Protein AF-0000000076528630 (afdb_homodimer)

Structure (mmCIF, N/CA/C/O backbone):
data_AF-0000000076528630-model_v1
#
loop_
_entity.id
_entity.type
_entity.pdbx_description
1 polymer 'Uncharacterized protein'
#
loop_
_atom_site.group_PDB
_atom_site.id
_atom_site.type_symbol
_atom_site.label_atom_id
_atom_site.label_alt_id
_atom_site.label_comp_id
_atom_site.label_asym_id
_atom_site.label_entity_id
_atom_site.label_seq_id
_atom_site.pdbx_PDB_ins_code
_atom_site.Cartn_x
_atom_site.Cartn_y
_atom_site.Cartn_z
_atom_site.occupancy
_atom_site.B_iso_or_equiv
_atom_site.auth_seq_id
_atom_site.auth_comp_id
_atom_site.auth_asym_id
_atom_site.auth_atom_id
_atom_site.pdbx_PDB_model_num
ATOM 1 N N . MET A 1 1 ? -52.281 37.344 40.344 1 35.22 1 MET A N 1
ATOM 2 C CA . MET A 1 1 ? -50.844 37.406 40.281 1 35.22 1 MET A CA 1
ATOM 3 C C . MET A 1 1 ? -50.312 36.625 39.062 1 35.22 1 MET A C 1
ATOM 5 O O . MET A 1 1 ? -50.25 35.406 39.094 1 35.22 1 MET A O 1
ATOM 9 N N . THR A 1 2 ? -50.625 37.031 37.781 1 44.06 2 THR A N 1
ATOM 10 C CA . THR A 1 2 ? -50.375 36.562 36.438 1 44.06 2 THR A CA 1
ATOM 11 C C . THR A 1 2 ? -48.875 36.562 36.125 1 44.06 2 THR A C 1
ATOM 13 O O . THR A 1 2 ? -48.219 37.562 36.375 1 44.06 2 THR A O 1
ATOM 16 N N . ALA A 1 3 ? -48.281 35.375 36.281 1 57.06 3 ALA A N 1
ATOM 17 C CA . ALA A 1 3 ? -46.906 35.188 35.875 1 57.06 3 ALA A CA 1
ATOM 18 C C . ALA A 1 3 ? -46.625 35.906 34.531 1 57.06 3 ALA A C 1
ATOM 20 O O . ALA A 1 3 ? -47.344 35.719 33.562 1 57.06 3 ALA A O 1
ATOM 21 N N . SER A 1 4 ? -45.906 37.062 34.562 1 56.44 4 SER A N 1
ATOM 22 C CA . SER A 1 4 ? -45.625 37.906 33.406 1 56.44 4 SER A CA 1
ATOM 23 C C . SER A 1 4 ? -44.906 37.125 32.312 1 56.44 4 SER A C 1
ATOM 25 O O . SER A 1 4 ? -44.062 36.25 32.594 1 56.44 4 SER A O 1
ATOM 27 N N . PRO A 1 5 ? -45.375 37.188 31.016 1 59.66 5 PRO A N 1
ATOM 28 C CA . PRO A 1 5 ? -44.875 36.531 29.797 1 59.66 5 PRO A CA 1
ATOM 29 C C . PRO A 1 5 ? -43.344 36.719 29.609 1 59.66 5 PRO A C 1
ATOM 31 O O . PRO A 1 5 ? -42.75 36.031 28.797 1 59.66 5 PRO A O 1
ATOM 34 N N . ARG A 1 6 ? -42.719 37.594 30.469 1 63.94 6 ARG A N 1
ATOM 35 C CA . ARG A 1 6 ? -41.281 37.812 30.297 1 63.94 6 ARG A CA 1
ATOM 36 C C . ARG A 1 6 ? -40.5 36.594 30.781 1 63.94 6 ARG A C 1
ATOM 38 O O . ARG A 1 6 ? -39.469 36.25 30.203 1 63.94 6 ARG A O 1
ATOM 45 N N . SER A 1 7 ? -41.094 35.875 31.797 1 62.69 7 SER A N 1
ATOM 46 C CA . SER A 1 7 ? -40.344 34.781 32.375 1 62.69 7 SER A CA 1
ATOM 47 C C . SER A 1 7 ? -40.312 33.594 31.453 1 62.69 7 SER A C 1
ATOM 49 O O . SER A 1 7 ? -39.312 32.844 31.391 1 62.69 7 SER A O 1
ATOM 51 N N . ALA A 1 8 ? -41.375 33.531 30.578 1 66.25 8 ALA A N 1
ATOM 52 C CA . ALA A 1 8 ? -41.438 32.375 29.688 1 66.25 8 ALA A CA 1
ATOM 53 C C . ALA A 1 8 ? -40.469 32.562 28.5 1 66.25 8 ALA A C 1
ATOM 55 O O . ALA A 1 8 ? -39.781 31.609 28.109 1 66.25 8 ALA A O 1
ATOM 56 N N . ASP A 1 9 ? -40.375 33.812 28.109 1 62.03 9 ASP A N 1
ATOM 57 C CA . ASP A 1 9 ? -39.531 34.062 26.969 1 62.03 9 ASP A CA 1
ATOM 58 C C . ASP A 1 9 ? -38.062 33.875 27.344 1 62.03 9 ASP A C 1
ATOM 60 O O . ASP A 1 9 ? -37.281 33.344 26.547 1 62.03 9 ASP A O 1
ATOM 64 N N . GLU A 1 10 ? -37.719 34.219 28.672 1 64.56 10 GLU A N 1
ATOM 65 C CA . GLU A 1 10 ? -36.344 34.062 29.109 1 64.56 10 GLU A CA 1
ATOM 66 C C . GLU A 1 10 ? -36 32.562 29.266 1 64.56 10 GLU A C 1
ATOM 68 O O . GLU A 1 10 ? -34.875 32.156 28.938 1 64.56 10 GLU A O 1
ATOM 73 N N . ARG A 1 11 ? -37.031 31.781 29.703 1 68.06 11 ARG A N 1
ATOM 74 C CA . ARG A 1 11 ? -36.812 30.344 29.797 1 68.06 11 ARG A CA 1
ATOM 75 C C . ARG A 1 11 ? -36.688 29.719 28.406 1 68.06 11 ARG A C 1
ATOM 77 O O . ARG A 1 11 ? -35.844 28.828 28.203 1 68.06 11 ARG A O 1
ATOM 84 N N . ASP A 1 12 ? -37.469 30.25 27.562 1 63.59 12 ASP A N 1
ATOM 85 C CA . ASP A 1 12 ? -37.406 29.703 26.219 1 63.59 12 ASP A CA 1
ATOM 86 C C . ASP A 1 12 ? -36.094 30.062 25.547 1 63.59 12 ASP A C 1
ATOM 88 O O . ASP A 1 12 ? -35.5 29.234 24.844 1 63.59 12 ASP A O 1
ATOM 92 N N . ILE A 1 13 ? -35.531 31.328 25.812 1 60.5 13 ILE A N 1
ATOM 93 C CA . ILE A 1 13 ? -34.219 31.719 25.234 1 60.5 13 ILE A CA 1
ATOM 94 C C . ILE A 1 13 ? -33.125 30.922 25.906 1 60.5 13 ILE A C 1
ATOM 96 O O . ILE A 1 13 ? -32.188 30.469 25.25 1 60.5 13 ILE A O 1
ATOM 100 N N . LEU A 1 14 ? -33.188 30.641 27.25 1 61.09 14 LEU A N 1
ATOM 101 C CA . LEU A 1 14 ? -32.188 29.828 27.938 1 61.09 14 LEU A CA 1
ATOM 102 C C . LEU A 1 14 ? -32.281 28.375 27.5 1 61.09 14 LEU A C 1
ATOM 104 O O . LEU A 1 14 ? -31.266 27.703 27.328 1 61.09 14 LEU A O 1
ATOM 108 N N . LEU A 1 15 ? -33.531 27.875 27.312 1 60.66 15 LEU A N 1
ATOM 109 C CA . LEU A 1 15 ? -33.719 26.516 26.828 1 60.66 15 LEU A CA 1
ATOM 110 C C . LEU A 1 15 ? -33.25 26.375 25.391 1 60.66 15 LEU A C 1
ATOM 112 O O . LEU A 1 15 ? -32.656 25.375 25 1 60.66 15 LEU A O 1
ATOM 116 N N . GLU A 1 16 ? -33.562 27.422 24.594 1 58.16 16 GLU A N 1
ATOM 117 C CA . GLU A 1 16 ? -33.062 27.375 23.219 1 58.16 16 GLU A CA 1
ATOM 118 C C . GLU A 1 16 ? -31.531 27.516 23.188 1 58.16 16 GLU A C 1
ATOM 120 O O . GLU A 1 16 ? -30.859 26.844 22.406 1 58.16 16 GLU A O 1
ATOM 125 N N . GLY A 1 17 ? -30.891 28.359 24.031 1 54.59 17 GLY A N 1
ATOM 126 C CA . GLY A 1 17 ? -29.438 28.438 24.156 1 54.59 17 GLY A CA 1
ATOM 127 C C . GLY A 1 17 ? -28.812 27.156 24.672 1 54.59 17 GLY A C 1
ATOM 128 O O . GLY A 1 17 ? -27.719 26.766 24.25 1 54.59 17 GLY A O 1
ATOM 129 N N . ALA A 1 18 ? -29.469 26.438 25.656 1 55.47 18 ALA A N 1
ATOM 130 C CA . ALA A 1 18 ? -29.016 25.141 26.156 1 55.47 18 ALA A CA 1
ATOM 131 C C . ALA A 1 18 ? -29.203 24.062 25.094 1 55.47 18 ALA A C 1
ATOM 133 O O . ALA A 1 18 ? -28.344 23.172 24.953 1 55.47 18 ALA A O 1
ATOM 134 N N . THR A 1 19 ? -30.281 24.016 24.422 1 53.56 19 THR A N 1
ATOM 135 C CA . THR A 1 19 ? -30.5 23.016 23.391 1 53.56 19 THR A CA 1
ATOM 136 C C . THR A 1 19 ? -29.594 23.266 22.188 1 53.56 19 THR A C 1
ATOM 138 O O . THR A 1 19 ? -29.172 22.328 21.516 1 53.56 19 THR A O 1
ATOM 141 N N . SER A 1 20 ? -29.312 24.516 21.797 1 49.5 20 SER A N 1
ATOM 142 C CA . SER A 1 20 ? -28.391 24.766 20.703 1 49.5 20 SER A CA 1
ATOM 143 C C . SER A 1 20 ? -26.969 24.391 21.094 1 49.5 20 SER A C 1
ATOM 145 O O . SER A 1 20 ? -26.172 23.969 20.234 1 49.5 20 SER A O 1
ATOM 147 N N . SER A 1 21 ? -26.516 24.5 22.359 1 45.5 21 SER A N 1
ATOM 148 C CA . SER A 1 21 ? -25.188 24.047 22.781 1 45.5 21 SER A CA 1
ATOM 149 C C . SER A 1 21 ? -25.125 22.516 22.812 1 45.5 21 SER A C 1
ATOM 151 O O . SER A 1 21 ? -24.047 21.938 22.656 1 45.5 21 SER A O 1
ATOM 153 N N . LEU A 1 22 ? -26.188 21.828 23.219 1 45.91 22 LEU A N 1
ATOM 154 C CA . LEU A 1 22 ? -26.172 20.375 23.266 1 45.91 22 LEU A CA 1
ATOM 155 C C . LEU A 1 22 ? -26.25 19.781 21.859 1 45.91 22 LEU A C 1
ATOM 157 O O . LEU A 1 22 ? -25.875 18.625 21.641 1 45.91 22 LEU A O 1
ATOM 161 N N . SER A 1 23 ? -26.859 20.328 20.953 1 44.91 23 SER A N 1
ATOM 162 C CA . SER A 1 23 ? -27.031 19.703 19.641 1 44.91 23 SER A CA 1
ATOM 163 C C . SER A 1 23 ? -25.75 19.766 18.812 1 44.91 23 SER A C 1
ATOM 165 O O . SER A 1 23 ? -25.688 19.188 17.734 1 44.91 23 SER A O 1
ATOM 167 N N . ARG A 1 24 ? -24.828 20.562 19.047 1 44 24 ARG A N 1
ATOM 168 C CA . ARG A 1 24 ? -23.672 20.672 18.156 1 44 24 ARG A CA 1
ATOM 169 C C . ARG A 1 24 ? -22.703 19.516 18.375 1 44 24 ARG A C 1
ATOM 171 O O . ARG A 1 24 ? -21.938 19.172 17.469 1 44 24 ARG A O 1
ATOM 178 N N . PRO A 1 25 ? -22.469 19.094 19.531 1 46.84 25 PRO A N 1
ATOM 179 C CA . PRO A 1 25 ? -21.391 18.125 19.688 1 46.84 25 PRO A CA 1
ATOM 180 C C . PRO A 1 25 ? -21.719 16.781 19.062 1 46.84 25 PRO A C 1
ATOM 182 O O . PRO A 1 25 ? -20.812 16 18.75 1 46.84 25 PRO A O 1
ATOM 185 N N . GLN A 1 26 ? -22.906 16.25 19.109 1 47.41 26 GLN A N 1
ATOM 186 C CA . GLN A 1 26 ? -23.297 14.922 18.672 1 47.41 26 GLN A CA 1
ATOM 187 C C . GLN A 1 26 ? -23.047 14.734 17.172 1 47.41 26 GLN A C 1
ATOM 189 O O . GLN A 1 26 ? -22.719 13.633 16.719 1 47.41 26 GLN A O 1
ATOM 194 N N . ARG A 1 27 ? -23.25 15.727 16.375 1 47.38 27 ARG A N 1
ATOM 195 C CA . ARG A 1 27 ? -23.109 15.633 14.93 1 47.38 27 ARG A CA 1
ATOM 196 C C . ARG A 1 27 ? -21.656 15.359 14.539 1 47.38 27 ARG A C 1
ATOM 198 O O . ARG A 1 27 ? -21.406 14.633 13.57 1 47.38 27 ARG A O 1
ATOM 205 N N . ARG A 1 28 ? -20.812 15.922 15.359 1 49 28 ARG A N 1
ATOM 206 C CA . ARG A 1 28 ? -19.406 15.695 15.016 1 49 28 ARG A CA 1
ATOM 207 C C . ARG A 1 28 ? -19.016 14.242 15.242 1 49 28 ARG A C 1
ATOM 209 O O . ARG A 1 28 ? -18.312 13.648 14.422 1 49 28 ARG A O 1
ATOM 216 N N . THR A 1 29 ? -19.531 13.727 16.375 1 49.22 29 THR A N 1
ATOM 217 C CA . THR A 1 29 ? -19.219 12.336 16.688 1 49.22 29 THR A CA 1
ATOM 218 C C . THR A 1 29 ? -19.891 11.391 15.688 1 49.22 29 THR A C 1
ATOM 220 O O . THR A 1 29 ? -19.297 10.414 15.242 1 49.22 29 THR A O 1
ATOM 223 N N . ALA A 1 30 ? -21.203 11.633 15.383 1 52.16 30 ALA A N 1
ATOM 224 C CA . ALA A 1 30 ? -21.938 10.789 14.445 1 52.16 30 ALA A CA 1
ATOM 225 C C . ALA A 1 30 ? -21.297 10.82 13.062 1 52.16 30 ALA A C 1
ATOM 227 O O . ALA A 1 30 ? -21.234 9.797 12.375 1 52.16 30 ALA A O 1
ATOM 228 N N . SER A 1 31 ? -20.953 12.016 12.688 1 54.25 31 SER A N 1
ATOM 229 C CA . SER A 1 31 ? -20.297 12.156 11.391 1 54.25 31 SER A CA 1
ATOM 230 C C . SER A 1 31 ? -18.953 11.445 11.359 1 54.25 31 SER A C 1
ATOM 232 O O . SER A 1 31 ? -18.578 10.836 10.352 1 54.25 31 SER A O 1
ATOM 234 N N . HIS A 1 32 ? -18.375 11.367 12.516 1 61.41 32 HIS A N 1
ATOM 235 C CA . HIS A 1 32 ? -17.094 10.68 12.602 1 61.41 32 HIS A CA 1
ATOM 236 C C . HIS A 1 32 ? -17.25 9.18 12.414 1 61.41 32 HIS A C 1
ATOM 238 O O . HIS A 1 32 ? -16.469 8.547 11.703 1 61.41 32 HIS A O 1
ATOM 244 N N . TRP A 1 33 ? -18.453 8.625 12.875 1 67.81 33 TRP A N 1
ATOM 245 C CA . TRP A 1 33 ? -18.656 7.184 12.797 1 67.81 33 TRP A CA 1
ATOM 246 C C . TRP A 1 33 ? -19.078 6.766 11.398 1 67.81 33 TRP A C 1
ATOM 248 O O . TRP A 1 33 ? -18.719 5.68 10.93 1 67.81 33 TRP A O 1
ATOM 258 N N . ALA A 1 34 ? -19.75 7.684 10.789 1 73.19 34 ALA A N 1
ATOM 259 C CA . ALA A 1 34 ? -20.188 7.359 9.43 1 73.19 34 ALA A CA 1
ATOM 260 C C . ALA A 1 34 ? -19 7.164 8.5 1 73.19 34 ALA A C 1
ATOM 262 O O . ALA A 1 34 ? -19 6.266 7.656 1 73.19 34 ALA A O 1
ATOM 263 N N . GLY A 1 35 ? -17.953 7.93 8.766 1 73.62 35 GLY A N 1
ATOM 264 C CA . GLY A 1 35 ? -16.75 7.777 7.961 1 73.62 35 GLY A CA 1
ATOM 265 C C . GLY A 1 35 ? -16.031 6.473 8.219 1 73.62 35 GLY A C 1
ATOM 266 O O . GLY A 1 35 ? -15.578 5.812 7.277 1 73.62 35 GLY A O 1
ATOM 267 N N . VAL A 1 36 ? -16.109 6.027 9.422 1 76.5 36 VAL A N 1
ATOM 268 C CA . VAL A 1 36 ? -15.438 4.785 9.797 1 76.5 36 VAL A CA 1
ATOM 269 C C . VAL A 1 36 ? -16.219 3.592 9.242 1 76.5 36 VAL A C 1
ATOM 271 O O . VAL A 1 36 ? -15.617 2.656 8.695 1 76.5 36 VAL A O 1
ATOM 274 N N . LEU A 1 37 ? -17.531 3.689 9.328 1 79.25 37 LEU A N 1
ATOM 275 C CA . LEU A 1 37 ? -18.359 2.592 8.859 1 79.25 37 LEU A CA 1
ATOM 276 C C . LEU A 1 37 ? -18.266 2.455 7.34 1 79.25 37 LEU A C 1
ATOM 278 O O . LEU A 1 37 ? -18.219 1.339 6.816 1 79.25 37 LEU A O 1
ATOM 282 N N . LEU A 1 38 ? -18.234 3.588 6.762 1 83.12 38 LEU A N 1
ATOM 283 C CA . LEU A 1 38 ? -18.109 3.555 5.309 1 83.12 38 LEU A CA 1
ATOM 284 C C . LEU A 1 38 ? -16.766 2.979 4.898 1 83.12 38 LEU A C 1
ATOM 286 O O . LEU A 1 38 ? -16.688 2.186 3.957 1 83.12 38 LEU A O 1
ATOM 290 N N . ALA A 1 39 ? -15.75 3.307 5.598 1 84.06 39 ALA A N 1
ATOM 291 C CA . ALA A 1 39 ? -14.422 2.777 5.289 1 84.06 39 ALA A CA 1
ATOM 292 C C . ALA A 1 39 ? -14.359 1.273 5.547 1 84.06 39 ALA A C 1
ATOM 294 O O . ALA A 1 39 ? -13.695 0.539 4.816 1 84.06 39 ALA A O 1
ATOM 295 N N . LEU A 1 40 ? -15.102 0.838 6.523 1 83.56 40 LEU A N 1
ATOM 296 C CA . LEU A 1 40 ? -15.133 -0.577 6.875 1 83.56 40 LEU A CA 1
ATOM 297 C C . LEU A 1 40 ? -15.758 -1.401 5.758 1 83.56 40 LEU A C 1
ATOM 299 O O . LEU A 1 40 ? -15.383 -2.557 5.547 1 83.56 40 LEU A O 1
ATOM 303 N N . VAL A 1 41 ? -16.609 -0.799 5.047 1 87.44 41 VAL A N 1
ATOM 304 C CA . VAL A 1 41 ? -17.281 -1.494 3.947 1 87.44 41 VAL A CA 1
ATOM 305 C C . VAL A 1 41 ? -16.469 -1.323 2.664 1 87.44 41 VAL A C 1
ATOM 307 O O . VAL A 1 41 ? -16.297 -2.273 1.895 1 87.44 41 VAL A O 1
ATOM 310 N N . LEU A 1 42 ? -15.883 -0.196 2.469 1 91.62 42 LEU A N 1
ATOM 311 C CA . LEU A 1 42 ? -15.203 0.13 1.221 1 91.62 42 LEU A CA 1
ATOM 312 C C . LEU A 1 42 ? -13.875 -0.617 1.112 1 91.62 42 LEU A C 1
ATOM 314 O O . LEU A 1 42 ? -13.469 -1.013 0.017 1 91.62 42 LEU A O 1
ATOM 318 N N . LEU A 1 43 ? -13.258 -0.886 2.188 1 92.38 43 LEU A N 1
ATOM 319 C CA . LEU A 1 43 ? -11.922 -1.474 2.156 1 92.38 43 LEU A CA 1
ATOM 320 C C . LEU A 1 43 ? -11.969 -2.918 1.669 1 92.38 43 LEU A C 1
ATOM 322 O O . LEU A 1 43 ? -11.227 -3.301 0.768 1 92.38 43 LEU A O 1
ATOM 326 N N . PRO A 1 44 ? -12.914 -3.762 2.191 1 92.12 44 PRO A N 1
ATOM 327 C CA . PRO A 1 44 ? -12.992 -5.129 1.666 1 92.12 44 PRO A CA 1
ATOM 328 C C . PRO A 1 44 ? -13.406 -5.172 0.197 1 92.12 44 PRO A C 1
ATOM 330 O O . PRO A 1 44 ? -12.945 -6.035 -0.552 1 92.12 44 PRO A O 1
ATOM 333 N N . VAL A 1 45 ? -14.234 -4.273 -0.174 1 95.44 45 VAL A N 1
ATOM 334 C CA . VAL A 1 45 ? -14.648 -4.223 -1.57 1 95.44 45 VAL A CA 1
ATOM 335 C C . VAL A 1 45 ? -13.477 -3.803 -2.449 1 95.44 45 VAL A C 1
ATOM 337 O O . VAL A 1 45 ? -13.234 -4.402 -3.5 1 95.44 45 VAL A O 1
ATOM 340 N N . ALA A 1 46 ? -12.781 -2.779 -2.041 1 96.81 46 ALA A N 1
ATOM 341 C CA . ALA A 1 46 ? -11.594 -2.334 -2.768 1 96.81 46 ALA A CA 1
ATOM 342 C C . ALA A 1 46 ? -10.562 -3.453 -2.869 1 96.81 46 ALA A C 1
ATOM 344 O O . ALA A 1 46 ? -10 -3.688 -3.939 1 96.81 46 ALA A O 1
ATOM 345 N N . TRP A 1 47 ? -10.336 -4.102 -1.723 1 96.56 47 TRP A N 1
ATOM 346 C CA . TRP A 1 47 ? -9.398 -5.219 -1.671 1 96.56 47 TRP A CA 1
ATOM 347 C C . TRP A 1 47 ? -9.773 -6.293 -2.684 1 96.56 47 TRP A C 1
ATOM 349 O O . TRP A 1 47 ? -8.922 -6.766 -3.441 1 96.56 47 TRP A O 1
ATOM 359 N N . PHE A 1 48 ? -11.055 -6.688 -2.678 1 97.25 48 PHE A N 1
ATOM 360 C CA . PHE A 1 48 ? -11.523 -7.734 -3.578 1 97.25 48 PHE A CA 1
ATOM 361 C C . PHE A 1 48 ? -11.344 -7.316 -5.031 1 97.25 48 PHE A C 1
ATOM 363 O O . PHE A 1 48 ? -10.836 -8.094 -5.848 1 97.25 48 PHE A O 1
ATOM 370 N N . LEU A 1 49 ? -11.727 -6.102 -5.371 1 97.81 49 LEU A N 1
ATOM 371 C CA . LEU A 1 49 ? -11.648 -5.629 -6.75 1 97.81 49 LEU A CA 1
ATOM 372 C C . LEU A 1 49 ? -10.195 -5.543 -7.215 1 97.81 49 LEU A C 1
ATOM 374 O O . LEU A 1 49 ? -9.891 -5.855 -8.367 1 97.81 49 LEU A O 1
ATOM 378 N N . VAL A 1 50 ? -9.312 -5.113 -6.344 1 97.75 50 VAL A N 1
ATOM 379 C CA . VAL A 1 50 ? -7.902 -5.008 -6.691 1 97.75 50 VAL A CA 1
ATOM 380 C C . VAL A 1 50 ? -7.336 -6.398 -6.98 1 97.75 50 VAL A C 1
ATOM 382 O O . VAL A 1 50 ? -6.656 -6.602 -7.988 1 97.75 50 VAL A O 1
ATOM 385 N N . ASN A 1 51 ? -7.645 -7.375 -6.121 1 97.81 51 ASN A N 1
ATOM 386 C CA . ASN A 1 51 ? -7.141 -8.734 -6.32 1 97.81 51 ASN A CA 1
ATOM 387 C C . ASN A 1 51 ? -7.777 -9.391 -7.543 1 97.81 51 ASN A C 1
ATOM 389 O O . ASN A 1 51 ? -7.094 -10.055 -8.32 1 97.81 51 ASN A O 1
ATOM 393 N N . ASP A 1 52 ? -9.055 -9.219 -7.688 1 97.56 52 ASP A N 1
ATOM 394 C CA . ASP A 1 52 ? -9.75 -9.797 -8.836 1 97.56 52 ASP A CA 1
ATOM 395 C C . ASP A 1 52 ? -9.281 -9.148 -10.141 1 97.56 52 ASP A C 1
ATOM 397 O O . ASP A 1 52 ? -9.141 -9.828 -11.156 1 97.56 52 ASP A O 1
ATOM 401 N N . GLY A 1 53 ? -9.125 -7.902 -10.117 1 98.12 53 GLY A N 1
ATOM 402 C CA . GLY A 1 53 ? -8.555 -7.215 -11.266 1 98.12 53 GLY A CA 1
ATOM 403 C C . GLY A 1 53 ? -7.172 -7.715 -11.633 1 98.12 53 GLY A C 1
ATOM 404 O O . GLY A 1 53 ? -6.875 -7.91 -12.812 1 98.12 53 GLY A O 1
ATOM 405 N N . ALA A 1 54 ? -6.348 -7.902 -10.609 1 97.62 54 ALA A N 1
ATOM 406 C CA . ALA A 1 54 ? -5.008 -8.438 -10.844 1 97.62 54 ALA A CA 1
ATOM 407 C C . ALA A 1 54 ? -5.074 -9.828 -11.469 1 97.62 54 ALA A C 1
ATOM 409 O O . ALA A 1 54 ? -4.309 -10.141 -12.383 1 97.62 54 ALA A O 1
ATOM 410 N N . ALA A 1 55 ? -5.961 -10.641 -10.969 1 96.38 55 ALA A N 1
ATOM 411 C CA . ALA A 1 55 ? -6.141 -11.984 -11.516 1 96.38 55 ALA A CA 1
ATOM 412 C C . ALA A 1 55 ? -6.605 -11.922 -12.969 1 96.38 55 ALA A C 1
ATOM 414 O O . ALA A 1 55 ? -6.137 -12.688 -13.812 1 96.38 55 ALA A O 1
ATOM 415 N N . ALA A 1 56 ? -7.488 -11.016 -13.195 1 96.81 56 ALA A N 1
ATOM 416 C CA . ALA A 1 56 ? -7.992 -10.859 -14.562 1 96.81 56 ALA A CA 1
ATOM 417 C C . ALA A 1 56 ? -6.898 -10.344 -15.492 1 96.81 56 ALA A C 1
ATOM 419 O O . ALA A 1 56 ? -6.805 -10.773 -16.641 1 96.81 56 ALA A O 1
ATOM 420 N N . LEU A 1 57 ? -6.098 -9.469 -15.039 1 96.94 57 LEU A N 1
ATOM 421 C CA . LEU A 1 57 ? -5.016 -8.898 -15.828 1 96.94 57 LEU A CA 1
ATOM 422 C C . LEU A 1 57 ? -4.004 -9.961 -16.234 1 96.94 57 LEU A C 1
ATOM 424 O O . LEU A 1 57 ? -3.469 -9.938 -17.344 1 96.94 57 LEU A O 1
ATOM 428 N N . THR A 1 58 ? -3.801 -10.945 -15.367 1 96.12 58 THR A N 1
ATOM 429 C CA . THR A 1 58 ? -2.709 -11.891 -15.555 1 96.12 58 THR A CA 1
ATOM 430 C C . THR A 1 58 ? -3.246 -13.258 -15.969 1 96.12 58 THR A C 1
ATOM 432 O O . THR A 1 58 ? -2.473 -14.172 -16.266 1 96.12 58 THR A O 1
ATOM 435 N N . GLY A 1 59 ? -4.523 -13.422 -15.961 1 92.94 59 GLY A N 1
ATOM 436 C CA . GLY A 1 59 ? -5.09 -14.75 -16.141 1 92.94 59 GLY A CA 1
ATOM 437 C C . GLY A 1 59 ? -4.812 -15.688 -14.984 1 92.94 59 GLY A C 1
ATOM 438 O O . GLY A 1 59 ? -4.762 -16.906 -15.164 1 92.94 59 GLY A O 1
ATOM 439 N N . GLY A 1 60 ? -4.473 -15.102 -13.891 1 89.94 60 GLY A N 1
ATOM 440 C CA . GLY A 1 60 ? -4.234 -15.891 -12.688 1 89.94 60 GLY A CA 1
ATOM 441 C C . GLY A 1 60 ? -2.781 -16.297 -12.523 1 89.94 60 GLY A C 1
ATOM 442 O O . GLY A 1 60 ? -2.414 -16.906 -11.516 1 89.94 60 GLY A O 1
ATOM 443 N N . ASP A 1 61 ? -1.979 -15.875 -13.469 1 91.38 61 ASP A N 1
ATOM 444 C CA . ASP A 1 61 ? -0.557 -16.203 -13.422 1 91.38 61 ASP A CA 1
ATOM 445 C C . ASP A 1 61 ? 0.296 -14.969 -13.727 1 91.38 61 ASP A C 1
ATOM 447 O O . ASP A 1 61 ? 0.454 -14.594 -14.891 1 91.38 61 ASP A O 1
ATOM 451 N N . ALA A 1 62 ? 0.932 -14.469 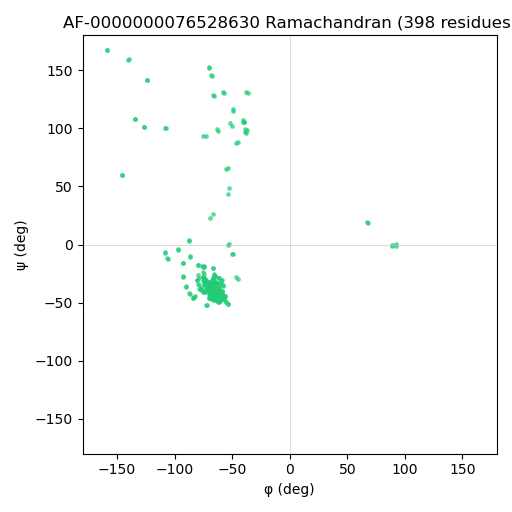-12.656 1 90.56 62 ALA A N 1
ATOM 452 C CA . ALA A 1 62 ? 1.691 -13.234 -12.797 1 90.56 62 ALA A CA 1
ATOM 453 C C . ALA A 1 62 ? 3.123 -13.508 -13.242 1 90.56 62 ALA A C 1
ATOM 455 O O . ALA A 1 62 ? 3.928 -12.586 -13.383 1 90.56 62 ALA A O 1
ATOM 456 N N . THR A 1 63 ? 3.447 -14.781 -13.508 1 87.88 63 THR A N 1
ATOM 457 C CA . THR A 1 63 ? 4.797 -15.125 -13.938 1 87.88 63 THR A CA 1
ATOM 458 C C . THR A 1 63 ? 4.879 -15.234 -15.453 1 87.88 63 THR A C 1
ATOM 460 O O . THR A 1 63 ? 5.961 -15.414 -16.016 1 87.88 63 THR A O 1
ATOM 463 N N . ALA A 1 64 ? 3.756 -15.094 -16.125 1 91 64 ALA A N 1
ATOM 464 C CA . ALA A 1 64 ? 3.703 -15.188 -17.578 1 91 64 ALA A CA 1
ATOM 465 C C . ALA A 1 64 ? 3.088 -13.93 -18.188 1 91 64 ALA A C 1
ATOM 467 O O . ALA A 1 64 ? 2.139 -13.367 -17.641 1 91 64 ALA A O 1
ATOM 468 N N . TRP A 1 65 ? 3.662 -13.547 -19.312 1 91.56 65 TRP A N 1
ATOM 469 C CA . TRP A 1 65 ? 3.082 -12.422 -20.047 1 91.56 65 TRP A CA 1
ATOM 470 C C . TRP A 1 65 ? 1.707 -12.781 -20.594 1 91.56 65 TRP A C 1
ATOM 472 O O . TRP A 1 65 ? 1.538 -13.836 -21.234 1 91.56 65 TRP A O 1
ATOM 482 N N . PRO A 1 66 ? 0.752 -11.945 -20.328 1 91.12 66 PRO A N 1
ATOM 483 C CA . PRO A 1 66 ? -0.558 -12.234 -20.922 1 91.12 66 PRO A CA 1
ATOM 484 C C . PRO A 1 66 ? -0.585 -12.023 -22.438 1 91.12 66 PRO A C 1
ATOM 486 O O . PRO A 1 66 ? 0.161 -11.188 -22.953 1 91.12 66 PRO A O 1
ATOM 489 N N . ALA A 1 67 ? -1.421 -12.719 -23.125 1 84.94 67 ALA A N 1
ATOM 490 C CA . ALA A 1 67 ? -1.538 -12.641 -24.578 1 84.94 67 ALA A CA 1
ATOM 491 C C . ALA A 1 67 ? -2.191 -11.328 -25 1 84.94 67 ALA A C 1
ATOM 493 O O . ALA A 1 67 ? -1.855 -10.766 -26.047 1 84.94 67 ALA A O 1
ATOM 494 N N . THR A 1 68 ? -3.178 -10.914 -24.172 1 89.12 68 THR A N 1
ATOM 495 C CA . THR A 1 68 ? -3.914 -9.695 -24.484 1 89.12 68 THR A CA 1
ATOM 496 C C . THR A 1 68 ? -4.184 -8.891 -23.219 1 89.12 68 THR A C 1
ATOM 498 O O . THR A 1 68 ? -4.102 -9.422 -22.109 1 89.12 68 THR A O 1
ATOM 501 N N . ALA A 1 69 ? -4.445 -7.582 -23.484 1 92.94 69 ALA A N 1
ATOM 502 C CA . ALA A 1 69 ? -4.891 -6.738 -22.391 1 92.94 69 ALA A CA 1
ATOM 503 C C . ALA A 1 69 ? -6.285 -7.145 -21.906 1 92.94 69 ALA A C 1
ATOM 505 O O . ALA A 1 69 ? -7.105 -7.605 -22.703 1 92.94 69 ALA A O 1
ATOM 506 N N . SER A 1 70 ? -6.559 -7.039 -20.625 1 96.81 70 SER A N 1
ATOM 507 C CA . SER A 1 70 ? -7.859 -7.355 -20.047 1 96.81 70 SER A CA 1
ATOM 508 C C . SER A 1 70 ? -8.602 -6.09 -19.625 1 96.81 70 SER A C 1
ATOM 510 O O . SER A 1 70 ? -8.344 -5.547 -18.547 1 96.81 70 SER A O 1
ATOM 512 N N . PRO A 1 71 ? -9.555 -5.629 -20.453 1 96.75 71 PRO A N 1
ATOM 513 C CA . PRO A 1 71 ? -10.336 -4.449 -20.062 1 96.75 71 PRO A CA 1
ATOM 514 C C . PRO A 1 71 ? -11.07 -4.637 -18.734 1 96.75 71 PRO A C 1
ATOM 516 O O . PRO A 1 71 ? -11.172 -3.695 -17.938 1 96.75 71 PRO A O 1
ATOM 519 N N . ARG A 1 72 ? -11.516 -5.863 -18.531 1 96.75 72 ARG A N 1
ATOM 520 C CA . ARG A 1 72 ? -12.18 -6.145 -17.266 1 96.75 72 ARG A CA 1
ATOM 521 C C . ARG A 1 72 ? -11.219 -5.973 -16.094 1 96.75 72 ARG A C 1
ATOM 523 O O . ARG A 1 72 ? -11.57 -5.375 -15.07 1 96.75 72 ARG A O 1
ATOM 530 N N . GLY A 1 73 ? -10.031 -6.52 -16.25 1 97.88 73 GLY A N 1
ATOM 531 C CA . GLY A 1 73 ? -9.023 -6.383 -15.211 1 97.88 73 GLY A CA 1
ATOM 532 C C . GLY A 1 73 ? -8.656 -4.938 -14.93 1 97.88 73 GLY A C 1
ATOM 533 O O . GLY A 1 73 ? -8.539 -4.539 -13.766 1 97.88 73 GLY A O 1
ATOM 534 N N . ALA A 1 74 ? -8.516 -4.172 -15.984 1 97.31 74 ALA A N 1
ATOM 535 C CA . ALA A 1 74 ? -8.164 -2.762 -15.836 1 97.31 74 ALA A CA 1
ATOM 536 C C . ALA A 1 74 ? -9.273 -1.993 -15.125 1 97.31 74 ALA A C 1
ATOM 538 O O . ALA A 1 74 ? -9 -1.169 -14.25 1 97.31 74 ALA A O 1
ATOM 539 N N . LEU A 1 75 ? -10.484 -2.279 -15.469 1 97.75 75 LEU A N 1
ATOM 540 C CA . LEU A 1 75 ? -11.625 -1.601 -14.867 1 97.75 75 LEU A CA 1
ATOM 541 C C . LEU A 1 75 ? -11.766 -1.968 -13.398 1 97.75 75 LEU A C 1
ATOM 543 O O . LEU A 1 75 ? -11.992 -1.098 -12.555 1 97.75 75 LEU A O 1
ATOM 547 N N . GLU A 1 76 ? -11.633 -3.203 -13.141 1 98.38 76 GLU A N 1
ATOM 548 C CA . GLU A 1 76 ? -11.734 -3.65 -11.758 1 98.38 76 GLU A CA 1
ATOM 549 C C . GLU A 1 76 ? -10.602 -3.084 -10.906 1 98.38 76 GLU A C 1
ATOM 551 O O . GLU A 1 76 ? -10.828 -2.631 -9.781 1 98.38 76 GLU A O 1
ATOM 556 N N . LEU A 1 77 ? -9.438 -3.109 -11.445 1 97.81 77 LEU A N 1
ATOM 557 C CA . LEU A 1 77 ? -8.305 -2.531 -10.734 1 97.81 77 LEU A CA 1
ATOM 558 C C . LEU A 1 77 ? -8.508 -1.036 -10.508 1 97.81 77 LEU A C 1
ATOM 560 O O . LEU A 1 77 ? -8.25 -0.528 -9.414 1 97.81 77 LEU A O 1
ATOM 564 N N . GLY A 1 78 ? -8.938 -0.328 -11.586 1 97.19 78 GLY A N 1
ATOM 565 C CA . GLY A 1 78 ? -9.227 1.093 -11.461 1 97.19 78 GLY A CA 1
ATOM 566 C C . GLY A 1 78 ? -10.289 1.397 -10.414 1 97.19 78 GLY A C 1
ATOM 567 O O . GLY A 1 78 ? -10.109 2.297 -9.594 1 97.19 78 GLY A O 1
ATOM 568 N N . ALA A 1 79 ? -11.367 0.649 -10.469 1 97.75 79 ALA A N 1
ATOM 569 C CA . ALA A 1 79 ? -12.445 0.825 -9.5 1 97.75 79 ALA A CA 1
ATOM 570 C C . ALA A 1 79 ? -11.961 0.524 -8.086 1 97.75 79 ALA A C 1
ATOM 572 O O . ALA A 1 79 ? -12.281 1.257 -7.145 1 97.75 79 ALA A O 1
ATOM 573 N N . GLY A 1 80 ? -11.211 -0.531 -7.926 1 97.69 80 GLY A N 1
ATOM 574 C CA . GLY A 1 80 ? -10.648 -0.86 -6.625 1 97.69 80 GLY A CA 1
ATOM 575 C C . GLY A 1 80 ? -9.719 0.209 -6.09 1 97.69 80 GLY A C 1
ATOM 576 O O . GLY A 1 80 ? -9.773 0.557 -4.906 1 97.69 80 GLY A O 1
ATOM 577 N N . ALA A 1 81 ? -8.883 0.729 -6.938 1 96.25 81 ALA A N 1
ATOM 578 C CA . ALA A 1 81 ? -7.965 1.797 -6.555 1 96.25 81 ALA A CA 1
ATOM 579 C C . ALA A 1 81 ? -8.727 3.043 -6.109 1 96.25 81 ALA A C 1
ATOM 581 O O . ALA A 1 81 ? -8.367 3.672 -5.113 1 96.25 81 ALA A O 1
ATOM 582 N N . LEU A 1 82 ? -9.742 3.381 -6.852 1 94.81 82 LEU A N 1
ATOM 583 C CA . LEU A 1 82 ? -10.562 4.539 -6.512 1 94.81 82 LEU A CA 1
ATOM 584 C C . LEU A 1 82 ? -11.227 4.355 -5.152 1 94.81 82 LEU A C 1
ATOM 586 O O . LEU A 1 82 ? -11.203 5.262 -4.316 1 94.81 82 LEU A O 1
ATOM 590 N N . LEU A 1 83 ? -11.781 3.219 -4.941 1 95.19 83 LEU A N 1
ATOM 591 C CA . LEU A 1 83 ? -12.438 2.932 -3.672 1 95.19 83 LEU A CA 1
ATOM 592 C C . LEU A 1 83 ? -11.438 2.959 -2.525 1 95.19 83 LEU A C 1
ATOM 594 O O . LEU A 1 83 ? -11.75 3.424 -1.428 1 95.19 83 LEU A O 1
ATOM 598 N N . LEU A 1 84 ? -10.273 2.436 -2.793 1 92.69 84 LEU A N 1
ATOM 599 C CA . LEU A 1 84 ? -9.219 2.459 -1.784 1 92.69 84 LEU A CA 1
ATOM 600 C C . LEU A 1 84 ? -8.859 3.893 -1.412 1 92.69 84 LEU A C 1
ATOM 602 O O . LEU A 1 84 ? -8.742 4.223 -0.229 1 92.69 84 LEU A O 1
ATOM 606 N N . CYS A 1 85 ? -8.711 4.762 -2.393 1 89.88 85 CYS A N 1
ATOM 607 C CA . CYS A 1 85 ? -8.398 6.168 -2.152 1 89.88 85 CYS A CA 1
ATOM 608 C C . CYS A 1 85 ? -9.508 6.84 -1.351 1 89.88 85 CYS A C 1
ATOM 610 O O . CYS A 1 85 ? -9.234 7.566 -0.393 1 89.88 85 CYS A O 1
ATOM 612 N N . LEU A 1 86 ? -10.719 6.527 -1.752 1 89.69 86 LEU A N 1
ATOM 613 C CA . LEU A 1 86 ? -11.859 7.102 -1.052 1 89.69 86 LEU A CA 1
ATOM 614 C C . LEU A 1 86 ? -11.898 6.637 0.401 1 89.69 86 LEU A C 1
ATOM 616 O O . LEU A 1 86 ? -12.133 7.438 1.308 1 89.69 86 LEU A O 1
ATOM 620 N N . ALA A 1 87 ? -11.633 5.379 0.559 1 87.44 87 ALA A N 1
ATOM 621 C CA . ALA A 1 87 ? -11.625 4.82 1.909 1 87.44 87 ALA A CA 1
ATOM 622 C C . ALA A 1 87 ? -10.539 5.465 2.764 1 87.44 87 ALA A C 1
ATOM 624 O O . ALA A 1 87 ? -10.773 5.789 3.93 1 87.44 87 ALA A O 1
ATOM 625 N N . LEU A 1 88 ? -9.414 5.699 2.209 1 83.44 88 LEU A N 1
ATOM 626 C CA . LEU A 1 88 ? -8.297 6.293 2.939 1 83.44 88 LEU A CA 1
ATOM 627 C C . LEU A 1 88 ? -8.594 7.754 3.273 1 83.44 88 LEU A C 1
ATOM 629 O O . LEU A 1 88 ? -8.266 8.219 4.371 1 83.44 88 LEU A O 1
ATOM 633 N N . LEU A 1 89 ? -9.227 8.469 2.406 1 82.81 89 LEU A N 1
ATOM 634 C CA . LEU A 1 89 ? -9.602 9.859 2.645 1 82.81 89 LEU A CA 1
ATOM 635 C C . LEU A 1 89 ? -10.641 9.961 3.748 1 82.81 89 LEU A C 1
ATOM 637 O O . LEU A 1 89 ? -10.609 10.891 4.555 1 82.81 89 LEU A O 1
ATOM 641 N N . MET A 1 90 ? -11.477 8.945 3.727 1 79.44 90 MET A N 1
ATOM 642 C CA . MET A 1 90 ? -12.5 8.938 4.766 1 79.44 90 MET A CA 1
ATOM 643 C C . MET A 1 90 ? -11.898 8.562 6.117 1 79.44 90 MET A C 1
ATOM 645 O O . MET A 1 90 ? -12.289 9.117 7.148 1 79.44 90 MET A O 1
ATOM 649 N N . ALA A 1 91 ? -11.055 7.637 6.098 1 72.81 91 ALA A N 1
ATOM 650 C CA . ALA A 1 91 ? -10.445 7.125 7.32 1 72.81 91 ALA A CA 1
ATOM 651 C C . ALA A 1 91 ? -9.555 8.18 7.973 1 72.81 91 ALA A C 1
ATOM 653 O O . ALA A 1 91 ? -9.414 8.211 9.195 1 72.81 91 ALA A O 1
ATOM 654 N N . ARG A 1 92 ? -8.969 9.055 7.176 1 71.81 92 ARG A N 1
ATOM 655 C CA . ARG A 1 92 ? -8.031 10.039 7.711 1 71.81 92 ARG A CA 1
ATOM 656 C C . ARG A 1 92 ? -8.75 11.031 8.617 1 71.81 92 ARG A C 1
ATOM 658 O O . ARG A 1 92 ? -8.117 11.711 9.43 1 71.81 92 ARG A O 1
ATOM 665 N N . ARG A 1 93 ? -10.016 11.062 8.391 1 71.81 93 ARG A N 1
ATOM 666 C CA . ARG A 1 93 ? -10.773 12.023 9.188 1 71.81 93 ARG A CA 1
ATOM 667 C C . ARG A 1 93 ? -10.922 11.539 10.625 1 71.81 93 ARG A C 1
ATOM 669 O O . ARG A 1 93 ? -11.203 12.336 11.523 1 71.81 93 ARG A O 1
ATOM 676 N N . SER A 1 94 ? -10.703 10.219 10.758 1 68.81 94 SER A N 1
ATOM 677 C CA . SER A 1 94 ? -10.852 9.625 12.078 1 68.81 94 SER A CA 1
ATOM 678 C C . SER A 1 94 ? -9.609 8.836 12.477 1 68.81 94 SER A C 1
ATOM 680 O O . SER A 1 94 ? -9.234 7.879 11.789 1 68.81 94 SER A O 1
ATOM 682 N N . SER A 1 95 ? -8.781 9.344 13.273 1 71.19 95 SER A N 1
ATOM 683 C CA . SER A 1 95 ? -7.641 8.578 13.766 1 71.19 95 SER A CA 1
ATOM 684 C C . SER A 1 95 ? -8.07 7.188 14.234 1 71.19 95 SER A C 1
ATOM 686 O O . SER A 1 95 ? -7.34 6.211 14.055 1 71.19 95 SER A O 1
ATOM 688 N N . LEU A 1 96 ? -9.297 7.043 14.68 1 74.19 96 LEU A N 1
ATOM 689 C CA . LEU A 1 96 ? -9.812 5.777 15.188 1 74.19 96 LEU A CA 1
ATOM 690 C C . LEU A 1 96 ? -10.039 4.785 14.047 1 74.19 96 LEU A C 1
ATOM 692 O O . LEU A 1 96 ? -9.75 3.596 14.188 1 74.19 96 LEU A O 1
ATOM 696 N N . GLY A 1 97 ? -10.438 5.332 12.992 1 76.75 97 GLY A N 1
ATOM 697 C CA . GLY A 1 97 ? -10.695 4.457 11.867 1 76.75 97 GLY A CA 1
ATOM 698 C C . GLY A 1 97 ? -9.445 3.791 11.32 1 76.75 97 GLY A C 1
ATOM 699 O O . GLY A 1 97 ? -9.43 2.582 11.086 1 76.75 97 GLY A O 1
ATOM 700 N N . THR A 1 98 ? -8.367 4.473 11.195 1 82.06 98 THR A N 1
ATOM 701 C CA . THR A 1 98 ? -7.141 3.904 10.648 1 82.06 98 THR A CA 1
ATOM 702 C C . THR A 1 98 ? -6.508 2.93 11.641 1 82.06 98 THR A C 1
ATOM 704 O O . THR A 1 98 ? -5.961 1.9 11.242 1 82.06 98 THR A O 1
ATOM 707 N N . LEU A 1 99 ? -6.68 3.209 12.891 1 84.56 99 LEU A N 1
ATOM 708 C CA . LEU A 1 99 ? -6.113 2.328 13.906 1 84.56 99 LEU A CA 1
ATOM 709 C C . LEU A 1 99 ? -6.895 1.019 13.984 1 84.56 99 LEU A C 1
ATOM 711 O O . LEU A 1 99 ? -6.301 -0.056 14.102 1 84.56 99 LEU A O 1
ATOM 715 N N . VAL A 1 100 ? -8.156 1.13 13.867 1 83.75 100 VAL A N 1
ATOM 716 C CA . VAL A 1 100 ? -9.008 -0.053 13.992 1 83.75 100 VAL A CA 1
ATOM 717 C C . VAL A 1 100 ? -8.852 -0.929 12.75 1 83.75 100 VAL A C 1
ATOM 719 O O . VAL A 1 100 ? -8.539 -2.117 12.859 1 83.75 100 VAL A O 1
ATOM 722 N N . LEU A 1 101 ? -9.023 -0.311 11.641 1 86.62 101 LEU A N 1
ATOM 723 C CA . LEU A 1 101 ? -8.969 -1.08 10.398 1 86.62 101 LEU A CA 1
ATOM 724 C C . LEU A 1 101 ? -7.562 -1.628 10.164 1 86.62 101 LEU A C 1
ATOM 726 O O . LEU A 1 101 ? -7.398 -2.799 9.812 1 86.62 101 LEU A O 1
ATOM 730 N N . GLY A 1 102 ? -6.574 -0.77 10.336 1 91.56 102 GLY A N 1
ATOM 731 C CA . GLY A 1 102 ? -5.203 -1.228 10.188 1 91.56 102 GLY A CA 1
ATOM 732 C C . GLY A 1 102 ? -4.801 -2.246 11.242 1 91.56 102 GLY A C 1
ATOM 733 O O . GLY A 1 102 ? -4.109 -3.221 10.938 1 91.56 102 GLY A O 1
ATOM 734 N N . GLY A 1 103 ? -5.273 -2.045 12.477 1 92.81 103 GLY A N 1
ATOM 735 C CA . GLY A 1 103 ? -4.98 -2.977 13.555 1 92.81 103 GLY A CA 1
ATOM 736 C C . GLY A 1 103 ? -5.574 -4.355 13.328 1 92.81 103 GLY A C 1
ATOM 737 O O . GLY A 1 103 ? -4.906 -5.367 13.555 1 92.81 103 GLY A O 1
ATOM 738 N N . ILE A 1 104 ? -6.773 -4.383 12.891 1 91.5 104 ILE A N 1
ATOM 739 C CA . ILE A 1 104 ? -7.438 -5.648 12.602 1 91.5 104 ILE A CA 1
ATOM 740 C C . ILE A 1 104 ? -6.68 -6.391 11.5 1 91.5 104 ILE A C 1
ATOM 742 O O . ILE A 1 104 ? -6.395 -7.586 11.633 1 91.5 104 ILE A O 1
ATOM 746 N N . SER A 1 105 ? -6.379 -5.703 10.414 1 93.94 105 SER A N 1
ATOM 747 C CA . SER A 1 105 ? -5.645 -6.316 9.312 1 93.94 105 SER A CA 1
ATOM 748 C C . SER A 1 105 ? -4.289 -6.84 9.773 1 93.94 105 SER A C 1
ATOM 750 O O . SER A 1 105 ? -3.879 -7.934 9.383 1 93.94 105 SER A O 1
ATOM 752 N N . LEU A 1 106 ? -3.641 -6.086 10.586 1 95.44 106 LEU A N 1
ATOM 753 C CA . LEU A 1 106 ? -2.34 -6.488 11.117 1 95.44 106 LEU A CA 1
ATOM 754 C C . LEU A 1 106 ? -2.477 -7.711 12.016 1 95.44 106 LEU A C 1
ATOM 756 O O . LEU A 1 106 ? -1.708 -8.664 11.898 1 95.44 106 LEU A O 1
ATOM 760 N N . LEU A 1 107 ? -3.441 -7.746 12.859 1 95.06 107 LEU A N 1
ATOM 761 C CA . LEU A 1 107 ? -3.66 -8.828 13.812 1 95.06 107 LEU A CA 1
ATOM 762 C C . LEU A 1 107 ? -4.031 -10.125 13.094 1 95.06 107 LEU A C 1
ATOM 764 O O . LEU A 1 107 ? -3.598 -11.203 13.492 1 95.06 107 LEU A O 1
ATOM 768 N N . ILE A 1 108 ? -4.777 -9.984 12.055 1 94.12 108 ILE A N 1
ATOM 769 C CA . ILE A 1 108 ? -5.195 -11.156 11.289 1 94.12 108 ILE A CA 1
ATOM 770 C C . ILE A 1 108 ? -4.039 -11.641 10.414 1 94.12 108 ILE A C 1
ATOM 772 O O . ILE A 1 108 ? -3.863 -12.844 10.227 1 94.12 108 ILE A O 1
ATOM 776 N N . GLY A 1 109 ? -3.287 -10.711 9.867 1 97.19 109 GLY A N 1
ATOM 777 C CA . GLY A 1 109 ? -2.215 -11.039 8.945 1 97.19 109 GLY A CA 1
ATOM 778 C C . GLY A 1 109 ? -1.002 -11.641 9.625 1 97.19 109 GLY A C 1
ATOM 779 O O . GLY A 1 109 ? -0.307 -12.477 9.047 1 97.19 109 GLY A O 1
ATOM 780 N N . LEU A 1 110 ? -0.687 -11.352 10.805 1 96.94 110 LEU A N 1
ATOM 781 C CA . LEU A 1 110 ? 0.542 -11.727 11.5 1 96.94 110 LEU A CA 1
ATOM 782 C C . LEU A 1 110 ? 0.609 -13.227 11.719 1 96.94 110 LEU A C 1
ATOM 784 O O . LEU A 1 110 ? 1.654 -13.852 11.5 1 96.94 110 LEU A O 1
ATOM 788 N N . PRO A 1 111 ? -0.45 -13.914 12.117 1 96.06 111 PRO A N 1
ATOM 789 C CA . PRO A 1 111 ? -0.376 -15.367 12.312 1 96.06 111 PRO A CA 1
ATOM 790 C C . PRO A 1 111 ? 0.003 -16.109 11.031 1 96.06 111 PRO A C 1
ATOM 792 O O . PRO A 1 111 ? 0.676 -17.141 11.094 1 96.06 111 PRO A O 1
ATOM 795 N N . PHE A 1 112 ? -0.406 -15.617 9.859 1 96.25 112 PHE A N 1
ATOM 796 C CA . PHE A 1 112 ? -0.048 -16.25 8.594 1 96.25 112 PHE A CA 1
ATOM 797 C C . PHE A 1 112 ? 1.463 -16.25 8.398 1 96.25 112 PHE A C 1
ATOM 799 O O . PHE A 1 112 ? 2.006 -17.125 7.719 1 96.25 112 PHE A O 1
ATOM 806 N N . ILE A 1 113 ? 2.127 -15.266 8.977 1 95.69 113 ILE A N 1
ATOM 807 C CA . ILE A 1 113 ? 3.566 -15.086 8.812 1 95.69 113 ILE A CA 1
ATOM 808 C C . ILE A 1 113 ? 4.312 -15.914 9.852 1 95.69 113 ILE A C 1
ATOM 810 O O . ILE A 1 113 ? 5.262 -16.625 9.531 1 95.69 113 ILE A O 1
ATOM 814 N N . VAL A 1 114 ? 3.852 -15.914 11.07 1 95 114 VAL A N 1
ATOM 815 C CA . VAL A 1 114 ? 4.621 -16.453 12.188 1 95 114 VAL A CA 1
ATOM 816 C C . VAL A 1 114 ? 4.262 -17.922 12.398 1 95 114 VAL A C 1
ATOM 818 O O . VAL A 1 114 ? 5.066 -18.703 12.922 1 95 114 VAL A O 1
ATOM 821 N N . ALA A 1 115 ? 3.07 -18.328 12.039 1 95.06 115 ALA A N 1
ATOM 822 C CA . ALA A 1 115 ? 2.615 -19.703 12.289 1 95.06 115 ALA A CA 1
ATOM 823 C C . ALA A 1 115 ? 1.7 -20.188 11.172 1 95.06 115 ALA A C 1
ATOM 825 O O . ALA A 1 115 ? 0.554 -20.562 11.422 1 95.06 115 ALA A O 1
ATOM 826 N N . PRO A 1 116 ? 2.211 -20.219 9.977 1 93.38 116 PRO A N 1
ATOM 827 C CA . PRO A 1 116 ? 1.353 -20.625 8.859 1 93.38 116 PRO A CA 1
ATOM 828 C C . PRO A 1 116 ? 0.774 -22.031 9.031 1 93.38 116 PRO A C 1
ATOM 830 O O . PRO A 1 116 ? -0.348 -22.297 8.594 1 93.38 116 PRO A O 1
ATOM 833 N N . GLY A 1 117 ? 1.482 -22.906 9.688 1 92.81 117 GLY A N 1
ATOM 834 C CA . GLY A 1 117 ? 0.955 -24.234 9.961 1 92.81 117 GLY A CA 1
ATOM 835 C C . GLY A 1 117 ? -0.287 -24.219 10.836 1 92.81 117 GLY A C 1
ATOM 836 O O . GLY A 1 117 ? -1.258 -24.922 10.555 1 92.81 117 GLY A O 1
ATOM 837 N N . SER A 1 118 ? -0.246 -23.484 11.945 1 93 118 SER A N 1
ATOM 838 C CA . SER A 1 118 ? -1.394 -23.344 12.836 1 93 118 SER A CA 1
ATOM 839 C C . SER A 1 118 ? -2.59 -22.75 12.109 1 93 118 SER A C 1
ATOM 841 O O . SER A 1 118 ? -3.729 -23.172 12.312 1 93 118 SER A O 1
ATOM 843 N N . VAL A 1 119 ? -2.355 -21.766 11.234 1 94.38 119 VAL A N 1
ATOM 844 C CA . VAL A 1 119 ? -3.43 -21.141 10.469 1 94.38 119 VAL A CA 1
ATOM 845 C C . VAL A 1 119 ? -4.012 -22.141 9.477 1 94.38 119 VAL A C 1
ATOM 847 O O . VAL A 1 119 ? -5.23 -22.219 9.297 1 94.38 119 VAL A O 1
ATOM 850 N N . ALA A 1 120 ? -3.18 -22.906 8.883 1 93.81 120 ALA A N 1
ATOM 851 C CA . ALA A 1 120 ? -3.631 -23.938 7.953 1 93.81 120 ALA A CA 1
ATOM 852 C C . ALA A 1 120 ? -4.555 -24.938 8.648 1 93.81 120 ALA A C 1
ATOM 854 O O . ALA A 1 120 ? -5.57 -25.344 8.078 1 93.81 120 ALA A O 1
ATOM 855 N N . SER A 1 121 ? -4.141 -25.312 9.797 1 93.12 121 SER A N 1
ATOM 856 C CA . SER A 1 121 ? -4.957 -26.266 10.547 1 93.12 121 SER A CA 1
ATOM 857 C C . SER A 1 121 ? -6.297 -25.656 10.938 1 93.12 121 SER A C 1
ATOM 859 O O . SER A 1 121 ? -7.316 -26.344 10.977 1 93.12 121 SER A O 1
ATOM 861 N N . LEU A 1 122 ? -6.32 -24.328 11.219 1 91.62 122 LEU A N 1
ATOM 862 C CA . LEU A 1 122 ? -7.52 -23.641 11.68 1 91.62 122 LEU A CA 1
ATOM 863 C C . LEU A 1 122 ? -8.422 -23.281 10.508 1 91.62 122 LEU A C 1
ATOM 865 O O . LEU A 1 122 ? -9.633 -23.484 10.562 1 91.62 122 LEU A O 1
ATOM 869 N N . LEU A 1 123 ? -7.805 -22.766 9.461 1 92.06 123 LEU A N 1
ATOM 870 C CA . LEU A 1 123 ? -8.602 -22.156 8.398 1 92.06 123 LEU A CA 1
ATOM 871 C C . LEU A 1 123 ? -8.625 -23.062 7.164 1 92.06 123 LEU A C 1
ATOM 873 O O . LEU A 1 123 ? -9.453 -22.875 6.27 1 92.06 123 LEU A O 1
ATOM 877 N N . GLY A 1 124 ? -7.746 -24.094 7.152 1 89.88 124 GLY A N 1
ATOM 878 C CA . GLY A 1 124 ? -7.605 -24.953 5.98 1 89.88 124 GLY A CA 1
ATOM 879 C C . GLY A 1 124 ? -8.922 -25.547 5.512 1 89.88 124 GLY A C 1
ATOM 880 O O . GLY A 1 124 ? -9.305 -25.375 4.355 1 89.88 124 GLY A O 1
ATOM 881 N N . PRO A 1 125 ? -9.625 -26.125 6.402 1 90 125 PRO A N 1
ATOM 882 C CA . PRO A 1 125 ? -10.906 -26.719 6.008 1 90 125 PRO A CA 1
ATOM 883 C C . PRO A 1 125 ? -11.898 -25.688 5.484 1 90 125 PRO A C 1
ATOM 885 O O . PRO A 1 125 ? -12.641 -25.969 4.539 1 90 125 PRO A O 1
ATOM 888 N N . THR A 1 126 ? -11.883 -24.531 6.059 1 86.31 126 THR A N 1
ATOM 889 C CA . THR A 1 126 ? -12.773 -23.469 5.621 1 86.31 126 THR A CA 1
ATOM 890 C C . THR A 1 126 ? -12.375 -22.953 4.238 1 86.31 126 THR A C 1
ATOM 892 O O . THR A 1 126 ? -13.234 -22.719 3.389 1 86.31 126 THR A O 1
ATOM 895 N N . VAL A 1 127 ? -11.141 -22.812 4.031 1 86.75 127 VAL A N 1
ATOM 896 C CA . VAL A 1 127 ? -10.625 -22.375 2.738 1 86.75 127 VAL A CA 1
ATOM 897 C C . VAL A 1 127 ? -11.031 -23.375 1.659 1 86.75 127 VAL A C 1
ATOM 899 O O . VAL A 1 127 ? -11.539 -22.984 0.606 1 86.75 127 VAL A O 1
ATOM 902 N N . GLU A 1 128 ? -10.859 -24.625 1.938 1 88.44 128 GLU A N 1
ATOM 903 C CA . GLU A 1 128 ? -11.203 -25.672 0.985 1 88.44 128 GLU A CA 1
ATOM 904 C C . GLU A 1 128 ? -12.703 -25.672 0.694 1 88.44 128 GLU A C 1
ATOM 906 O O . GLU A 1 128 ? -13.117 -25.812 -0.46 1 88.44 128 GLU A O 1
ATOM 911 N N . ARG A 1 129 ? -13.508 -25.438 1.701 1 88.75 129 ARG A N 1
ATOM 912 C CA . ARG A 1 129 ? -14.953 -25.438 1.538 1 88.75 129 ARG A CA 1
ATOM 913 C C . ARG A 1 129 ? -15.398 -24.25 0.69 1 88.75 129 ARG A C 1
ATOM 915 O O . ARG A 1 129 ? -16.266 -24.391 -0.184 1 88.75 129 ARG A O 1
ATOM 922 N N . LEU A 1 130 ? -14.828 -23.141 0.956 1 87.69 130 LEU A N 1
ATOM 923 C CA . LEU A 1 130 ? -15.188 -21.938 0.212 1 87.69 130 LEU A CA 1
ATOM 924 C C . LEU A 1 130 ? -14.766 -22.062 -1.248 1 87.69 130 LEU A C 1
ATOM 926 O O . LEU A 1 130 ? -15.5 -21.656 -2.148 1 87.69 130 LEU A O 1
ATOM 930 N N . GLN A 1 131 ? -13.633 -22.641 -1.419 1 86.19 131 GLN A N 1
ATOM 931 C CA . GLN A 1 131 ? -13.125 -22.812 -2.775 1 86.19 131 GLN A CA 1
ATOM 932 C C . GLN A 1 131 ? -14.008 -23.766 -3.582 1 86.19 131 GLN A C 1
ATOM 934 O O . GLN A 1 131 ? -14.148 -23.594 -4.797 1 86.19 131 GLN A O 1
ATOM 939 N N . ALA A 1 132 ? -14.703 -24.656 -2.863 1 89.94 132 ALA A N 1
ATOM 940 C CA . ALA A 1 132 ? -15.539 -25.656 -3.523 1 89.94 132 ALA A CA 1
ATOM 941 C C . ALA A 1 132 ? -16.969 -25.156 -3.672 1 89.94 132 ALA A C 1
ATOM 943 O O . ALA A 1 132 ? -17.734 -25.672 -4.492 1 89.94 132 ALA A O 1
ATOM 944 N N . HIS A 1 133 ? -17.375 -24.109 -2.951 1 89.25 133 HIS A N 1
ATOM 945 C CA . HIS A 1 133 ? -18.766 -23.734 -2.807 1 89.25 133 HIS A CA 1
ATOM 946 C C . HIS A 1 133 ? -19.219 -22.875 -3.979 1 89.25 133 HIS A C 1
ATOM 948 O O . HIS A 1 133 ? -20.344 -23.016 -4.465 1 89.25 133 HIS A O 1
ATOM 954 N N . SER A 1 134 ? -18.422 -21.891 -4.336 1 90.19 134 SER A N 1
ATOM 955 C CA . SER A 1 134 ? -18.812 -20.953 -5.371 1 90.19 134 SER A CA 1
ATOM 956 C C . SER A 1 134 ? -17.594 -20.266 -5.98 1 90.19 134 SER A C 1
ATOM 958 O O . SER A 1 134 ? -16.516 -20.297 -5.406 1 90.19 134 SER A O 1
ATOM 960 N N . GLU A 1 135 ? -17.797 -19.594 -7.09 1 91.81 135 GLU A N 1
ATOM 961 C CA . GLU A 1 135 ? -16.719 -18.828 -7.727 1 91.81 135 GLU A CA 1
ATOM 962 C C . GLU A 1 135 ? -16.266 -17.672 -6.836 1 91.81 135 GLU A C 1
ATOM 964 O O . GLU A 1 135 ? -15.07 -17.391 -6.742 1 91.81 135 GLU A O 1
ATOM 969 N N . LEU A 1 136 ? -17.219 -17.062 -6.254 1 91.69 136 LEU A N 1
ATOM 970 C CA . LEU A 1 136 ? -16.906 -15.984 -5.332 1 91.69 136 LEU A CA 1
ATOM 971 C C . LEU A 1 136 ? -16.125 -16.5 -4.125 1 91.69 136 LEU A C 1
ATOM 973 O O . LEU A 1 136 ? -15.156 -15.883 -3.693 1 91.69 136 LEU A O 1
ATOM 977 N N . GLY A 1 137 ? -16.594 -17.625 -3.574 1 92.94 137 GLY A N 1
ATOM 978 C CA . GLY A 1 137 ? -15.883 -18.25 -2.465 1 92.94 137 GLY A CA 1
ATOM 979 C C . GLY A 1 137 ? -14.461 -18.641 -2.812 1 92.94 137 GLY A C 1
ATOM 980 O O . GLY A 1 137 ? -13.547 -18.453 -2.004 1 92.94 137 GLY A O 1
ATOM 981 N N . GLU A 1 138 ? -14.305 -19.188 -3.984 1 93.19 138 GLU A N 1
ATOM 982 C CA . GLU A 1 138 ? -12.977 -19.547 -4.461 1 93.19 138 GLU A CA 1
ATOM 983 C C . GLU A 1 138 ? -12.07 -18.328 -4.559 1 93.19 138 GLU A C 1
ATOM 985 O O . GLU A 1 138 ? -10.938 -18.359 -4.07 1 93.19 138 GLU A O 1
ATOM 990 N N . ALA A 1 139 ? -12.586 -17.297 -5.156 1 93.69 139 ALA A N 1
ATOM 991 C CA . ALA A 1 139 ? -11.82 -16.062 -5.324 1 93.69 139 ALA A CA 1
ATOM 992 C C . ALA A 1 139 ? -11.453 -15.453 -3.971 1 93.69 139 ALA A C 1
ATOM 994 O O . ALA A 1 139 ? -10.281 -15.18 -3.707 1 93.69 139 ALA A O 1
ATOM 995 N N . LEU A 1 140 ? -12.422 -15.391 -3.1 1 93.62 140 LEU A N 1
ATOM 996 C CA . LEU A 1 140 ? -12.227 -14.789 -1.782 1 93.62 140 LEU A CA 1
ATOM 997 C C . LEU A 1 140 ? -11.188 -15.57 -0.981 1 93.62 140 LEU A C 1
ATOM 999 O O . LEU A 1 140 ? -10.266 -14.984 -0.414 1 93.62 140 LEU A O 1
ATOM 1003 N N . ALA A 1 141 ? -11.352 -16.828 -0.979 1 93.62 141 ALA A N 1
ATOM 1004 C CA . ALA A 1 141 ? -10.453 -17.672 -0.203 1 93.62 141 ALA A CA 1
ATOM 1005 C C . ALA A 1 141 ? -9.039 -17.641 -0.781 1 93.62 141 ALA A C 1
ATOM 1007 O O . ALA A 1 141 ? -8.062 -17.578 -0.037 1 93.62 141 ALA A O 1
ATOM 1008 N N . THR A 1 142 ? -8.977 -17.703 -2.066 1 93.5 142 THR A N 1
ATOM 1009 C CA . THR A 1 142 ? -7.684 -17.688 -2.742 1 93.5 142 THR A CA 1
ATOM 1010 C C . THR A 1 142 ? -6.953 -16.375 -2.48 1 93.5 142 THR A C 1
ATOM 1012 O O . THR A 1 142 ? -5.77 -16.375 -2.135 1 93.5 142 THR A O 1
ATOM 1015 N N . TYR A 1 143 ? -7.68 -15.258 -2.6 1 95.56 143 TYR A N 1
ATOM 1016 C CA . TYR A 1 143 ? -7.059 -13.953 -2.389 1 95.56 143 TYR A CA 1
ATOM 1017 C C . TYR A 1 143 ? -6.656 -13.766 -0.931 1 95.56 143 TYR A C 1
ATOM 1019 O O . TYR A 1 143 ? -5.57 -13.258 -0.641 1 95.56 143 TYR A O 1
ATOM 1027 N N . ALA A 1 144 ? -7.516 -14.211 -0.032 1 94.31 144 ALA A N 1
ATOM 1028 C CA . ALA A 1 144 ? -7.234 -14.078 1.396 1 94.31 144 ALA A CA 1
ATOM 1029 C C . ALA A 1 144 ? -6.023 -14.906 1.801 1 94.31 144 ALA A C 1
ATOM 1031 O O . ALA A 1 144 ? -5.16 -14.438 2.543 1 94.31 144 ALA A O 1
ATOM 1032 N N . MET A 1 145 ? -6.02 -16.094 1.322 1 94.19 145 MET A N 1
ATOM 1033 C CA . MET A 1 145 ? -4.895 -16.969 1.633 1 94.19 145 MET A CA 1
ATOM 1034 C C . MET A 1 145 ? -3.594 -16.406 1.07 1 94.19 145 MET A C 1
ATOM 1036 O O . MET A 1 145 ? -2.588 -16.328 1.775 1 94.19 145 MET A O 1
ATOM 1040 N N . ALA A 1 146 ? -3.643 -15.961 -0.141 1 95.12 146 ALA A N 1
ATOM 1041 C CA . ALA A 1 146 ? -2.453 -15.414 -0.79 1 95.12 146 ALA A CA 1
ATOM 1042 C C . ALA A 1 146 ? -1.949 -14.18 -0.059 1 95.12 146 ALA A C 1
ATOM 1044 O O . ALA A 1 146 ? -0.752 -14.055 0.212 1 95.12 146 ALA A O 1
ATOM 1045 N N . ASP A 1 147 ? -2.859 -13.258 0.25 1 97.06 147 ASP A N 1
ATOM 1046 C CA . ASP A 1 147 ? -2.463 -12.016 0.916 1 97.06 147 ASP A CA 1
ATOM 1047 C C . ASP A 1 147 ? -1.983 -12.289 2.34 1 97.06 147 ASP A C 1
ATOM 1049 O O . ASP A 1 147 ? -1.088 -11.609 2.842 1 97.06 147 ASP A O 1
ATOM 1053 N N . GLY A 1 148 ? -2.588 -13.289 2.961 1 97.06 148 GLY A N 1
ATOM 1054 C CA . GLY A 1 148 ? -2.094 -13.688 4.27 1 97.06 148 GLY A CA 1
ATOM 1055 C C . GLY A 1 148 ? -0.692 -14.266 4.227 1 97.06 148 GLY A C 1
ATOM 1056 O O . GLY A 1 148 ? 0.197 -13.805 4.945 1 97.06 148 GLY A O 1
ATOM 1057 N N . LEU A 1 149 ? -0.461 -15.148 3.342 1 96.56 149 LEU A N 1
ATOM 1058 C CA . LEU A 1 149 ? 0.769 -15.93 3.307 1 96.56 149 LEU A CA 1
ATOM 1059 C C . LEU A 1 149 ? 1.934 -15.094 2.789 1 96.56 149 LEU A C 1
ATOM 1061 O O . LEU A 1 149 ? 3.082 -15.312 3.182 1 96.56 149 LEU A O 1
ATOM 1065 N N . THR A 1 150 ? 1.656 -14.117 1.978 1 96.75 150 THR A N 1
ATOM 1066 C CA . THR A 1 150 ? 2.717 -13.273 1.44 1 96.75 150 THR A CA 1
ATOM 1067 C C . THR A 1 150 ? 3.025 -12.117 2.393 1 96.75 150 THR A C 1
ATOM 1069 O O . THR A 1 150 ? 4 -11.391 2.199 1 96.75 150 THR A O 1
ATOM 1072 N N . GLY A 1 151 ? 2.186 -11.945 3.385 1 97.56 151 GLY A N 1
ATOM 1073 C CA . GLY A 1 151 ? 2.377 -10.852 4.324 1 97.56 151 GLY A CA 1
ATOM 1074 C C . GLY A 1 151 ? 1.694 -9.562 3.893 1 97.56 151 GLY A C 1
ATOM 1075 O O . GLY A 1 151 ? 1.731 -8.562 4.609 1 97.56 151 GLY A O 1
ATOM 1076 N N . ARG A 1 152 ? 1.064 -9.602 2.752 1 96.62 152 ARG A N 1
ATOM 1077 C CA . ARG A 1 152 ? 0.413 -8.406 2.229 1 96.62 152 ARG A CA 1
ATOM 1078 C C . ARG A 1 152 ? -0.719 -7.953 3.145 1 96.62 152 ARG A C 1
ATOM 1080 O O . ARG A 1 152 ? -0.972 -6.754 3.283 1 96.62 152 ARG A O 1
ATOM 1087 N N . LEU A 1 153 ? -1.39 -8.898 3.75 1 96.62 153 LEU A N 1
ATOM 1088 C CA . LEU A 1 153 ? -2.461 -8.555 4.68 1 96.62 153 LEU A CA 1
ATOM 1089 C C . LEU A 1 153 ? -1.922 -7.758 5.859 1 96.62 153 LEU A C 1
ATOM 1091 O O . LEU A 1 153 ? -2.498 -6.738 6.238 1 96.62 153 LEU A O 1
ATOM 1095 N N . ALA A 1 154 ? -0.879 -8.172 6.434 1 96.94 154 ALA A N 1
ATOM 1096 C CA . ALA A 1 154 ? -0.234 -7.461 7.531 1 96.94 154 ALA A CA 1
ATOM 1097 C C . ALA A 1 154 ? 0.311 -6.113 7.066 1 96.94 154 ALA A C 1
ATOM 1099 O O . ALA A 1 154 ? 0.184 -5.109 7.773 1 96.94 154 ALA A O 1
ATOM 1100 N N . LEU A 1 155 ? 0.905 -6.094 5.914 1 96.25 155 LEU A N 1
ATOM 1101 C CA . LEU A 1 155 ? 1.486 -4.871 5.371 1 96.25 155 LEU A CA 1
ATOM 1102 C C . LEU A 1 155 ? 0.408 -3.826 5.113 1 96.25 155 LEU A C 1
ATOM 1104 O O . LEU A 1 155 ? 0.621 -2.635 5.355 1 96.25 155 LEU A O 1
ATOM 1108 N N . MET A 1 156 ? -0.689 -4.266 4.574 1 93.81 156 MET A N 1
ATOM 1109 C CA . MET A 1 156 ? -1.814 -3.357 4.371 1 93.81 156 MET A CA 1
ATOM 1110 C C . MET A 1 156 ? -2.248 -2.723 5.688 1 93.81 156 MET A C 1
ATOM 1112 O O . MET A 1 156 ? -2.523 -1.522 5.742 1 93.81 156 MET A O 1
ATOM 1116 N N . GLY A 1 157 ? -2.344 -3.527 6.699 1 93.81 157 GLY A N 1
ATOM 1117 C CA . GLY A 1 157 ? -2.67 -2.992 8.016 1 93.81 157 GLY A CA 1
ATOM 1118 C C . GLY A 1 157 ? -1.689 -1.938 8.484 1 93.81 157 GLY A C 1
ATOM 1119 O O . GLY A 1 157 ? -2.094 -0.872 8.953 1 93.81 157 GLY A O 1
ATOM 1120 N N . LEU A 1 158 ? -0.469 -2.234 8.344 1 94.12 158 LEU A N 1
ATOM 1121 C CA . LEU A 1 158 ? 0.584 -1.308 8.742 1 94.12 158 LEU A CA 1
ATOM 1122 C C . LEU A 1 158 ? 0.489 -0.004 7.957 1 94.12 158 LEU A C 1
ATOM 1124 O O . LEU A 1 158 ? 0.623 1.081 8.531 1 94.12 158 LEU A O 1
ATOM 1128 N N . LEU A 1 159 ? 0.247 -0.128 6.695 1 90.81 159 LEU A N 1
ATOM 1129 C CA . LEU A 1 159 ? 0.158 1.051 5.84 1 90.81 159 LEU A CA 1
ATOM 1130 C C . LEU A 1 159 ? -1.043 1.909 6.223 1 90.81 159 LEU A C 1
ATOM 1132 O O . LEU A 1 159 ? -0.954 3.139 6.234 1 90.81 159 LEU A O 1
ATOM 1136 N N . ILE A 1 160 ? -2.096 1.237 6.551 1 89.56 160 ILE A N 1
ATOM 1137 C CA . ILE A 1 160 ? -3.291 1.969 6.957 1 89.56 160 ILE A CA 1
ATOM 1138 C C . ILE A 1 160 ? -3.008 2.74 8.242 1 89.56 160 ILE A C 1
ATOM 1140 O O . ILE A 1 160 ? -3.379 3.91 8.367 1 89.56 160 ILE A O 1
ATOM 1144 N N . ILE A 1 161 ? -2.359 2.168 9.156 1 89.38 161 ILE A N 1
ATOM 1145 C CA . ILE A 1 161 ? -1.987 2.824 10.406 1 89.38 161 ILE A CA 1
ATOM 1146 C C . ILE A 1 161 ? -1.048 3.992 10.117 1 89.38 161 ILE A C 1
ATOM 1148 O O . ILE A 1 161 ? -1.182 5.066 10.703 1 89.38 161 ILE A O 1
ATOM 1152 N N . MET A 1 162 ? -0.181 3.752 9.234 1 87.31 162 MET A N 1
ATOM 1153 C CA . MET A 1 162 ? 0.788 4.785 8.875 1 87.31 162 MET A CA 1
ATOM 1154 C C . MET A 1 162 ? 0.092 5.996 8.266 1 87.31 162 MET A C 1
ATOM 1156 O O . MET A 1 162 ? 0.47 7.137 8.547 1 87.31 162 MET A O 1
ATOM 1160 N N . VAL A 1 163 ? -0.81 5.793 7.434 1 85 163 VAL A N 1
ATOM 1161 C CA . VAL A 1 163 ? -1.575 6.883 6.84 1 85 163 VAL A CA 1
ATOM 1162 C C . VAL A 1 163 ? -2.227 7.715 7.941 1 85 163 VAL A C 1
ATOM 1164 O O . VAL A 1 163 ? -2.217 8.945 7.887 1 85 163 VAL A O 1
ATOM 1167 N N . GLY A 1 164 ? -2.793 7.07 8.898 1 83.62 164 GLY A N 1
ATOM 1168 C CA . GLY A 1 164 ? -3.338 7.781 10.047 1 83.62 164 GLY A CA 1
ATOM 1169 C C . GLY A 1 164 ? -2.297 8.586 10.797 1 83.62 164 GLY A C 1
ATOM 1170 O O . GLY A 1 164 ? -2.551 9.719 11.203 1 83.62 164 GLY A O 1
ATOM 1171 N N . LEU A 1 165 ? -1.195 8.008 10.977 1 84.31 165 LEU A N 1
ATOM 1172 C CA . LEU A 1 165 ? -0.099 8.68 11.672 1 84.31 165 LEU A CA 1
ATOM 1173 C C . LEU A 1 165 ? 0.36 9.914 10.898 1 84.31 165 LEU A C 1
ATOM 1175 O O . LEU A 1 165 ? 0.578 10.969 11.484 1 84.31 165 LEU A O 1
ATOM 1179 N N . VAL A 1 166 ? 0.451 9.766 9.656 1 82.81 166 VAL A N 1
ATOM 1180 C CA . VAL A 1 166 ? 0.869 10.875 8.805 1 82.81 166 VAL A CA 1
ATOM 1181 C C . VAL A 1 166 ? -0.16 12 8.875 1 82.81 166 VAL A C 1
ATOM 1183 O O . VAL A 1 166 ? 0.201 13.172 9.008 1 82.81 166 VAL A O 1
ATOM 1186 N N . ALA A 1 167 ? -1.381 11.648 8.781 1 82.44 167 ALA A N 1
ATOM 1187 C CA . ALA A 1 167 ? -2.443 12.648 8.883 1 82.44 167 ALA A CA 1
ATOM 1188 C C . ALA A 1 167 ? -2.377 13.391 10.211 1 82.44 167 ALA A C 1
ATOM 1190 O O . ALA A 1 167 ? -2.482 14.617 10.25 1 82.44 167 ALA A O 1
ATOM 1191 N N . HIS A 1 168 ? -2.164 12.656 11.203 1 82.56 168 HIS A N 1
ATOM 1192 C CA . HIS A 1 168 ? -2.129 13.211 12.555 1 82.56 168 HIS A CA 1
ATOM 1193 C C . HIS A 1 168 ? -0.936 14.148 12.734 1 82.56 168 HIS A C 1
ATOM 1195 O O . HIS A 1 168 ? -1.088 15.266 13.219 1 82.56 168 HIS A O 1
ATOM 1201 N N . THR A 1 169 ? 0.141 13.695 12.305 1 81.5 169 THR A N 1
ATOM 1202 C CA . THR A 1 169 ? 1.354 14.477 12.516 1 81.5 169 THR A CA 1
ATOM 1203 C C . THR A 1 169 ? 1.368 15.711 11.617 1 81.5 169 THR A C 1
ATOM 1205 O O . THR A 1 169 ? 1.861 16.766 12.016 1 81.5 169 THR A O 1
ATOM 1208 N N . SER A 1 170 ? 0.824 15.539 10.469 1 79.31 170 SER A N 1
ATOM 1209 C CA . SER A 1 170 ? 0.748 16.672 9.562 1 79.31 170 SER A CA 1
ATOM 1210 C C . SER A 1 170 ? -0.219 17.734 10.078 1 79.31 170 SER A C 1
ATOM 1212 O O . SER A 1 170 ? 0.048 18.938 9.969 1 79.31 170 SER A O 1
ATOM 1214 N N . ARG A 1 171 ? -1.194 17.328 10.609 1 77.94 171 ARG A N 1
ATOM 1215 C CA . ARG A 1 171 ? -2.148 18.266 11.211 1 77.94 171 ARG A CA 1
ATOM 1216 C C . ARG A 1 171 ? -1.515 19.031 12.359 1 77.94 171 ARG A C 1
ATOM 1218 O O . ARG A 1 171 ? -1.686 20.25 12.469 1 77.94 171 ARG A O 1
ATOM 1225 N N . ARG A 1 172 ? -0.871 18.375 13.141 1 81.81 172 ARG A N 1
ATOM 1226 C CA . ARG A 1 172 ? -0.193 19 14.273 1 81.81 172 ARG A CA 1
ATOM 1227 C C . ARG A 1 172 ? 0.87 19.984 13.805 1 81.81 172 ARG A C 1
ATOM 1229 O O . ARG A 1 172 ? 1.019 21.062 14.375 1 81.81 172 ARG A O 1
ATOM 1236 N N . ALA A 1 173 ? 1.567 19.547 12.812 1 78.38 173 ALA A N 1
ATOM 1237 C CA . ALA A 1 173 ? 2.578 20.422 12.234 1 78.38 173 ALA A CA 1
ATOM 1238 C C . ALA A 1 173 ? 1.945 21.703 11.688 1 78.38 173 ALA A C 1
ATOM 1240 O O . ALA A 1 173 ? 2.484 22.797 11.867 1 78.38 173 ALA A O 1
ATOM 1241 N N . GLY A 1 174 ? 0.87 21.531 11.117 1 74.31 174 GLY A N 1
ATOM 1242 C CA . GLY A 1 174 ? 0.145 22.688 10.633 1 74.31 174 GLY A CA 1
ATOM 1243 C C . GLY A 1 174 ? -0.28 23.625 11.734 1 74.31 174 GLY A C 1
ATOM 1244 O O . GLY A 1 174 ? -0.152 24.844 11.602 1 74.31 174 GLY A O 1
ATOM 1245 N N . ARG A 1 175 ? -0.646 23.188 12.766 1 77.19 175 ARG A N 1
ATOM 1246 C CA . ARG A 1 175 ? -1.049 24 13.906 1 77.19 175 ARG A CA 1
ATOM 1247 C C . ARG A 1 175 ? 0.137 24.766 14.484 1 77.19 175 ARG A C 1
ATOM 1249 O O . ARG A 1 175 ? 0.017 25.953 14.805 1 77.19 175 ARG A O 1
ATOM 1256 N N . ARG A 1 176 ? 1.191 24.094 14.555 1 79.5 176 ARG A N 1
ATOM 1257 C CA . ARG A 1 176 ? 2.391 24.719 15.102 1 79.5 176 ARG A CA 1
ATOM 1258 C C . ARG A 1 176 ? 2.893 25.844 14.203 1 79.5 176 ARG A C 1
ATOM 1260 O O . ARG A 1 176 ? 3.342 26.875 14.688 1 79.5 176 ARG A O 1
ATOM 1267 N N . GLU A 1 177 ? 2.846 25.547 12.945 1 78.62 177 GLU A N 1
ATOM 1268 C CA . GLU A 1 177 ? 3.273 26.562 11.984 1 78.62 177 GLU A CA 1
ATOM 1269 C C . GLU A 1 177 ? 2.404 27.812 12.07 1 78.62 177 GLU A C 1
ATOM 1271 O O . GLU A 1 177 ? 2.918 28.938 12.062 1 78.62 177 GLU A O 1
ATOM 1276 N N . GLN A 1 178 ? 1.149 27.594 12.25 1 74.06 178 GLN A N 1
ATOM 1277 C CA . GLN A 1 178 ? 0.234 28.719 12.352 1 74.06 178 GLN A CA 1
ATOM 1278 C C . GLN A 1 178 ? 0.427 29.469 13.672 1 74.06 178 GLN A C 1
ATOM 1280 O O . GLN A 1 178 ? 0.4 30.703 13.703 1 74.06 178 GLN A O 1
ATOM 1285 N N . ALA A 1 179 ? 0.627 28.797 14.633 1 78.38 179 ALA A N 1
ATOM 1286 C CA . ALA A 1 179 ? 0.856 29.406 15.938 1 78.38 179 ALA A CA 1
ATOM 1287 C C . ALA A 1 179 ? 2.143 30.234 15.938 1 78.38 179 ALA A C 1
ATOM 1289 O O . ALA A 1 179 ? 2.203 31.297 16.547 1 78.38 179 ALA A O 1
ATOM 1290 N N . ALA A 1 180 ? 3.119 29.719 15.297 1 78.94 180 ALA A N 1
ATOM 1291 C CA . ALA A 1 180 ? 4.387 30.422 15.203 1 78.94 180 ALA A CA 1
ATOM 1292 C C . ALA A 1 180 ? 4.23 31.719 14.398 1 78.94 180 ALA A C 1
ATOM 1294 O O . ALA A 1 180 ? 4.82 32.75 14.734 1 78.94 180 ALA A O 1
ATOM 1295 N N . GLN A 1 181 ? 3.439 31.625 13.391 1 79.06 181 GLN A N 1
ATOM 1296 C CA . GLN A 1 181 ? 3.17 32.812 12.562 1 79.06 181 GLN A CA 1
ATOM 1297 C C . GLN A 1 181 ? 2.402 33.844 13.352 1 79.06 181 GLN A C 1
ATOM 1299 O O . GLN A 1 181 ? 2.688 35.062 13.234 1 79.06 181 GLN A O 1
ATOM 1304 N N . ASP A 1 182 ? 1.531 33.438 14.164 1 77.06 182 ASP A N 1
ATOM 1305 C CA . ASP A 1 182 ? 0.738 34.375 14.984 1 77.06 182 ASP A CA 1
ATOM 1306 C C . ASP A 1 182 ? 1.604 35.062 16.047 1 77.06 182 ASP A C 1
ATOM 1308 O O . ASP A 1 182 ? 1.415 36.219 16.328 1 77.06 182 ASP A O 1
ATOM 1312 N N . ARG A 1 183 ? 2.531 34.438 16.547 1 79.44 183 ARG A N 1
ATOM 1313 C CA . ARG A 1 183 ? 3.436 35 17.547 1 79.44 183 ARG A CA 1
ATOM 1314 C C . ARG A 1 183 ? 4.348 36.031 16.922 1 79.44 183 ARG A C 1
ATOM 1316 O O . ARG A 1 183 ? 4.617 37.094 17.531 1 79.44 183 ARG A O 1
ATOM 1323 N N . HIS A 1 184 ? 4.758 35.75 15.75 1 77.75 184 HIS A N 1
ATOM 1324 C CA . HIS A 1 184 ? 5.625 36.688 15.055 1 77.75 184 HIS A CA 1
ATOM 1325 C C . HIS A 1 184 ? 4.867 37.969 14.68 1 77.75 184 HIS A C 1
ATOM 1327 O O . HIS A 1 184 ? 5.414 39.062 14.781 1 77.75 184 HIS A O 1
ATOM 1333 N N . GLU A 1 185 ? 3.654 37.844 14.328 1 74.56 185 GLU A N 1
ATOM 1334 C CA . GLU A 1 185 ? 2.834 39 13.961 1 74.56 185 GLU A CA 1
ATOM 1335 C C . GLU A 1 185 ? 2.426 39.812 15.203 1 74.56 185 GLU A C 1
ATOM 1337 O O . GLU A 1 185 ? 2.316 41.031 15.148 1 74.56 185 GLU A O 1
ATOM 1342 N N . GLY A 1 186 ? 2.217 39.094 16.219 1 72.38 186 GLY A N 1
ATOM 1343 C CA . GLY A 1 186 ? 1.907 39.75 17.469 1 72.38 186 GLY A CA 1
ATOM 1344 C C . GLY A 1 186 ? 3.07 40.562 18.031 1 72.38 186 GLY A C 1
ATOM 1345 O O . GLY A 1 186 ? 2.869 41.625 18.609 1 72.38 186 GLY A O 1
ATOM 1346 N N . ASP A 1 187 ? 4.27 40.188 17.875 1 69.69 187 ASP A N 1
ATOM 1347 C CA . ASP A 1 187 ? 5.461 40.875 18.359 1 69.69 187 ASP A CA 1
ATOM 1348 C C . ASP A 1 187 ? 5.82 42.031 17.453 1 69.69 187 ASP A C 1
ATOM 1350 O O . ASP A 1 187 ? 6.469 43 17.891 1 69.69 187 ASP A O 1
ATOM 1354 N N . GLY A 1 188 ? 5.504 42.062 16.203 1 62.44 188 GLY A N 1
ATOM 1355 C CA . GLY A 1 188 ? 5.816 43.125 15.25 1 62.44 188 GLY A CA 1
ATOM 1356 C C . GLY A 1 188 ? 4.879 44.312 15.359 1 62.44 188 GLY A C 1
ATOM 1357 O O . GLY A 1 188 ? 5.113 45.344 14.734 1 62.44 188 GLY A O 1
ATOM 1358 N N . ASP A 1 189 ? 3.684 44.312 15.953 1 59.56 189 ASP A N 1
ATOM 1359 C CA . ASP A 1 189 ? 2.803 45.469 16.141 1 59.56 189 ASP A CA 1
ATOM 1360 C C . ASP A 1 189 ? 3.32 46.375 17.266 1 59.56 189 ASP A C 1
ATOM 1362 O O . ASP A 1 189 ? 3.408 45.969 18.422 1 59.56 189 ASP A O 1
ATOM 1366 N N . PRO A 1 190 ? 4.168 47.469 16.969 1 53.06 190 PRO A N 1
ATOM 1367 C CA . PRO A 1 190 ? 4.664 48.438 17.953 1 53.06 190 PRO A CA 1
ATOM 1368 C C . PRO A 1 190 ? 3.543 49.062 18.766 1 53.06 190 PRO A C 1
ATOM 1370 O O . PRO A 1 190 ? 3.721 50.156 19.312 1 53.06 190 PRO A O 1
ATOM 1373 N N . ALA A 1 191 ? 2.307 48.906 18.766 1 53.53 191 ALA A N 1
ATOM 1374 C CA . ALA A 1 191 ? 1.457 49.656 19.688 1 53.53 191 ALA A CA 1
ATOM 1375 C C . ALA A 1 191 ? 1.933 49.469 21.125 1 53.53 191 ALA A C 1
ATOM 1377 O O . ALA A 1 191 ? 1.718 48.438 21.734 1 53.53 191 ALA A O 1
ATOM 1378 N N . GLY A 1 192 ? 3.158 49.969 21.469 1 49.44 192 GLY A N 1
ATOM 1379 C CA . GLY A 1 192 ? 3.703 50.219 22.797 1 49.44 192 GLY A CA 1
ATOM 1380 C C . GLY A 1 192 ? 2.668 50.719 23.781 1 49.44 192 GLY A C 1
ATOM 1381 O O . GLY A 1 192 ? 1.618 51.25 23.391 1 49.44 192 GLY A O 1
ATOM 1382 N N . PRO A 1 193 ? 2.529 50.156 24.984 1 50.97 193 PRO A N 1
ATOM 1383 C CA . PRO A 1 193 ? 1.639 50.75 25.969 1 50.97 193 PRO A CA 1
ATOM 1384 C C . PRO A 1 193 ? 1.707 52.281 25.938 1 50.97 193 PRO A C 1
ATOM 1386 O O . PRO A 1 193 ? 2.795 52.844 25.828 1 50.97 193 PRO A O 1
ATOM 1389 N N . ARG A 1 194 ? 0.835 52.969 25.281 1 49.28 194 ARG A N 1
ATOM 1390 C CA . ARG A 1 194 ? 0.757 54.406 25.438 1 49.28 194 ARG A CA 1
ATOM 1391 C C . ARG A 1 194 ? 0.984 54.812 26.891 1 49.28 194 ARG A C 1
ATOM 1393 O O . ARG A 1 194 ? 0.296 54.344 27.781 1 49.28 194 ARG A O 1
ATOM 1400 N N . ARG A 1 195 ? 2.178 55.219 27.109 1 51.03 195 ARG A N 1
ATOM 1401 C CA . ARG A 1 195 ? 2.484 55.875 28.391 1 51.03 195 ARG A CA 1
ATOM 1402 C C . ARG A 1 195 ? 1.47 56.969 28.703 1 51.03 195 ARG A C 1
ATOM 1404 O O . ARG A 1 195 ? 1.109 57.75 27.844 1 51.03 195 ARG A O 1
ATOM 1411 N N . PRO A 1 196 ? 0.682 56.812 29.766 1 48.12 196 PRO A N 1
ATOM 1412 C CA . PRO A 1 196 ? -0.188 57.906 30.203 1 48.12 196 PRO A CA 1
ATOM 1413 C C . PRO A 1 196 ? 0.558 59.219 30.344 1 48.12 196 PRO A C 1
ATOM 1415 O O . PRO A 1 196 ? 1.718 59.25 30.766 1 48.12 196 PRO A O 1
ATOM 1418 N N . LEU A 1 197 ? 0.456 60.094 29.438 1 46.84 197 LEU A N 1
ATOM 1419 C CA . LEU A 1 197 ? 0.932 61.469 29.609 1 46.84 197 LEU A CA 1
ATOM 1420 C C . LEU A 1 197 ? 0.633 61.969 31.016 1 46.84 197 LEU A C 1
ATOM 1422 O O . LEU A 1 197 ? -0.471 61.781 31.531 1 46.84 197 LEU A O 1
ATOM 1426 N N . ASP A 1 198 ? 1.627 62.062 31.859 1 46.16 198 ASP A N 1
ATOM 1427 C CA . ASP A 1 198 ? 1.612 62.781 33.125 1 46.16 198 ASP A CA 1
ATOM 1428 C C . ASP A 1 198 ? 0.973 64.188 33 1 46.16 198 ASP A C 1
ATOM 1430 O O . ASP A 1 198 ? 1.433 65 32.219 1 46.16 198 ASP A O 1
ATOM 1434 N N . ARG A 1 199 ? -0.283 64.312 33.156 1 48.56 199 ARG A N 1
ATOM 1435 C CA . ARG A 1 199 ? -0.939 65.625 33.344 1 48.56 199 ARG A CA 1
ATOM 1436 C C . ARG A 1 199 ? -0.307 66.438 34.5 1 48.56 199 ARG A C 1
ATOM 1438 O O . ARG A 1 199 ? -0.646 66.188 35.656 1 48.56 199 ARG A O 1
ATOM 1445 N N . ARG A 1 200 ? 1.014 66.5 34.625 1 41.97 200 ARG A N 1
ATOM 1446 C CA . ARG A 1 200 ? 1.449 67.438 35.656 1 41.97 200 ARG A CA 1
ATOM 1447 C C . ARG A 1 200 ? 1.173 68.875 35.219 1 41.97 200 ARG A C 1
ATOM 1449 O O . ARG A 1 200 ? 1.488 69.812 35.938 1 41.97 200 ARG A O 1
ATOM 1456 N N . SER A 1 201 ? 0.284 69.375 34.312 1 32.12 201 SER A N 1
ATOM 1457 C CA . SER A 1 201 ? 0.171 70.75 34.781 1 32.12 201 SER A CA 1
ATOM 1458 C C . SER A 1 201 ? -0.722 70.875 36 1 32.12 201 SER A C 1
ATOM 1460 O O . SER A 1 201 ? -1.7 70.125 36.125 1 32.12 201 SER A O 1
ATOM 1462 N N . MET B 1 1 ? 43.562 61.625 8.719 1 36.38 1 MET B N 1
ATOM 1463 C CA . MET B 1 1 ? 42.125 61.406 8.57 1 36.38 1 MET B CA 1
ATOM 1464 C C . MET B 1 1 ? 41.781 59.906 8.672 1 36.38 1 MET B C 1
ATOM 1466 O O . MET B 1 1 ? 41.906 59.188 7.688 1 36.38 1 MET B O 1
ATOM 1470 N N . THR B 1 2 ? 42.125 59.188 9.781 1 44.25 2 THR B N 1
ATOM 1471 C CA . THR B 1 2 ? 42 57.812 10.188 1 44.25 2 THR B CA 1
ATOM 1472 C C . THR B 1 2 ? 40.531 57.375 10.305 1 44.25 2 THR B C 1
ATOM 1474 O O . THR B 1 2 ? 39.75 58.125 10.875 1 44.25 2 THR 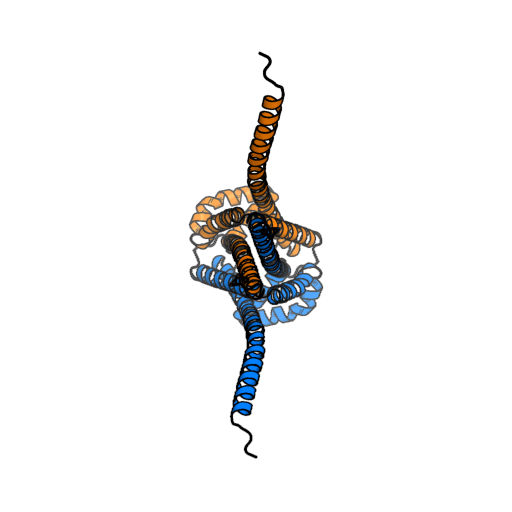B O 1
ATOM 1477 N N . ALA B 1 3 ? 40.094 56.688 9.234 1 57.53 3 ALA B N 1
ATOM 1478 C CA . ALA B 1 3 ? 38.75 56.094 9.25 1 57.53 3 ALA B CA 1
ATOM 1479 C C . ALA B 1 3 ? 38.438 55.469 10.602 1 57.53 3 ALA B C 1
ATOM 1481 O O . ALA B 1 3 ? 39.25 54.688 11.133 1 57.53 3 ALA B O 1
ATOM 1482 N N . SER B 1 4 ? 37.562 56.125 11.391 1 57.19 4 SER B N 1
ATOM 1483 C CA . SER B 1 4 ? 37.219 55.719 12.742 1 57.19 4 SER B CA 1
ATOM 1484 C C . SER B 1 4 ? 36.656 54.281 12.766 1 57.19 4 SER B C 1
ATOM 1486 O O . SER B 1 4 ? 35.969 53.875 11.836 1 57.19 4 SER B O 1
ATOM 1488 N N . PRO B 1 5 ? 37.156 53.375 13.664 1 59.94 5 PRO B N 1
ATOM 1489 C CA . PRO B 1 5 ? 36.812 51.969 13.852 1 59.94 5 PRO B CA 1
ATOM 1490 C C . PRO B 1 5 ? 35.312 51.719 13.977 1 59.94 5 PRO B C 1
ATOM 1492 O O . PRO B 1 5 ? 34.844 50.594 13.867 1 59.94 5 PRO B O 1
ATOM 1495 N N . ARG B 1 6 ? 34.531 52.812 14.078 1 64.5 6 ARG B N 1
ATOM 1496 C CA . ARG B 1 6 ? 33.094 52.625 14.234 1 64.5 6 ARG B CA 1
ATOM 1497 C C . ARG B 1 6 ? 32.438 52.188 12.922 1 64.5 6 ARG B C 1
ATOM 1499 O O . ARG B 1 6 ? 31.5 51.406 12.922 1 64.5 6 ARG B O 1
ATOM 1506 N N . SER B 1 7 ? 33.094 52.656 11.797 1 63.66 7 SER B N 1
ATOM 1507 C CA . SER B 1 7 ? 32.469 52.344 10.516 1 63.66 7 SER B CA 1
ATOM 1508 C C . SER B 1 7 ? 32.688 50.875 10.141 1 63.66 7 SER B C 1
ATOM 1510 O O . SER B 1 7 ? 31.812 50.25 9.523 1 63.66 7 SER B O 1
ATOM 1512 N N . ALA B 1 8 ? 33.781 50.281 10.719 1 66.56 8 ALA B N 1
ATOM 1513 C CA . ALA B 1 8 ? 34.062 48.906 10.375 1 66.56 8 ALA B CA 1
ATOM 1514 C C . ALA B 1 8 ? 33.156 47.969 11.156 1 66.56 8 ALA B C 1
ATOM 1516 O O . ALA B 1 8 ? 32.625 46.969 10.602 1 66.56 8 ALA B O 1
ATOM 1517 N N . ASP B 1 9 ? 32.875 48.406 12.367 1 62.72 9 ASP B N 1
ATOM 1518 C CA . ASP B 1 9 ? 32.062 47.531 13.195 1 62.72 9 ASP B CA 1
ATOM 1519 C C . ASP B 1 9 ? 30.609 47.531 12.688 1 62.72 9 ASP B C 1
ATOM 1521 O O . ASP B 1 9 ? 29.969 46.469 12.672 1 62.72 9 ASP B O 1
ATOM 1525 N N . GLU B 1 10 ? 30.172 48.75 12.117 1 65.19 10 GLU B N 1
ATOM 1526 C CA . GLU B 1 10 ? 28.828 48.812 11.586 1 65.19 10 GLU B CA 1
ATOM 1527 C C . GLU B 1 10 ? 28.688 47.969 10.305 1 65.19 10 GLU B C 1
ATOM 1529 O O . GLU B 1 10 ? 27.672 47.312 10.086 1 65.19 10 GLU B O 1
ATOM 1534 N N . ARG B 1 11 ? 29.812 47.969 9.516 1 68.62 11 ARG B N 1
ATOM 1535 C CA . ARG B 1 11 ? 29.797 47.156 8.305 1 68.62 11 ARG B CA 1
ATOM 1536 C C . ARG B 1 11 ? 29.828 45.688 8.656 1 68.62 11 ARG B C 1
ATOM 1538 O O . ARG B 1 11 ? 29.156 44.875 8.016 1 68.62 11 ARG B O 1
ATOM 1545 N N . ASP B 1 12 ? 30.578 45.438 9.672 1 64.12 12 ASP B N 1
ATOM 1546 C CA . ASP B 1 12 ? 30.672 44.031 10.062 1 64.12 12 ASP B CA 1
ATOM 1547 C C . ASP B 1 12 ? 29.344 43.531 10.633 1 64.12 12 ASP B C 1
ATOM 1549 O O . ASP B 1 12 ? 28.906 42.406 10.367 1 64.12 12 ASP B O 1
ATOM 1553 N N . ILE B 1 13 ? 28.578 44.438 11.406 1 61.41 13 ILE B N 1
ATOM 1554 C CA . ILE B 1 13 ? 27.281 44.031 11.945 1 61.41 13 ILE B CA 1
ATOM 1555 C C . ILE B 1 13 ? 26.25 43.938 10.82 1 61.41 13 ILE B C 1
ATOM 1557 O O . ILE B 1 13 ? 25.438 43.031 10.781 1 61.41 13 ILE B O 1
ATOM 1561 N N . LEU B 1 14 ? 26.312 44.844 9.781 1 61.5 14 LEU B N 1
ATOM 1562 C CA . LEU B 1 14 ? 25.422 44.75 8.633 1 61.5 14 LEU B CA 1
ATOM 1563 C C . LEU B 1 14 ? 25.75 43.562 7.766 1 61.5 14 LEU B C 1
ATOM 1565 O O . LEU B 1 14 ? 24.859 42.875 7.262 1 61.5 14 LEU B O 1
ATOM 1569 N N . LEU B 1 15 ? 27.047 43.281 7.602 1 60.97 15 LEU B N 1
ATOM 1570 C CA . LEU B 1 15 ? 27.453 42.094 6.832 1 60.97 15 LEU B CA 1
ATOM 1571 C C . LEU B 1 15 ? 27.109 40.812 7.586 1 60.97 15 LEU B C 1
ATOM 1573 O O . LEU B 1 15 ? 26.688 39.844 6.977 1 60.97 15 LEU B O 1
ATOM 1577 N N . GLU B 1 16 ? 27.297 40.844 8.906 1 58.78 16 GLU B N 1
ATOM 1578 C CA . GLU B 1 16 ? 26.891 39.688 9.672 1 58.78 16 GLU B CA 1
ATOM 1579 C C . GLU B 1 16 ? 25.375 39.531 9.664 1 58.78 16 GLU B C 1
ATOM 1581 O O . GLU B 1 16 ? 24.859 38.406 9.555 1 58.78 16 GLU B O 1
ATOM 1586 N N . GLY B 1 17 ? 24.562 40.625 9.75 1 55.34 17 GLY B N 1
ATOM 1587 C CA . GLY B 1 17 ? 23.109 40.562 9.602 1 55.34 17 GLY B CA 1
ATOM 1588 C C . GLY B 1 17 ? 22.672 40.125 8.219 1 55.34 17 GLY B C 1
ATOM 1589 O O . GLY B 1 17 ? 21.688 39.406 8.086 1 55.34 17 GLY B O 1
ATOM 1590 N N . ALA B 1 18 ? 23.359 40.562 7.102 1 56.12 18 ALA B N 1
ATOM 1591 C CA . ALA B 1 18 ? 23.078 40.125 5.742 1 56.12 18 ALA B CA 1
ATO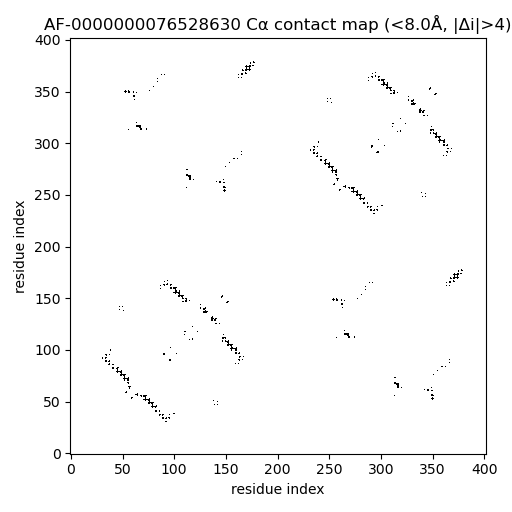M 1592 C C . ALA B 1 18 ? 23.484 38.656 5.555 1 56.12 18 ALA B C 1
ATOM 1594 O O . ALA B 1 18 ? 22.781 37.875 4.883 1 56.12 18 ALA B O 1
ATOM 1595 N N . THR B 1 19 ? 24.594 38.25 6.043 1 54 19 THR B N 1
ATOM 1596 C CA . THR B 1 19 ? 25.016 36.844 5.906 1 54 19 THR B CA 1
ATOM 1597 C C . THR B 1 19 ? 24.141 35.938 6.762 1 54 19 THR B C 1
ATOM 1599 O O . THR B 1 19 ? 23.906 34.781 6.395 1 54 19 THR B O 1
ATOM 1602 N N . SER B 1 20 ? 23.688 36.312 7.941 1 50.22 20 SER B N 1
ATOM 1603 C CA . SER B 1 20 ? 22.797 35.5 8.734 1 50.22 20 SER B CA 1
ATOM 1604 C C . SER B 1 20 ? 21.422 35.375 8.078 1 50.22 20 SER B C 1
ATOM 1606 O O . SER B 1 20 ? 20.766 34.344 8.195 1 50.22 20 SER B O 1
ATOM 1608 N N . SER B 1 21 ? 20.906 36.375 7.344 1 45.88 21 SER B N 1
ATOM 1609 C CA . SER B 1 21 ? 19.656 36.25 6.613 1 45.88 21 SER B CA 1
ATOM 1610 C C . SER B 1 21 ? 19.797 35.344 5.391 1 45.88 21 SER B C 1
ATOM 1612 O O . SER B 1 21 ? 18.828 34.75 4.934 1 45.88 21 SER B O 1
ATOM 1614 N N . LEU B 1 22 ? 20.938 35.375 4.703 1 46.31 22 LEU B N 1
ATOM 1615 C CA . LEU B 1 22 ? 21.141 34.562 3.527 1 46.31 22 LEU B CA 1
ATOM 1616 C C . LEU B 1 22 ? 21.391 33.094 3.93 1 46.31 22 LEU B C 1
ATOM 1618 O O . LEU B 1 22 ? 21.188 32.188 3.125 1 46.31 22 LEU B O 1
ATOM 1622 N N . SER B 1 23 ? 21.938 32.781 4.969 1 45.41 23 SER B N 1
ATOM 1623 C CA . SER B 1 23 ? 22.281 31.406 5.293 1 45.41 23 SER B CA 1
ATOM 1624 C C . SER B 1 23 ? 21.062 30.609 5.73 1 45.41 23 SER B C 1
ATOM 1626 O O . SER B 1 23 ? 21.156 29.406 5.961 1 45.41 23 SER B O 1
ATOM 1628 N N . ARG B 1 24 ? 20 31.141 6.113 1 44 24 ARG B N 1
ATOM 1629 C CA . ARG B 1 24 ? 18.906 30.344 6.652 1 44 24 ARG B CA 1
ATOM 1630 C C . ARG B 1 24 ? 18.094 29.672 5.535 1 44 24 ARG B C 1
ATOM 1632 O O . ARG B 1 24 ? 17.422 28.672 5.758 1 44 24 ARG B O 1
ATOM 1639 N N . PRO B 1 25 ? 17.875 30.297 4.465 1 46.75 25 PRO B N 1
ATOM 1640 C CA . PRO B 1 25 ? 16.938 29.688 3.523 1 46.75 25 PRO B CA 1
ATOM 1641 C C . PRO B 1 25 ? 17.484 28.422 2.881 1 46.75 25 PRO B C 1
ATOM 1643 O O . PRO B 1 25 ? 16.719 27.594 2.371 1 46.75 25 PRO B O 1
ATOM 1646 N N . GLN B 1 26 ? 18.719 28.297 2.533 1 47.5 26 GLN B N 1
ATOM 1647 C CA . GLN B 1 26 ? 19.328 27.203 1.782 1 47.5 26 GLN B CA 1
ATOM 1648 C C . GLN B 1 26 ? 19.188 25.891 2.531 1 47.5 26 GLN B C 1
ATOM 1650 O O . GLN B 1 26 ? 19.078 24.828 1.913 1 47.5 26 GLN B O 1
ATOM 1655 N N . ARG B 1 27 ? 19.312 25.891 3.814 1 47.34 27 ARG B N 1
ATOM 1656 C CA . ARG B 1 27 ? 19.281 24.672 4.617 1 47.34 27 ARG B CA 1
ATOM 1657 C C . ARG B 1 27 ? 17.906 23.984 4.523 1 47.34 27 ARG B C 1
ATOM 1659 O O . ARG B 1 27 ? 17.828 22.766 4.527 1 47.34 27 ARG B O 1
ATOM 1666 N N . ARG B 1 28 ? 16.938 24.844 4.371 1 49.03 28 ARG B N 1
ATOM 1667 C CA . ARG B 1 28 ? 15.609 24.25 4.301 1 49.03 28 ARG B CA 1
ATOM 1668 C C . ARG B 1 28 ? 15.422 23.484 2.994 1 49.03 28 ARG B C 1
ATOM 1670 O O . ARG B 1 28 ? 14.867 22.391 2.984 1 49.03 28 ARG B O 1
ATOM 1677 N N . THR B 1 29 ? 15.945 24.125 1.925 1 49.31 29 THR B N 1
ATOM 1678 C CA . THR B 1 29 ? 15.82 23.469 0.623 1 49.31 29 THR B CA 1
ATOM 1679 C C . THR B 1 29 ? 16.688 22.219 0.553 1 49.31 29 THR B C 1
ATOM 1681 O O . THR B 1 29 ? 16.281 21.203 0.022 1 49.31 29 THR B O 1
ATOM 1684 N N . ALA B 1 30 ? 17.984 22.328 1.03 1 52.25 30 ALA B N 1
ATOM 1685 C CA . ALA B 1 30 ? 18.891 21.188 1.007 1 52.25 30 ALA B CA 1
ATOM 1686 C C . ALA B 1 30 ? 18.344 20.016 1.836 1 52.25 30 ALA B C 1
ATOM 1688 O O . ALA B 1 30 ? 18.484 18.859 1.456 1 52.25 30 ALA B O 1
ATOM 1689 N N . SER B 1 31 ? 17.844 20.406 2.973 1 54.25 31 SER B N 1
ATOM 1690 C CA . SER B 1 31 ? 17.266 19.375 3.838 1 54.25 31 SER B CA 1
ATOM 1691 C C . SER B 1 31 ? 16.047 18.734 3.191 1 54.25 31 SER B C 1
ATOM 1693 O O . SER B 1 31 ? 15.836 17.531 3.322 1 54.25 31 SER B O 1
ATOM 1695 N N . HIS B 1 32 ? 15.43 19.5 2.357 1 61.41 32 HIS B N 1
ATOM 1696 C CA . HIS B 1 32 ? 14.258 18.969 1.669 1 61.41 32 HIS B CA 1
ATOM 1697 C C . HIS B 1 32 ? 14.656 17.938 0.623 1 61.41 32 HIS B C 1
ATOM 1699 O O . HIS B 1 32 ? 14.031 16.875 0.515 1 61.41 32 HIS B O 1
ATOM 1705 N N . TRP B 1 33 ? 15.883 18.125 0.003 1 67.56 33 TRP B N 1
ATOM 1706 C CA . TRP B 1 33 ? 16.312 17.234 -1.061 1 67.56 33 TRP B CA 1
ATOM 1707 C C . TRP B 1 33 ? 16.891 15.938 -0.482 1 67.56 33 TRP B C 1
ATOM 1709 O O . TRP B 1 33 ? 16.734 14.867 -1.067 1 67.56 33 TRP B O 1
ATOM 1719 N N . ALA B 1 34 ? 17.453 16.125 0.668 1 73.19 34 ALA B N 1
ATOM 1720 C CA . ALA B 1 34 ? 18.016 14.938 1.293 1 73.19 34 ALA B CA 1
ATOM 1721 C C . ALA B 1 34 ? 16.938 13.914 1.625 1 73.19 34 ALA B C 1
ATOM 1723 O O . ALA B 1 34 ? 17.141 12.711 1.451 1 73.19 34 ALA B O 1
ATOM 1724 N N . GLY B 1 35 ? 15.781 14.438 1.964 1 73.81 35 GLY B N 1
ATOM 1725 C CA . GLY B 1 35 ? 14.68 13.539 2.254 1 73.81 35 GLY B CA 1
ATOM 1726 C C . GLY B 1 35 ? 14.148 12.828 1.022 1 73.81 35 GLY B C 1
ATOM 1727 O O . GLY B 1 35 ? 13.875 11.625 1.058 1 73.81 35 GLY B O 1
ATOM 1728 N N . VAL B 1 36 ? 14.211 13.516 -0.074 1 76.5 36 VAL B N 1
ATOM 1729 C CA . VAL B 1 36 ? 13.711 12.945 -1.321 1 76.5 36 VAL B CA 1
ATOM 1730 C C . VAL B 1 36 ? 14.695 11.906 -1.851 1 76.5 36 VAL B C 1
ATOM 1732 O O . VAL B 1 36 ? 14.297 10.828 -2.291 1 76.5 36 VAL B O 1
ATOM 1735 N N . LEU B 1 37 ? 15.977 12.227 -1.72 1 79.25 37 LEU B N 1
ATOM 1736 C CA . LEU B 1 37 ? 17 11.32 -2.217 1 79.25 37 LEU B CA 1
ATOM 1737 C C . LEU B 1 37 ? 17.047 10.039 -1.391 1 79.25 37 LEU B C 1
ATOM 1739 O O . LEU B 1 37 ? 17.203 8.945 -1.939 1 79.25 37 LEU B O 1
ATOM 1743 N N . LEU B 1 38 ? 16.875 10.273 -0.15 1 83.12 38 LEU B N 1
ATOM 1744 C CA . LEU B 1 38 ? 16.859 9.102 0.715 1 83.12 38 LEU B CA 1
ATOM 1745 C C . LEU B 1 38 ? 15.648 8.227 0.414 1 83.12 38 LEU B C 1
ATOM 1747 O O . LEU B 1 38 ? 15.758 6.996 0.37 1 83.12 38 LEU B O 1
ATOM 1751 N N . ALA B 1 39 ? 14.547 8.812 0.158 1 84 39 ALA B N 1
ATOM 1752 C CA . ALA B 1 39 ? 13.344 8.055 -0.168 1 84 39 ALA B CA 1
ATOM 1753 C C . ALA B 1 39 ? 13.5 7.332 -1.505 1 84 39 ALA B C 1
ATOM 1755 O O . ALA B 1 39 ? 13.016 6.215 -1.672 1 84 39 ALA B O 1
ATOM 1756 N N . LEU B 1 40 ? 14.227 7.945 -2.385 1 83.5 40 LEU B N 1
ATOM 1757 C CA . LEU B 1 40 ? 14.453 7.367 -3.705 1 83.5 40 LEU B CA 1
ATOM 1758 C C . LEU B 1 40 ? 15.281 6.09 -3.604 1 83.5 40 LEU B C 1
ATOM 1760 O O . LEU B 1 40 ? 15.102 5.164 -4.398 1 83.5 40 LEU B O 1
ATOM 1764 N N . VAL B 1 41 ? 16.078 6.031 -2.639 1 87.44 41 VAL B N 1
ATOM 1765 C CA . VAL B 1 41 ? 16.922 4.855 -2.451 1 87.44 41 VAL B CA 1
ATOM 1766 C C . VAL B 1 41 ? 16.203 3.832 -1.581 1 87.44 41 VAL B C 1
ATOM 1768 O O . VAL B 1 41 ? 16.234 2.631 -1.855 1 87.44 41 VAL B O 1
ATOM 1771 N N . LEU B 1 42 ? 15.461 4.273 -0.624 1 91.62 42 LEU B N 1
ATOM 1772 C CA . LEU B 1 42 ? 14.836 3.391 0.355 1 91.62 42 LEU B CA 1
ATOM 1773 C C . LEU B 1 42 ? 13.648 2.65 -0.259 1 91.62 42 LEU B C 1
ATOM 1775 O O . LEU B 1 42 ? 13.391 1.494 0.081 1 91.62 42 LEU B O 1
ATOM 1779 N N . LEU B 1 43 ? 12.992 3.227 -1.188 1 92.38 43 LEU B N 1
ATOM 1780 C CA . LEU B 1 43 ? 11.766 2.641 -1.726 1 92.38 43 LEU B CA 1
ATOM 1781 C C . LEU B 1 43 ? 12.078 1.392 -2.543 1 92.38 43 LEU B C 1
ATOM 1783 O O . LEU B 1 43 ? 11.469 0.341 -2.336 1 92.38 43 LEU B O 1
ATOM 1787 N N . PRO B 1 44 ? 13.102 1.431 -3.459 1 92.12 44 PRO B N 1
ATOM 1788 C CA . PRO B 1 44 ? 13.43 0.204 -4.188 1 92.12 44 PRO B CA 1
ATOM 1789 C C . PRO B 1 44 ? 13.953 -0.905 -3.277 1 92.12 44 PRO B C 1
ATOM 1791 O O . PRO B 1 44 ? 13.68 -2.084 -3.52 1 92.12 44 PRO B O 1
ATOM 1794 N N . VAL B 1 45 ? 14.656 -0.522 -2.277 1 95.44 45 VAL B N 1
ATOM 1795 C CA . VAL B 1 45 ? 15.164 -1.517 -1.34 1 95.44 45 VAL B CA 1
ATOM 1796 C C . VAL B 1 45 ? 14.008 -2.125 -0.553 1 95.44 45 VAL B C 1
ATOM 1798 O O . VAL B 1 45 ? 13.93 -3.346 -0.384 1 95.44 45 VAL B O 1
ATOM 1801 N N . ALA B 1 46 ? 13.133 -1.29 -0.061 1 96.81 46 ALA B N 1
ATOM 1802 C CA . ALA B 1 46 ? 11.945 -1.767 0.648 1 96.81 46 ALA B CA 1
ATOM 1803 C C . ALA B 1 46 ? 11.109 -2.684 -0.239 1 96.81 46 ALA B C 1
ATOM 1805 O O . ALA B 1 46 ? 10.664 -3.748 0.201 1 96.81 46 ALA B O 1
ATOM 1806 N N . TRP B 1 47 ? 10.891 -2.223 -1.47 1 96.56 47 TRP B N 1
ATOM 1807 C CA . TRP B 1 47 ? 10.141 -3.006 -2.443 1 96.56 47 TRP B CA 1
ATOM 1808 C C . TRP B 1 47 ? 10.75 -4.391 -2.621 1 96.56 47 TRP B C 1
ATOM 1810 O O . TRP B 1 47 ? 10.039 -5.398 -2.58 1 96.56 47 TRP B O 1
ATOM 1820 N N . PHE B 1 48 ? 12.078 -4.426 -2.834 1 97.19 48 PHE B N 1
ATOM 1821 C CA . PHE B 1 48 ? 12.766 -5.691 -3.055 1 97.19 48 PHE B CA 1
ATOM 1822 C C . PHE B 1 48 ? 12.633 -6.602 -1.838 1 97.19 48 PHE B C 1
ATOM 1824 O O . PHE B 1 48 ? 12.312 -7.781 -1.972 1 97.19 48 PHE B O 1
ATOM 1831 N N . LEU B 1 49 ? 12.844 -6.062 -0.659 1 97.75 49 LEU B N 1
ATOM 1832 C CA . LEU B 1 49 ? 12.805 -6.859 0.562 1 97.75 49 LEU B CA 1
ATOM 1833 C C . LEU B 1 49 ? 11.398 -7.391 0.814 1 97.75 49 LEU B C 1
ATOM 1835 O O . LEU B 1 49 ? 11.227 -8.523 1.266 1 97.75 49 LEU B O 1
ATOM 1839 N N . VAL B 1 50 ? 10.391 -6.59 0.546 1 97.81 50 VAL B N 1
ATOM 1840 C CA . VAL B 1 50 ? 9.008 -7.012 0.739 1 97.81 50 VAL B CA 1
ATOM 1841 C C . VAL B 1 50 ? 8.688 -8.172 -0.205 1 97.81 50 VAL B C 1
ATOM 1843 O O . VAL B 1 50 ? 8.125 -9.188 0.216 1 97.81 50 VAL B O 1
ATOM 1846 N N . ASN B 1 51 ? 9.07 -8.047 -1.477 1 97.88 51 ASN B N 1
ATOM 1847 C CA . ASN B 1 51 ? 8.797 -9.102 -2.443 1 97.88 51 ASN B CA 1
ATOM 1848 C C . ASN B 1 51 ? 9.617 -10.359 -2.146 1 97.88 51 ASN B C 1
ATOM 1850 O O . ASN B 1 51 ? 9.102 -11.469 -2.232 1 97.88 51 ASN B O 1
ATOM 1854 N N . ASP B 1 52 ? 10.867 -10.172 -1.837 1 97.62 52 ASP B N 1
ATOM 1855 C CA . ASP B 1 52 ? 11.719 -11.312 -1.52 1 97.62 52 ASP B CA 1
ATOM 1856 C C . ASP B 1 52 ? 11.258 -12.008 -0.239 1 97.62 52 ASP B C 1
ATOM 1858 O O . ASP B 1 52 ? 11.305 -13.234 -0.139 1 97.62 52 ASP B O 1
ATOM 1862 N N . GLY B 1 53 ? 10.906 -11.25 0.708 1 98.12 53 GLY B N 1
ATOM 1863 C CA . GLY B 1 53 ? 10.328 -11.812 1.918 1 98.12 53 GLY B CA 1
ATOM 1864 C C . GLY B 1 53 ? 9.07 -12.617 1.658 1 98.12 53 GLY B C 1
ATOM 1865 O O . GLY B 1 53 ? 8.891 -13.703 2.217 1 98.12 53 GLY B O 1
ATOM 1866 N N . ALA B 1 54 ? 8.211 -12.062 0.812 1 97.62 54 ALA B N 1
ATOM 1867 C CA . ALA B 1 54 ? 6.984 -12.773 0.442 1 97.62 54 ALA B CA 1
ATOM 1868 C C . ALA B 1 54 ? 7.309 -14.094 -0.249 1 97.62 54 ALA B C 1
ATOM 1870 O O . ALA B 1 54 ? 6.672 -15.117 0.021 1 97.62 54 ALA B O 1
ATOM 1871 N N . ALA B 1 55 ? 8.273 -14.062 -1.135 1 96.44 55 ALA B N 1
ATOM 1872 C CA . ALA B 1 55 ? 8.695 -15.273 -1.822 1 96.44 55 ALA B CA 1
ATOM 1873 C C . ALA B 1 55 ? 9.25 -16.297 -0.835 1 96.44 55 ALA B C 1
ATOM 1875 O O . ALA B 1 55 ? 8.969 -17.5 -0.947 1 96.44 55 ALA B O 1
ATOM 1876 N N . ALA B 1 56 ? 10 -15.789 0.082 1 96.81 56 ALA B N 1
ATOM 1877 C CA . ALA B 1 56 ? 10.578 -16.672 1.09 1 96.81 56 ALA B CA 1
ATOM 1878 C C . ALA B 1 56 ? 9.484 -17.266 1.99 1 96.81 56 ALA B C 1
ATOM 1880 O O . ALA B 1 56 ? 9.547 -18.438 2.363 1 96.81 56 ALA B O 1
ATOM 1881 N N . LEU B 1 57 ? 8.531 -16.5 2.332 1 96.94 57 LEU B N 1
ATOM 1882 C CA . LEU B 1 57 ? 7.438 -16.938 3.195 1 96.94 57 LEU B CA 1
ATOM 1883 C C . LEU B 1 57 ? 6.633 -18.047 2.531 1 96.94 57 LEU B C 1
ATOM 1885 O O . LEU B 1 57 ? 6.184 -18.984 3.203 1 96.94 57 LEU B O 1
ATOM 1889 N N . THR B 1 58 ? 6.516 -18 1.207 1 96.12 58 THR B N 1
ATOM 1890 C CA . THR B 1 58 ? 5.598 -18.875 0.503 1 96.12 58 THR B CA 1
ATOM 1891 C C . THR B 1 58 ? 6.367 -19.953 -0.261 1 96.12 58 THR B C 1
ATOM 1893 O O . THR B 1 58 ? 5.766 -20.859 -0.845 1 96.12 58 THR B O 1
ATOM 1896 N N . GLY B 1 59 ? 7.656 -19.859 -0.298 1 93.06 59 GLY B N 1
ATOM 1897 C CA . GLY B 1 59 ? 8.43 -20.719 -1.174 1 93.06 59 GLY B CA 1
ATOM 1898 C C . GLY B 1 59 ? 8.211 -20.438 -2.646 1 93.06 59 GLY B C 1
ATOM 1899 O O . GLY B 1 59 ? 8.359 -21.312 -3.488 1 93.06 59 GLY B O 1
ATOM 1900 N N . GLY B 1 60 ? 7.699 -19.266 -2.904 1 89.88 60 GLY B N 1
ATOM 1901 C CA . GLY B 1 60 ? 7.492 -18.859 -4.281 1 89.88 60 GLY B CA 1
ATOM 1902 C C . GLY B 1 60 ? 6.109 -19.188 -4.805 1 89.88 60 GLY B C 1
ATOM 1903 O O . GLY B 1 60 ? 5.762 -18.828 -5.934 1 89.88 60 GLY B O 1
ATOM 1904 N N . ASP B 1 61 ? 5.336 -19.797 -3.947 1 91.38 61 ASP B N 1
ATOM 1905 C CA . ASP B 1 61 ? 3.98 -20.172 -4.336 1 91.38 61 ASP B CA 1
ATOM 1906 C C . ASP B 1 61 ? 2.977 -19.797 -3.248 1 91.38 61 ASP B C 1
ATOM 1908 O O . ASP B 1 61 ? 2.84 -20.5 -2.248 1 91.38 61 ASP B O 1
ATOM 1912 N N . ALA B 1 62 ? 2.193 -18.766 -3.564 1 90.56 62 ALA B N 1
ATOM 1913 C CA . ALA B 1 62 ? 1.269 -18.219 -2.57 1 90.56 62 ALA B CA 1
ATOM 1914 C C . ALA B 1 62 ? -0.066 -18.969 -2.607 1 90.56 62 ALA B C 1
ATOM 1916 O O . ALA B 1 62 ? -0.987 -18.641 -1.857 1 90.56 62 ALA B O 1
ATOM 1917 N N . THR B 1 63 ? -0.165 -20 -3.459 1 87.81 63 THR B N 1
ATOM 1918 C CA . THR B 1 63 ? -1.414 -20.734 -3.559 1 87.81 63 THR B CA 1
ATOM 1919 C C . THR B 1 63 ? -1.363 -22 -2.697 1 87.81 63 THR B C 1
ATOM 1921 O O . THR B 1 63 ? -2.365 -22.703 -2.557 1 87.81 63 THR B O 1
ATOM 1924 N N . ALA B 1 64 ? -0.233 -22.266 -2.105 1 90.88 64 ALA B N 1
ATOM 1925 C CA . ALA B 1 64 ? -0.059 -23.453 -1.269 1 90.88 64 ALA B CA 1
ATOM 1926 C C . ALA B 1 64 ? 0.405 -23.062 0.134 1 90.88 64 ALA B C 1
ATOM 1928 O O . ALA B 1 64 ? 1.217 -22.156 0.298 1 90.88 64 ALA B O 1
ATOM 1929 N N . TRP B 1 65 ? -0.142 -23.797 1.102 1 91.31 65 TRP B N 1
ATOM 1930 C CA . TRP B 1 65 ? 0.317 -23.609 2.473 1 91.31 65 TRP B CA 1
ATOM 1931 C C . TRP B 1 65 ? 1.769 -24.047 2.631 1 91.31 65 TRP B C 1
ATOM 1933 O O . TRP B 1 65 ? 2.139 -25.141 2.219 1 91.31 65 TRP B O 1
ATOM 1943 N N . PRO B 1 66 ? 2.561 -23.172 3.18 1 91.19 66 PRO B N 1
ATOM 1944 C CA . PRO B 1 66 ? 3.939 -23.609 3.414 1 91.19 66 PRO B CA 1
ATOM 1945 C C . PRO B 1 66 ? 4.051 -24.656 4.523 1 91.19 66 PRO B C 1
ATOM 1947 O O . PRO B 1 66 ? 3.225 -24.672 5.438 1 91.19 66 PRO B O 1
ATOM 1950 N N . ALA B 1 67 ? 5.035 -25.484 4.469 1 85.06 67 ALA B N 1
ATOM 1951 C CA . ALA B 1 67 ? 5.25 -26.547 5.441 1 85.06 67 ALA B CA 1
ATOM 1952 C C . ALA B 1 67 ? 5.727 -25.984 6.777 1 85.06 67 ALA B C 1
ATOM 1954 O O . ALA B 1 67 ? 5.387 -26.516 7.84 1 85.06 67 ALA B O 1
ATOM 1955 N N . THR B 1 68 ? 6.57 -24.938 6.664 1 89.12 68 THR B N 1
ATOM 1956 C CA . THR B 1 68 ? 7.129 -24.328 7.863 1 89.12 68 THR B CA 1
ATOM 1957 C C . THR B 1 68 ? 7.172 -22.812 7.723 1 89.12 68 THR B C 1
ATOM 1959 O O . THR B 1 68 ? 7.086 -22.281 6.609 1 89.12 68 THR B O 1
ATOM 1962 N N . ALA B 1 69 ? 7.254 -22.188 8.93 1 92.81 69 ALA B N 1
ATOM 1963 C CA . ALA B 1 69 ? 7.48 -20.75 8.93 1 92.81 69 ALA B CA 1
ATOM 1964 C C . ALA B 1 69 ? 8.883 -20.422 8.422 1 92.81 69 ALA B C 1
ATOM 1966 O O . ALA B 1 69 ? 9.82 -21.188 8.617 1 92.81 69 ALA B O 1
ATOM 1967 N N . SER B 1 70 ? 9.039 -19.312 7.727 1 96.81 70 SER B N 1
ATOM 1968 C CA . SER B 1 70 ? 10.328 -18.859 7.219 1 96.81 70 SER B CA 1
ATOM 1969 C C . SER B 1 70 ? 10.828 -17.641 7.996 1 96.81 70 SER B C 1
ATOM 1971 O O . SER B 1 70 ? 10.406 -16.516 7.734 1 96.81 70 SER B O 1
ATOM 1973 N N . PRO B 1 71 ? 11.758 -17.844 8.945 1 96.75 71 PRO B N 1
ATOM 1974 C CA . PRO B 1 71 ? 12.312 -16.703 9.68 1 96.75 71 PRO B CA 1
ATOM 1975 C C . PRO B 1 71 ? 12.969 -15.68 8.758 1 96.75 71 PRO B C 1
ATOM 1977 O O . PRO B 1 71 ? 12.867 -14.469 9.008 1 96.75 71 PRO B O 1
ATOM 1980 N N . ARG B 1 72 ? 13.586 -16.203 7.703 1 96.75 72 ARG B N 1
ATOM 1981 C CA . ARG B 1 72 ? 14.195 -15.281 6.742 1 96.75 72 ARG B CA 1
ATOM 1982 C C . ARG B 1 72 ? 13.133 -14.406 6.074 1 96.75 72 ARG B C 1
ATOM 1984 O O . ARG B 1 72 ? 13.312 -13.195 5.934 1 96.75 72 ARG B O 1
ATOM 1991 N N . GLY B 1 73 ? 12.055 -15.055 5.672 1 97.88 73 GLY B N 1
ATOM 1992 C C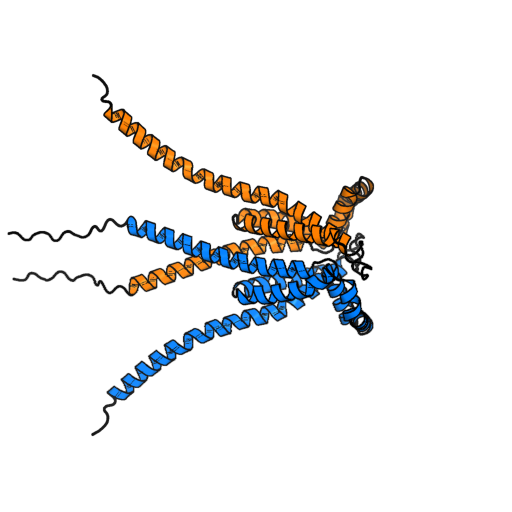A . GLY B 1 73 ? 10.969 -14.312 5.055 1 97.88 73 GLY B CA 1
ATOM 1993 C C . GLY B 1 73 ? 10.359 -13.273 5.973 1 97.88 73 GLY B C 1
ATOM 1994 O O . GLY B 1 73 ? 10.094 -12.141 5.555 1 97.88 73 GLY B O 1
ATOM 1995 N N . ALA B 1 74 ? 10.188 -13.648 7.219 1 97.31 74 ALA B N 1
ATOM 1996 C CA . ALA B 1 74 ? 9.617 -12.734 8.203 1 97.31 74 ALA B CA 1
ATOM 1997 C C . ALA B 1 74 ? 10.539 -11.539 8.438 1 97.31 74 ALA B C 1
ATOM 1999 O O . ALA B 1 74 ? 10.078 -10.398 8.508 1 97.31 74 ALA B O 1
ATOM 2000 N N . LEU B 1 75 ? 11.797 -11.797 8.516 1 97.75 75 LEU B N 1
ATOM 2001 C CA . LEU B 1 75 ? 12.773 -10.742 8.75 1 97.75 75 LEU B CA 1
ATOM 2002 C C . LEU B 1 75 ? 12.852 -9.797 7.559 1 97.75 75 LEU B C 1
ATOM 2004 O O . LEU B 1 75 ? 12.891 -8.578 7.73 1 97.75 75 LEU B O 1
ATOM 2008 N N . GLU B 1 76 ? 12.891 -10.367 6.426 1 98.38 76 GLU B N 1
ATOM 2009 C CA . GLU B 1 76 ? 12.961 -9.547 5.223 1 98.38 76 GLU B CA 1
ATOM 2010 C C . GLU B 1 76 ? 11.695 -8.711 5.051 1 98.38 76 GLU B C 1
ATOM 2012 O O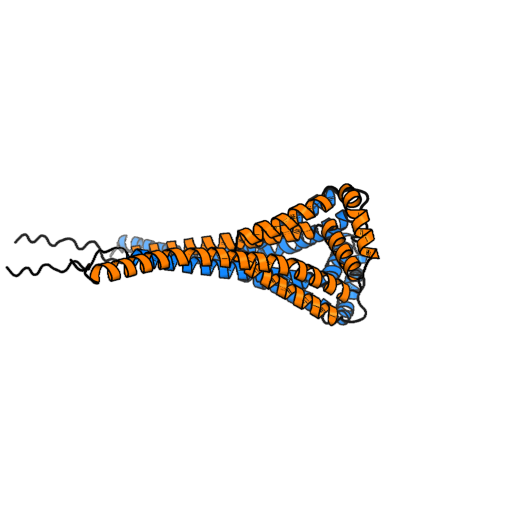 . GLU B 1 76 ? 11.766 -7.527 4.723 1 98.38 76 GLU B O 1
ATOM 2017 N N . LEU B 1 77 ? 10.594 -9.328 5.281 1 97.81 77 LEU B N 1
ATOM 2018 C CA . LEU B 1 77 ? 9.328 -8.594 5.207 1 97.81 77 LEU B CA 1
ATOM 2019 C C . LEU B 1 77 ? 9.289 -7.48 6.242 1 97.81 77 LEU B C 1
ATOM 2021 O O . LEU B 1 77 ? 8.875 -6.359 5.941 1 97.81 77 LEU B O 1
ATOM 2025 N N . GLY B 1 78 ? 9.688 -7.82 7.496 1 97.19 78 GLY B N 1
ATOM 2026 C CA . GLY B 1 78 ? 9.742 -6.812 8.547 1 97.19 78 GLY B CA 1
ATOM 2027 C C . GLY B 1 78 ? 10.664 -5.652 8.211 1 97.19 78 GLY B C 1
ATOM 2028 O O . GLY B 1 78 ? 10.297 -4.492 8.383 1 97.19 78 GLY B O 1
ATOM 2029 N N . ALA B 1 79 ? 11.844 -5.984 7.746 1 97.75 79 ALA B N 1
ATOM 2030 C CA . ALA B 1 79 ? 12.812 -4.957 7.359 1 97.75 79 ALA B CA 1
ATOM 2031 C C . ALA B 1 79 ? 12.273 -4.109 6.207 1 97.75 79 ALA B C 1
ATOM 2033 O O . ALA B 1 79 ? 12.406 -2.885 6.219 1 97.75 79 ALA B O 1
ATOM 2034 N N . GLY B 1 80 ? 11.68 -4.746 5.223 1 97.75 80 GLY B N 1
ATOM 2035 C CA . GLY 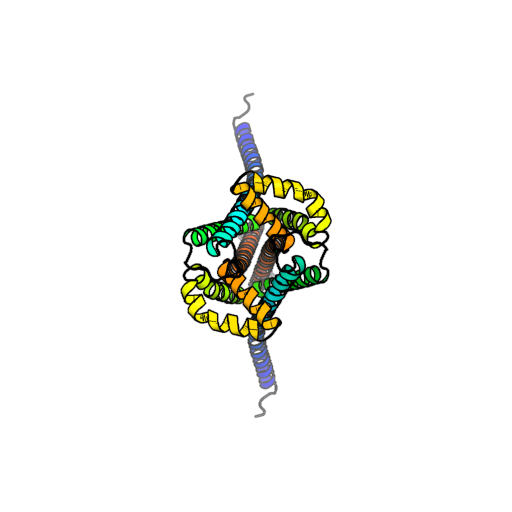B 1 80 ? 11.078 -4.02 4.117 1 97.75 80 GLY B CA 1
ATOM 2036 C C . GLY B 1 80 ? 9.961 -3.094 4.551 1 97.75 80 GLY B C 1
ATOM 2037 O O . GLY B 1 80 ? 9.875 -1.952 4.09 1 97.75 80 GLY B O 1
ATOM 2038 N N . ALA B 1 81 ? 9.125 -3.559 5.43 1 96.38 81 ALA B N 1
ATOM 2039 C CA . ALA B 1 81 ? 8.023 -2.754 5.957 1 96.38 81 ALA B CA 1
ATOM 2040 C C . ALA B 1 81 ? 8.547 -1.533 6.707 1 96.38 81 ALA B C 1
ATOM 2042 O O . ALA B 1 81 ? 8.023 -0.427 6.551 1 96.38 81 ALA B O 1
ATOM 2043 N N . LEU B 1 82 ? 9.555 -1.75 7.504 1 94.88 82 LEU B N 1
ATOM 2044 C CA . LEU B 1 82 ? 10.164 -0.657 8.258 1 94.88 82 LEU B CA 1
ATOM 2045 C C . LEU B 1 82 ? 10.742 0.393 7.316 1 94.88 82 LEU B C 1
ATOM 2047 O O . LEU B 1 82 ? 10.523 1.592 7.5 1 94.88 82 LEU B O 1
ATOM 2051 N N . LEU B 1 83 ? 11.453 -0.054 6.336 1 95.25 83 LEU B N 1
ATOM 2052 C CA . LEU B 1 83 ? 12.047 0.863 5.371 1 95.25 83 LEU B CA 1
ATOM 2053 C C . LEU B 1 83 ? 10.969 1.619 4.602 1 95.25 83 LEU B C 1
ATOM 2055 O O . LEU B 1 83 ? 11.125 2.805 4.305 1 95.25 83 LEU B O 1
ATOM 2059 N N . LEU B 1 84 ? 9.914 0.915 4.281 1 92.81 84 LEU B N 1
ATOM 2060 C CA . LEU B 1 84 ? 8.797 1.552 3.594 1 92.81 84 LEU B CA 1
ATOM 2061 C C . LEU B 1 84 ? 8.188 2.656 4.453 1 92.81 84 LEU B C 1
ATOM 2063 O O . LEU B 1 84 ? 7.938 3.76 3.963 1 92.81 84 LEU B O 1
ATOM 2067 N N . CYS B 1 85 ? 7.992 2.404 5.727 1 90 85 CYS B N 1
ATOM 2068 C CA . CYS B 1 85 ? 7.453 3.398 6.645 1 90 85 CYS B CA 1
ATOM 2069 C C . CYS B 1 85 ? 8.383 4.602 6.758 1 90 85 CYS B C 1
ATOM 2071 O O . CYS B 1 85 ? 7.93 5.746 6.707 1 90 85 CYS B O 1
ATOM 2073 N N . LEU B 1 86 ? 9.648 4.281 6.852 1 89.88 86 LEU B N 1
ATOM 2074 C CA . LEU B 1 86 ? 10.633 5.352 6.949 1 89.88 86 LEU B CA 1
ATOM 2075 C C . LEU B 1 86 ? 10.633 6.207 5.684 1 89.88 86 LEU B C 1
ATOM 2077 O O . LEU B 1 86 ? 10.68 7.434 5.762 1 89.88 86 LEU B O 1
ATOM 2081 N N . ALA B 1 87 ? 10.555 5.52 4.59 1 87.56 87 ALA B N 1
ATOM 2082 C CA . ALA B 1 87 ? 10.531 6.23 3.314 1 87.56 87 ALA B CA 1
ATOM 2083 C C . ALA B 1 87 ? 9.297 7.125 3.207 1 87.56 87 ALA B C 1
ATOM 2085 O O . ALA B 1 87 ? 9.391 8.266 2.752 1 87.56 87 ALA B O 1
ATOM 2086 N N . LEU B 1 88 ? 8.195 6.66 3.658 1 83.56 88 LEU B N 1
ATOM 2087 C CA . LEU B 1 88 ? 6.953 7.422 3.588 1 83.56 88 LEU B CA 1
ATOM 2088 C C . LEU B 1 88 ? 6.992 8.617 4.539 1 83.56 88 LEU B C 1
ATOM 2090 O O . LEU B 1 88 ? 6.516 9.703 4.199 1 83.56 88 LEU B O 1
ATOM 2094 N N . LEU B 1 89 ? 7.578 8.477 5.68 1 83.19 89 LEU B N 1
ATOM 2095 C CA . LEU B 1 89 ? 7.711 9.562 6.641 1 83.19 89 LEU B CA 1
ATOM 2096 C C . LEU B 1 89 ? 8.641 10.648 6.109 1 83.19 89 LEU B C 1
ATOM 2098 O O . LEU B 1 89 ? 8.406 11.836 6.328 1 83.19 89 LEU B O 1
ATOM 2102 N N . MET B 1 90 ? 9.617 10.141 5.398 1 79.75 90 MET B N 1
ATOM 2103 C CA . MET B 1 90 ? 10.555 11.102 4.82 1 79.75 90 MET B CA 1
ATOM 2104 C C . MET B 1 90 ? 9.922 11.836 3.641 1 79.75 90 MET B C 1
ATOM 2106 O O . MET B 1 90 ? 10.141 13.031 3.457 1 79.75 90 MET B O 1
ATOM 2110 N N . ALA B 1 91 ? 9.227 11.117 2.875 1 72.88 91 ALA B N 1
ATOM 2111 C CA . ALA B 1 91 ? 8.609 11.672 1.671 1 72.88 91 ALA B CA 1
ATOM 2112 C C . ALA B 1 91 ? 7.527 12.688 2.023 1 72.88 91 ALA B C 1
ATOM 2114 O O . ALA B 1 91 ? 7.297 13.641 1.278 1 72.88 91 ALA B O 1
ATOM 2115 N N . ARG B 1 92 ? 6.891 12.508 3.152 1 71.94 92 ARG B N 1
ATOM 2116 C CA . ARG B 1 92 ? 5.781 13.383 3.52 1 71.94 92 ARG B CA 1
ATOM 2117 C C . ARG B 1 92 ? 6.27 14.805 3.785 1 71.94 92 ARG B C 1
ATOM 2119 O O . ARG B 1 92 ? 5.484 15.75 3.76 1 71.94 92 ARG B O 1
ATOM 2126 N N . ARG B 1 93 ? 7.535 14.844 4.043 1 71.69 93 ARG B N 1
ATOM 2127 C CA . ARG B 1 93 ? 8.078 16.156 4.355 1 71.69 93 ARG B CA 1
ATOM 2128 C C . ARG B 1 93 ? 8.195 17.016 3.098 1 71.69 93 ARG B C 1
ATOM 2130 O O . ARG B 1 93 ? 8.281 18.234 3.178 1 71.69 93 ARG B O 1
ATOM 2137 N N . SER B 1 94 ? 8.18 16.266 1.975 1 68.5 94 SER B N 1
ATOM 2138 C CA . SER B 1 94 ? 8.32 16.969 0.699 1 68.5 94 SER B CA 1
ATOM 2139 C C . SER B 1 94 ? 7.188 16.609 -0.254 1 68.5 94 SER B C 1
ATOM 2141 O O . SER B 1 94 ? 7.016 15.438 -0.615 1 68.5 94 SER B O 1
ATOM 2143 N N . SER B 1 95 ? 6.227 17.391 -0.402 1 70.81 95 SER B N 1
ATOM 2144 C CA . SER B 1 95 ? 5.18 17.141 -1.386 1 70.81 95 SER B CA 1
ATOM 2145 C C . SER B 1 95 ? 5.77 16.719 -2.729 1 70.81 95 SER B C 1
ATOM 2147 O O . SER B 1 95 ? 5.203 15.883 -3.432 1 70.81 95 SER B O 1
ATOM 2149 N N . LEU B 1 96 ? 6.965 17.172 -3.045 1 74.25 96 LEU B N 1
ATOM 2150 C CA . LEU B 1 96 ? 7.617 16.875 -4.316 1 74.25 96 LEU B CA 1
ATOM 2151 C C . LEU B 1 96 ? 8.086 15.43 -4.371 1 74.25 96 LEU B C 1
ATOM 2153 O O . LEU B 1 96 ? 7.969 14.773 -5.41 1 74.25 96 LEU B O 1
ATOM 2157 N N . GLY B 1 97 ? 8.469 15.008 -3.258 1 76.81 97 GLY B N 1
ATOM 2158 C CA . GLY B 1 97 ? 8.945 13.633 -3.227 1 76.81 97 GLY B CA 1
ATOM 2159 C C . GLY B 1 97 ? 7.859 12.617 -3.502 1 76.81 97 GLY B C 1
ATOM 2160 O O . GLY B 1 97 ? 8.047 11.695 -4.297 1 76.81 97 GLY B O 1
ATOM 2161 N N . THR B 1 98 ? 6.703 12.758 -2.973 1 82.12 98 THR B N 1
ATOM 2162 C CA . THR B 1 98 ? 5.617 11.797 -3.168 1 82.12 98 THR B CA 1
ATOM 2163 C C . THR B 1 98 ? 5.07 11.883 -4.59 1 82.12 98 THR B C 1
ATOM 2165 O O . THR B 1 98 ? 4.719 10.867 -5.188 1 82.12 98 THR B O 1
ATOM 2168 N N . LEU B 1 99 ? 5.105 13.047 -5.125 1 84.62 99 LEU B N 1
ATOM 2169 C CA . LEU B 1 99 ? 4.605 13.219 -6.484 1 84.62 99 LEU B CA 1
ATOM 2170 C C . LEU B 1 99 ? 5.566 12.609 -7.496 1 84.62 99 LEU B C 1
ATOM 2172 O O . LEU B 1 99 ? 5.137 11.961 -8.453 1 84.62 99 LEU B O 1
ATOM 2176 N N . VAL B 1 100 ? 6.805 12.789 -7.254 1 83.81 100 VAL B N 1
ATOM 2177 C CA . VAL B 1 100 ? 7.809 12.297 -8.188 1 83.81 100 VAL B CA 1
ATOM 2178 C C . VAL B 1 100 ? 7.887 10.773 -8.117 1 83.81 100 VAL B C 1
ATOM 2180 O O . VAL B 1 100 ? 7.75 10.086 -9.133 1 83.81 100 VAL B O 1
ATOM 2183 N N . LEU B 1 101 ? 8.047 10.305 -6.918 1 86.62 101 LEU B N 1
ATOM 2184 C CA . LEU B 1 101 ? 8.203 8.859 -6.754 1 86.62 101 LEU B CA 1
ATOM 2185 C C . LEU B 1 101 ? 6.918 8.133 -7.137 1 86.62 101 LEU B C 1
ATOM 2187 O O . LEU B 1 101 ? 6.961 7.125 -7.844 1 86.62 101 LEU B O 1
ATOM 2191 N N . GLY B 1 102 ? 5.805 8.633 -6.652 1 91.56 102 GLY B N 1
ATOM 2192 C CA . GLY B 1 102 ? 4.531 8.039 -7.02 1 91.56 102 GLY B CA 1
ATOM 2193 C C . GLY B 1 102 ? 4.211 8.172 -8.492 1 91.56 102 GLY B C 1
ATOM 2194 O O . GLY B 1 102 ? 3.699 7.238 -9.109 1 91.56 102 GLY B O 1
ATOM 2195 N N . GLY B 1 103 ? 4.551 9.336 -9.07 1 92.81 103 GLY B N 1
ATOM 2196 C CA . GLY B 1 103 ? 4.32 9.562 -10.484 1 92.81 103 GLY B CA 1
ATOM 2197 C C . GLY B 1 103 ? 5.129 8.641 -11.383 1 92.81 103 GLY B C 1
ATOM 2198 O O . GLY B 1 103 ? 4.609 8.094 -12.352 1 92.81 103 GLY B O 1
ATOM 2199 N N . ILE B 1 104 ? 6.352 8.461 -11.039 1 91.5 104 ILE B N 1
ATOM 2200 C CA . ILE B 1 104 ? 7.223 7.574 -11.797 1 91.5 104 ILE B CA 1
ATOM 2201 C C . ILE B 1 104 ? 6.672 6.148 -11.75 1 91.5 104 ILE B C 1
ATOM 2203 O O . ILE B 1 104 ? 6.562 5.484 -12.781 1 91.5 104 ILE B O 1
ATOM 2207 N N . SER B 1 105 ? 6.352 5.68 -10.562 1 94.06 105 SER B N 1
ATOM 2208 C CA . SER B 1 105 ? 5.809 4.332 -10.406 1 94.06 105 SER B CA 1
ATOM 2209 C C . SER B 1 105 ? 4.516 4.164 -11.188 1 94.06 105 SER B C 1
ATOM 2211 O O . SER B 1 105 ? 4.305 3.133 -11.836 1 94.06 105 SER B O 1
ATOM 2213 N N . LEU B 1 106 ? 3.695 5.152 -11.148 1 95.56 106 LEU B N 1
ATOM 2214 C CA . LEU B 1 106 ? 2.436 5.113 -11.883 1 95.56 106 LEU B CA 1
ATOM 2215 C C . LEU B 1 106 ? 2.682 5.098 -13.383 1 95.56 106 LEU B C 1
ATOM 2217 O O . LEU B 1 106 ? 2.08 4.305 -14.109 1 95.56 106 LEU B O 1
ATOM 2221 N N . LEU B 1 107 ? 3.582 5.883 -13.867 1 95.06 107 LEU B N 1
ATOM 2222 C CA . LEU B 1 107 ? 3.887 6.004 -15.289 1 95.06 107 LEU B CA 1
ATOM 2223 C C . LEU B 1 107 ? 4.504 4.715 -15.828 1 95.06 107 LEU B C 1
ATOM 2225 O O . LEU B 1 107 ? 4.211 4.301 -16.953 1 95.06 107 LEU B O 1
ATOM 2229 N N . ILE B 1 108 ? 5.297 4.105 -15.023 1 94.31 108 ILE B N 1
ATOM 2230 C CA . ILE B 1 108 ? 5.945 2.865 -15.43 1 94.31 108 ILE B CA 1
ATOM 2231 C C . ILE B 1 108 ? 4.949 1.711 -15.352 1 94.31 108 ILE B C 1
ATOM 2233 O O . ILE B 1 108 ? 4.98 0.8 -16.188 1 94.31 108 ILE B O 1
ATOM 2237 N N . GLY B 1 109 ? 4.105 1.738 -14.344 1 97.31 109 GLY B N 1
ATOM 2238 C CA . GLY B 1 109 ? 3.172 0.651 -14.109 1 97.31 109 GLY B CA 1
ATOM 2239 C C . GLY B 1 109 ? 2.018 0.63 -15.094 1 97.31 109 GLY B C 1
ATOM 2240 O O . GLY B 1 109 ? 1.504 -0.438 -15.43 1 97.31 109 GLY B O 1
ATOM 2241 N N . LEU B 1 110 ? 1.584 1.68 -15.633 1 97 110 LEU B N 1
ATOM 2242 C CA . LEU B 1 110 ? 0.378 1.807 -16.438 1 97 110 LEU B CA 1
ATOM 2243 C C . LEU B 1 110 ? 0.527 1.05 -17.75 1 97 110 LE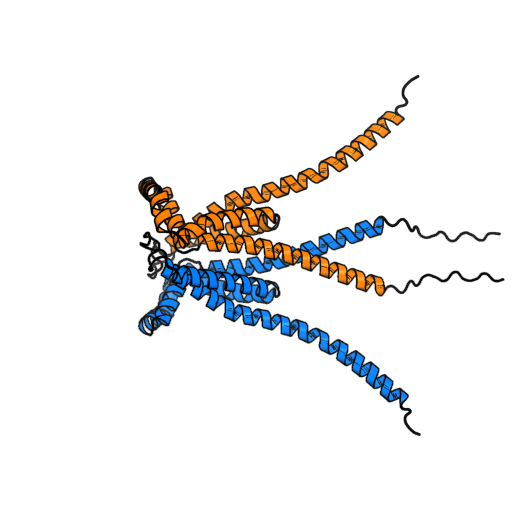U B C 1
ATOM 2245 O O . LEU B 1 110 ? -0.391 0.344 -18.188 1 97 110 LEU B O 1
ATOM 2249 N N . PRO B 1 111 ? 1.64 1.101 -18.453 1 96.25 111 PRO B N 1
ATOM 2250 C CA . PRO B 1 111 ? 1.776 0.356 -19.703 1 96.25 111 PRO B CA 1
ATOM 2251 C C . PRO B 1 111 ? 1.608 -1.15 -19.516 1 96.25 111 PRO B C 1
ATOM 2253 O O . PRO B 1 111 ? 1.101 -1.834 -20.406 1 96.25 111 PRO B O 1
ATOM 2256 N N . PHE B 1 112 ? 2.025 -1.71 -18.375 1 96.38 112 PHE B N 1
ATOM 2257 C CA . PHE B 1 112 ? 1.863 -3.135 -18.109 1 96.38 112 PHE B CA 1
ATOM 2258 C C . PHE B 1 112 ? 0.389 -3.52 -18.109 1 96.38 112 PHE B C 1
ATOM 2260 O O . PHE B 1 112 ? 0.038 -4.66 -18.406 1 96.38 112 PHE B O 1
ATOM 2267 N N . ILE B 1 113 ? -0.462 -2.566 -17.75 1 95.81 113 ILE B N 1
ATOM 2268 C CA . ILE B 1 113 ? -1.894 -2.811 -17.609 1 95.81 113 ILE B CA 1
ATOM 2269 C C . ILE B 1 113 ? -2.582 -2.611 -18.953 1 95.81 113 ILE B C 1
ATOM 2271 O O . ILE B 1 113 ? -3.391 -3.441 -19.375 1 95.81 113 ILE B O 1
ATOM 2275 N N . VAL B 1 114 ? -2.217 -1.592 -19.688 1 95.06 114 VAL B N 1
ATOM 2276 C CA . VAL B 1 114 ? -2.979 -1.173 -20.859 1 95.06 114 VAL B CA 1
ATOM 2277 C C . VAL B 1 114 ? -2.414 -1.845 -22.109 1 95.06 114 VAL B C 1
ATOM 2279 O O . VAL B 1 114 ? -3.127 -2.029 -23.094 1 95.06 114 VAL B O 1
ATOM 2282 N N . ALA B 1 115 ? -1.149 -2.186 -22.109 1 95.12 115 ALA B N 1
ATOM 2283 C CA . ALA B 1 115 ? -0.511 -2.75 -23.297 1 95.12 115 ALA B CA 1
ATOM 2284 C C . ALA B 1 115 ? 0.548 -3.779 -22.922 1 95.12 115 ALA B C 1
ATOM 2286 O O . ALA B 1 115 ? 1.718 -3.643 -23.281 1 95.12 115 ALA B O 1
ATOM 2287 N N . PRO B 1 116 ? 0.131 -4.812 -22.234 1 93.5 116 PRO B N 1
ATOM 2288 C CA . PRO B 1 116 ? 1.118 -5.793 -21.781 1 93.5 116 PRO B CA 1
ATOM 2289 C C . PRO B 1 116 ? 1.89 -6.43 -22.938 1 93.5 116 PRO B C 1
ATOM 2291 O O . PRO B 1 116 ? 3.066 -6.766 -22.781 1 93.5 116 PRO B O 1
ATOM 2294 N N . GLY B 1 117 ? 1.286 -6.559 -24.078 1 92.94 117 GLY B N 1
ATOM 2295 C CA . GLY B 1 117 ? 1.988 -7.074 -25.25 1 92.94 117 GLY B CA 1
ATOM 2296 C C . GLY B 1 117 ? 3.146 -6.195 -25.688 1 92.94 117 GLY B C 1
ATOM 2297 O O . GLY B 1 117 ? 4.23 -6.699 -25.984 1 92.94 117 GLY B O 1
ATOM 2298 N N . SER B 1 118 ? 2.91 -4.898 -25.812 1 93.19 118 SER B N 1
ATOM 2299 C CA . SER B 1 118 ? 3.955 -3.945 -26.172 1 93.19 118 SER B CA 1
ATOM 2300 C C . SER B 1 118 ? 5.098 -3.965 -25.156 1 93.19 118 SER B C 1
ATOM 2302 O O . SER B 1 118 ? 6.27 -3.898 -25.531 1 93.19 118 SER B O 1
ATOM 2304 N N . VAL B 1 119 ? 4.777 -4.082 -23.859 1 94.5 119 VAL B N 1
ATOM 2305 C CA . VAL B 1 119 ? 5.797 -4.133 -22.828 1 94.5 119 VAL B CA 1
ATOM 2306 C C . VAL B 1 119 ? 6.594 -5.43 -22.938 1 94.5 119 VAL B C 1
ATOM 2308 O O . VAL B 1 119 ? 7.82 -5.426 -22.797 1 94.5 119 VAL B O 1
ATOM 2311 N N . ALA B 1 120 ? 5.934 -6.473 -23.234 1 94 120 ALA B N 1
ATOM 2312 C CA . ALA B 1 120 ? 6.602 -7.758 -23.422 1 94 120 ALA B CA 1
ATOM 2313 C C . ALA B 1 120 ? 7.613 -7.688 -24.562 1 94 120 ALA B C 1
ATOM 2315 O O . ALA B 1 120 ? 8.719 -8.227 -24.453 1 94 120 ALA B O 1
ATOM 2316 N N . SER B 1 121 ? 7.188 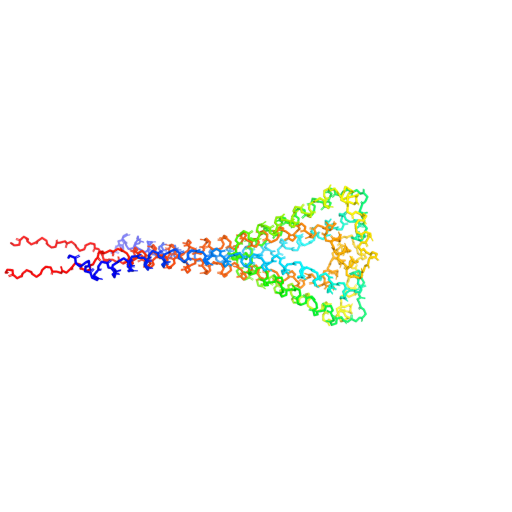-7.098 -25.625 1 93.31 121 SER B N 1
ATOM 2317 C CA . SER B 1 121 ? 8.086 -6.969 -26.766 1 93.31 121 SER B CA 1
ATOM 2318 C C . SER B 1 121 ? 9.281 -6.086 -26.438 1 93.31 121 SER B C 1
ATOM 2320 O O . SER B 1 121 ? 10.391 -6.324 -26.922 1 93.31 121 SER B O 1
ATOM 2322 N N . LEU B 1 122 ? 9.086 -5.066 -25.562 1 91.88 122 LEU B N 1
ATOM 2323 C CA . LEU B 1 122 ? 10.133 -4.105 -25.234 1 91.88 122 LEU B CA 1
ATOM 2324 C C . LEU B 1 122 ? 11.047 -4.66 -24.156 1 91.88 122 LEU B C 1
ATOM 2326 O O . LEU B 1 122 ? 12.273 -4.559 -24.25 1 91.88 122 LEU B O 1
ATOM 2330 N N . LEU B 1 123 ? 10.43 -5.242 -23.141 1 92.25 123 LEU B N 1
ATOM 2331 C CA . LEU B 1 123 ? 11.203 -5.586 -21.938 1 92.25 123 LEU B CA 1
ATOM 2332 C C . LEU B 1 123 ? 11.453 -7.09 -21.875 1 92.25 123 LEU B C 1
ATOM 2334 O O . LEU B 1 123 ? 12.305 -7.547 -21.109 1 92.25 123 LEU B O 1
ATOM 2338 N N . GLY B 1 124 ? 10.742 -7.863 -22.734 1 90.25 124 GLY B N 1
ATOM 2339 C CA . GLY B 1 124 ? 10.812 -9.312 -22.688 1 90.25 124 GLY B CA 1
ATOM 2340 C C . GLY B 1 124 ? 12.234 -9.844 -22.766 1 90.25 124 GLY B C 1
ATOM 2341 O O . GLY B 1 124 ? 12.672 -10.586 -21.875 1 90.25 124 GLY B O 1
ATOM 2342 N N . PRO B 1 125 ? 12.953 -9.398 -23.719 1 90.25 125 PRO B N 1
ATOM 2343 C CA . PRO B 1 125 ? 14.336 -9.867 -23.828 1 90.25 125 PRO B CA 1
ATOM 2344 C C . PRO B 1 125 ? 15.195 -9.5 -22.625 1 90.25 125 PRO B C 1
ATOM 2346 O O . PRO B 1 125 ? 16.031 -10.297 -22.203 1 90.25 125 PRO B O 1
ATOM 2349 N N . THR B 1 126 ? 14.961 -8.359 -22.094 1 86.62 126 THR B N 1
ATOM 2350 C CA . THR B 1 126 ? 15.711 -7.918 -20.922 1 86.62 126 THR B CA 1
ATOM 2351 C C . THR B 1 126 ? 15.344 -8.75 -19.703 1 86.62 126 THR B C 1
ATOM 2353 O O . THR B 1 126 ? 16.219 -9.133 -18.922 1 86.62 126 THR B O 1
ATOM 2356 N N . VAL B 1 127 ? 14.125 -9 -19.547 1 87.31 127 VAL B N 1
ATOM 2357 C CA . VAL B 1 127 ? 13.648 -9.82 -18.438 1 87.31 127 VAL B CA 1
ATOM 2358 C C . VAL B 1 127 ? 14.273 -11.211 -18.516 1 87.31 127 VAL B C 1
ATOM 2360 O O . VAL B 1 127 ? 14.797 -11.719 -17.531 1 87.31 127 VAL B O 1
ATOM 2363 N N . GLU B 1 128 ? 14.266 -11.789 -19.672 1 88.69 128 GLU B N 1
ATOM 2364 C CA . GLU B 1 128 ? 14.836 -13.117 -19.875 1 88.69 128 GLU B CA 1
ATOM 2365 C C . GLU B 1 128 ? 16.328 -13.117 -19.578 1 88.69 128 GLU B C 1
ATOM 2367 O O . GLU B 1 128 ? 16.844 -14.039 -18.938 1 88.69 128 GLU B O 1
ATOM 2372 N N . ARG B 1 129 ? 17.016 -12.07 -19.969 1 88.81 129 ARG B N 1
ATOM 2373 C CA . ARG B 1 129 ? 18.453 -11.969 -19.75 1 88.81 129 ARG B CA 1
ATOM 2374 C C . ARG B 1 129 ? 18.781 -11.844 -18.266 1 88.81 129 ARG B C 1
ATOM 2376 O O . ARG B 1 129 ? 19.703 -12.477 -17.766 1 88.81 129 ARG B O 1
ATOM 2383 N N . LEU B 1 130 ? 18.016 -11.047 -17.609 1 87.69 130 LEU B N 1
ATOM 2384 C CA . LEU B 1 130 ? 18.25 -10.844 -16.188 1 87.69 130 LEU B CA 1
ATOM 2385 C C . LEU B 1 130 ? 17.953 -12.117 -15.406 1 87.69 130 LEU B C 1
ATOM 2387 O O . LEU B 1 130 ? 18.672 -12.461 -14.469 1 87.69 130 LEU B O 1
ATOM 2391 N N . GLN B 1 131 ? 16.938 -12.766 -15.836 1 86.31 131 GLN B N 1
ATOM 2392 C CA . GLN B 1 131 ? 16.547 -14 -15.164 1 86.31 131 GLN B CA 1
ATOM 2393 C C . GLN B 1 131 ? 17.625 -15.07 -15.336 1 86.31 131 GLN B C 1
ATOM 2395 O O . GLN B 1 131 ? 17.828 -15.898 -14.445 1 86.31 131 GLN B O 1
ATOM 2400 N N . ALA B 1 132 ? 18.391 -14.953 -16.422 1 89.88 132 ALA B N 1
ATOM 2401 C CA . ALA B 1 132 ? 19.422 -15.953 -16.719 1 89.88 132 ALA B CA 1
ATOM 2402 C C . ALA B 1 132 ? 20.766 -15.547 -16.141 1 89.88 132 ALA B C 1
ATOM 2404 O O . ALA B 1 132 ? 21.656 -16.391 -15.969 1 89.88 132 ALA B O 1
ATOM 2405 N N . HIS B 1 133 ? 20.953 -14.305 -15.758 1 89.5 133 HIS B N 1
ATOM 2406 C CA . HIS B 1 133 ? 22.266 -13.758 -15.445 1 89.5 133 HIS B CA 1
ATOM 2407 C C . HIS B 1 133 ? 22.672 -14.07 -14.016 1 89.5 133 HIS B C 1
ATOM 2409 O O . HIS B 1 133 ? 23.844 -14.391 -13.75 1 89.5 133 HIS B O 1
ATOM 2415 N N . SER B 1 134 ? 21.766 -13.875 -13.094 1 90.12 134 SER B N 1
ATOM 2416 C CA . SER B 1 134 ? 22.094 -14.039 -11.68 1 90.12 134 SER B CA 1
ATOM 2417 C C . SER B 1 134 ? 20.828 -14.281 -10.859 1 90.12 134 SER B C 1
ATOM 2419 O O . SER B 1 134 ? 19.719 -14.016 -11.32 1 90.12 134 SER B O 1
ATOM 2421 N N . GLU B 1 135 ? 21 -14.703 -9.625 1 91.75 135 GLU B N 1
ATOM 2422 C CA . GLU B 1 135 ? 19.875 -14.891 -8.711 1 91.75 135 GLU B CA 1
ATOM 2423 C C . GLU B 1 135 ? 19.188 -13.562 -8.398 1 91.75 135 GLU B C 1
ATOM 2425 O O . GLU B 1 135 ? 17.953 -13.492 -8.328 1 91.75 135 GLU B O 1
ATOM 2430 N N . LEU B 1 136 ? 20 -12.594 -8.227 1 91.62 136 LEU B N 1
ATOM 2431 C CA . LEU B 1 136 ? 19.453 -11.258 -7.984 1 91.62 136 LEU B CA 1
ATOM 2432 C C . LEU B 1 136 ? 18.688 -10.758 -9.195 1 91.62 136 LEU B C 1
ATOM 2434 O O . LEU B 1 136 ? 17.594 -10.195 -9.055 1 91.62 136 LEU B O 1
ATOM 2438 N N . GLY B 1 137 ? 19.266 -10.953 -10.383 1 92.94 137 GLY B N 1
ATOM 2439 C CA . GLY B 1 137 ? 18.578 -10.57 -11.602 1 92.94 137 GLY B CA 1
ATOM 2440 C C . GLY B 1 137 ? 17.266 -11.289 -11.797 1 92.94 137 GLY B C 1
ATOM 2441 O O . GLY B 1 137 ? 16.281 -10.688 -12.234 1 92.94 137 GLY B O 1
ATOM 2442 N N . GLU B 1 138 ? 17.281 -12.562 -11.5 1 93.19 138 GLU B N 1
ATOM 2443 C CA . GLU B 1 138 ? 16.047 -13.359 -11.586 1 93.19 138 GLU B CA 1
ATOM 2444 C C . GLU B 1 138 ? 14.977 -12.82 -10.648 1 93.19 138 GLU B C 1
ATOM 2446 O O . GLU B 1 138 ? 13.828 -12.625 -11.047 1 93.19 138 GLU B O 1
ATOM 2451 N N . ALA B 1 139 ? 15.375 -12.586 -9.422 1 93.62 139 ALA B N 1
ATOM 2452 C CA . ALA B 1 139 ? 14.445 -12.078 -8.422 1 93.62 139 ALA B CA 1
ATOM 2453 C C . ALA B 1 139 ? 13.891 -10.711 -8.82 1 93.62 139 ALA B C 1
ATOM 2455 O O . ALA B 1 139 ? 12.68 -10.508 -8.859 1 93.62 139 ALA B O 1
ATOM 2456 N N . LEU B 1 140 ? 14.781 -9.836 -9.242 1 93.62 140 LEU B N 1
ATOM 2457 C CA . LEU B 1 140 ? 14.406 -8.477 -9.609 1 93.62 140 LEU B CA 1
ATOM 2458 C C . LEU B 1 140 ? 13.445 -8.484 -10.797 1 93.62 140 LEU B C 1
ATOM 2460 O O . LEU B 1 140 ? 12.406 -7.82 -10.758 1 93.62 140 LEU B O 1
ATOM 2464 N N . ALA B 1 141 ? 13.797 -9.227 -11.766 1 93.69 141 ALA B N 1
ATOM 2465 C CA . ALA B 1 141 ? 12.984 -9.273 -12.977 1 93.69 141 ALA B CA 1
ATOM 2466 C C . ALA B 1 141 ? 11.633 -9.922 -12.695 1 93.69 141 ALA B C 1
ATOM 2468 O O . ALA B 1 141 ? 10.602 -9.445 -13.18 1 93.69 141 ALA B O 1
ATOM 2469 N N . THR B 1 142 ? 11.664 -10.969 -11.953 1 93.62 142 THR B N 1
ATOM 2470 C CA . THR B 1 142 ? 10.438 -11.68 -11.617 1 93.62 142 THR B CA 1
ATOM 2471 C C . THR B 1 142 ? 9.492 -10.789 -10.812 1 93.62 142 THR B C 1
ATOM 2473 O O . THR B 1 142 ? 8.305 -10.695 -11.117 1 93.62 142 THR B O 1
ATOM 2476 N N . TYR B 1 143 ? 10.047 -10.086 -9.812 1 95.69 143 TYR B N 1
ATOM 2477 C CA . TYR B 1 143 ? 9.227 -9.219 -8.977 1 95.69 143 TYR B CA 1
ATOM 2478 C C . TYR B 1 143 ? 8.695 -8.031 -9.766 1 95.69 143 TYR B C 1
ATOM 2480 O O . TYR B 1 143 ? 7.527 -7.656 -9.633 1 95.69 143 TYR B O 1
ATOM 2488 N N . ALA B 1 144 ? 9.555 -7.477 -10.617 1 94.38 144 ALA B N 1
ATOM 2489 C CA . ALA B 1 144 ? 9.156 -6.324 -11.414 1 94.38 144 ALA B CA 1
ATOM 2490 C C . ALA B 1 144 ? 8.055 -6.699 -12.406 1 94.38 144 ALA B C 1
ATOM 2492 O O . ALA B 1 144 ? 7.078 -5.969 -12.57 1 94.38 144 ALA B O 1
ATOM 2493 N N . MET B 1 145 ? 8.258 -7.797 -13.031 1 94.25 145 MET B N 1
ATOM 2494 C CA . MET B 1 145 ? 7.254 -8.258 -13.984 1 94.25 145 MET B CA 1
ATOM 2495 C C . MET B 1 145 ? 5.93 -8.547 -13.289 1 94.25 145 MET B C 1
ATOM 2497 O O . MET B 1 145 ? 4.875 -8.102 -13.75 1 94.25 145 MET B O 1
ATOM 2501 N N . ALA B 1 146 ? 5.996 -9.203 -12.195 1 95.25 146 ALA B N 1
ATOM 2502 C CA . ALA B 1 146 ? 4.789 -9.562 -11.453 1 95.25 146 ALA B CA 1
ATOM 2503 C C . ALA B 1 146 ? 4.051 -8.312 -10.984 1 95.25 146 ALA B C 1
ATOM 2505 O O . ALA B 1 146 ? 2.832 -8.203 -11.141 1 95.25 146 ALA B O 1
ATOM 2506 N N . ASP B 1 147 ? 4.781 -7.375 -10.383 1 97.12 147 ASP B N 1
ATOM 2507 C CA . ASP B 1 147 ? 4.152 -6.164 -9.859 1 97.12 147 ASP B CA 1
ATOM 2508 C C . ASP B 1 147 ? 3.621 -5.289 -11 1 97.12 147 ASP B C 1
ATOM 2510 O O . ASP B 1 147 ? 2.6 -4.617 -10.844 1 97.12 147 ASP B O 1
ATOM 2514 N N . GLY B 1 148 ? 4.324 -5.328 -12.117 1 97.12 148 GLY B N 1
ATOM 2515 C CA . GLY B 1 148 ? 3.805 -4.629 -13.281 1 97.12 148 GLY B CA 1
ATOM 2516 C C . GLY B 1 148 ? 2.514 -5.223 -13.812 1 97.12 148 GLY B C 1
ATOM 2517 O O . GLY B 1 148 ? 1.514 -4.52 -13.961 1 97.12 148 GLY B O 1
ATOM 2518 N N . LEU B 1 149 ? 2.482 -6.484 -13.961 1 96.62 149 LEU B N 1
ATOM 2519 C CA . LEU B 1 149 ? 1.391 -7.172 -14.641 1 96.62 149 LEU B CA 1
ATOM 2520 C C . LEU B 1 149 ? 0.155 -7.246 -13.75 1 96.62 149 LEU B C 1
ATOM 2522 O O . LEU B 1 149 ? -0.974 -7.238 -14.25 1 96.62 149 LEU B O 1
ATOM 2526 N N . THR B 1 150 ? 0.335 -7.246 -12.461 1 96.81 150 THR B N 1
ATOM 2527 C CA . THR B 1 150 ? -0.798 -7.312 -11.547 1 96.81 150 THR B CA 1
ATOM 2528 C C . THR B 1 150 ? -1.348 -5.918 -11.258 1 96.81 150 THR B C 1
ATOM 2530 O O . THR B 1 150 ? -2.406 -5.773 -10.648 1 96.81 150 THR B O 1
ATOM 2533 N N . GLY B 1 151 ? -0.619 -4.91 -11.68 1 97.56 151 GLY B N 1
ATOM 2534 C CA . GLY B 1 151 ? -1.043 -3.545 -11.43 1 97.56 151 GLY B CA 1
ATOM 2535 C C . GLY B 1 151 ? -0.532 -2.998 -10.109 1 97.56 151 GLY B C 1
ATOM 2536 O O . GLY B 1 151 ? -0.774 -1.835 -9.773 1 97.56 151 GLY B O 1
ATOM 2537 N N . ARG B 1 152 ? 0.19 -3.811 -9.383 1 96.69 152 ARG B N 1
ATOM 2538 C CA . ARG B 1 152 ? 0.688 -3.393 -8.078 1 96.69 152 ARG B CA 1
ATOM 2539 C C . ARG B 1 152 ? 1.665 -2.229 -8.211 1 96.69 152 ARG B C 1
ATOM 2541 O O . ARG B 1 152 ? 1.72 -1.356 -7.344 1 96.69 152 ARG B O 1
ATOM 2548 N N . LEU B 1 153 ? 2.422 -2.227 -9.273 1 96.69 153 LEU B N 1
ATOM 2549 C CA . LEU B 1 153 ? 3.355 -1.13 -9.508 1 96.69 153 LEU B CA 1
ATOM 2550 C C . LEU B 1 153 ? 2.613 0.193 -9.656 1 96.69 153 LEU B C 1
ATOM 2552 O O . LEU B 1 153 ? 2.994 1.197 -9.055 1 96.69 153 LEU B O 1
ATOM 2556 N N . ALA B 1 154 ? 1.604 0.229 -10.406 1 97 154 ALA B N 1
ATOM 2557 C CA . ALA B 1 154 ? 0.777 1.421 -10.586 1 97 154 ALA B CA 1
ATOM 2558 C C . ALA B 1 154 ? 0.068 1.793 -9.281 1 97 154 ALA B C 1
ATOM 2560 O O . ALA B 1 154 ? -0.011 2.971 -8.93 1 97 154 ALA B O 1
ATOM 2561 N N . LEU B 1 155 ? -0.43 0.809 -8.602 1 96.25 155 LEU B N 1
ATOM 2562 C CA . LEU B 1 155 ? -1.151 1.038 -7.352 1 96.25 155 LEU B CA 1
ATOM 2563 C C . LEU B 1 155 ? -0.231 1.638 -6.293 1 96.25 155 LEU B C 1
ATOM 2565 O O . LEU B 1 155 ? -0.641 2.518 -5.535 1 96.25 155 LEU B O 1
ATOM 2569 N N . MET B 1 156 ? 0.956 1.122 -6.223 1 93.88 156 MET B N 1
ATOM 2570 C CA . MET B 1 156 ? 1.939 1.685 -5.301 1 93.88 156 MET B CA 1
ATOM 2571 C C . MET B 1 156 ? 2.174 3.162 -5.594 1 93.88 156 MET B C 1
ATOM 2573 O O . MET B 1 156 ? 2.26 3.977 -4.672 1 93.88 156 MET B O 1
ATOM 2577 N N . GLY B 1 157 ? 2.324 3.473 -6.844 1 93.88 157 GLY B N 1
ATOM 2578 C CA . GLY B 1 157 ? 2.471 4.871 -7.219 1 93.88 157 GLY B CA 1
ATOM 2579 C C . GLY B 1 157 ? 1.309 5.734 -6.766 1 93.88 157 GLY B C 1
ATOM 2580 O O . GLY B 1 157 ? 1.511 6.809 -6.199 1 93.88 157 GLY B O 1
ATOM 2581 N N . LEU B 1 158 ? 0.155 5.254 -7 1 94.06 158 LEU B N 1
ATOM 2582 C CA . LEU B 1 158 ? -1.052 5.973 -6.605 1 94.06 158 LEU B CA 1
ATOM 2583 C C . LEU B 1 158 ? -1.1 6.164 -5.094 1 94.06 158 LEU B C 1
ATOM 2585 O O . LEU B 1 158 ? -1.437 7.246 -4.609 1 94.06 158 LEU B O 1
ATOM 2589 N N . LEU B 1 159 ? -0.75 5.145 -4.387 1 90.69 159 LEU B N 1
ATOM 2590 C CA . LEU B 1 159 ? -0.777 5.207 -2.928 1 90.69 159 LEU B CA 1
ATOM 2591 C C . LEU B 1 159 ? 0.245 6.215 -2.408 1 90.69 159 LEU B C 1
ATOM 2593 O O . LEU B 1 159 ? -0.034 6.957 -1.463 1 90.69 159 LEU B O 1
ATOM 2597 N N . ILE B 1 160 ? 1.355 6.223 -3.059 1 89.56 160 ILE B N 1
ATOM 2598 C CA . ILE B 1 160 ? 2.389 7.172 -2.654 1 89.56 160 ILE B CA 1
ATOM 2599 C C . ILE B 1 160 ? 1.896 8.602 -2.877 1 89.56 160 ILE B C 1
ATOM 2601 O O . ILE B 1 160 ? 2.072 9.461 -2.016 1 89.56 160 ILE B O 1
ATOM 2605 N N . ILE B 1 161 ? 1.288 8.852 -3.947 1 89.31 161 ILE B N 1
ATOM 2606 C CA . ILE B 1 161 ? 0.728 10.164 -4.242 1 89.31 161 ILE B CA 1
ATOM 2607 C C . ILE B 1 161 ? -0.357 10.508 -3.225 1 89.31 161 ILE B C 1
ATOM 2609 O O . ILE B 1 161 ? -0.433 11.641 -2.744 1 89.31 161 ILE B O 1
ATOM 2613 N N . MET B 1 162 ? -1.113 9.547 -2.922 1 87.38 162 MET B N 1
ATOM 2614 C CA . MET B 1 162 ? -2.203 9.75 -1.971 1 87.38 162 MET B CA 1
ATOM 2615 C C . MET B 1 162 ? -1.662 10.117 -0.594 1 87.38 162 MET B C 1
ATOM 2617 O O . MET B 1 162 ? -2.232 10.969 0.094 1 87.38 162 MET B O 1
ATOM 2621 N N . VAL B 1 163 ? -0.685 9.484 -0.158 1 85 163 VAL B N 1
ATOM 2622 C CA . VAL B 1 163 ? -0.06 9.805 1.122 1 85 163 VAL B CA 1
ATOM 2623 C C . VAL B 1 163 ? 0.373 11.266 1.135 1 85 163 VAL B C 1
ATOM 2625 O O . VAL B 1 163 ? 0.176 11.969 2.127 1 85 163 VAL B O 1
ATOM 2628 N N . GLY B 1 164 ? 0.965 11.703 0.071 1 83.69 164 GLY B N 1
ATOM 2629 C CA . GLY B 1 164 ? 1.309 13.117 -0.043 1 83.69 164 GLY B CA 1
ATOM 2630 C C . GLY B 1 164 ? 0.102 14.031 0.031 1 83.69 164 GLY B C 1
ATOM 2631 O O . GLY B 1 164 ? 0.147 15.07 0.688 1 83.69 164 GLY B O 1
ATOM 2632 N N . LEU B 1 165 ? -0.904 13.648 -0.615 1 84.31 165 LEU B N 1
ATOM 2633 C CA . LEU B 1 165 ? -2.139 14.422 -0.608 1 84.31 165 LEU B CA 1
ATOM 2634 C C . LEU B 1 165 ? -2.727 14.492 0.797 1 84.31 165 LEU B C 1
ATOM 2636 O O . LEU B 1 165 ? -3.148 15.562 1.243 1 84.31 165 LEU B O 1
ATOM 2640 N N . VAL B 1 166 ? -2.701 13.43 1.457 1 82.75 166 VAL B N 1
ATOM 2641 C CA . VAL B 1 166 ? -3.221 13.375 2.82 1 82.75 166 VAL B CA 1
ATOM 2642 C C . VAL B 1 166 ? -2.389 14.273 3.729 1 82.75 166 VAL B C 1
ATOM 2644 O O . VAL B 1 166 ? -2.938 15.031 4.531 1 82.75 166 VAL B O 1
ATOM 2647 N N . ALA B 1 167 ? -1.12 14.172 3.598 1 82.5 167 ALA B N 1
ATOM 2648 C CA . ALA B 1 167 ? -0.236 15.023 4.395 1 82.5 167 ALA B CA 1
ATOM 2649 C C . ALA B 1 167 ? -0.516 16.5 4.141 1 82.5 167 ALA B C 1
ATOM 2651 O O . ALA B 1 167 ? -0.608 17.297 5.082 1 82.5 167 ALA B O 1
ATOM 2652 N N . HIS B 1 168 ? -0.688 16.797 2.938 1 82.62 168 HIS B N 1
ATOM 2653 C CA . HIS B 1 168 ? -0.91 18.172 2.527 1 82.62 168 HIS B CA 1
ATOM 2654 C C . HIS B 1 168 ? -2.244 18.703 3.051 1 82.62 168 HIS B C 1
ATOM 2656 O O . HIS B 1 168 ? -2.305 19.781 3.635 1 82.62 168 HIS B O 1
ATOM 2662 N N . THR B 1 169 ? -3.197 17.922 2.898 1 81.5 169 THR B N 1
ATOM 2663 C CA . THR B 1 169 ? -4.531 18.375 3.281 1 81.5 169 THR B CA 1
ATOM 2664 C C . THR B 1 169 ? -4.668 18.422 4.801 1 81.5 169 THR B C 1
ATOM 2666 O O . THR B 1 169 ? -5.352 19.297 5.34 1 81.5 169 THR B O 1
ATOM 2669 N N . SER B 1 170 ? -4.023 17.516 5.422 1 79.19 170 SER B N 1
ATOM 2670 C CA . SER B 1 170 ? -4.059 17.516 6.879 1 79.19 170 SER B CA 1
ATOM 2671 C C . SER B 1 170 ? -3.311 18.719 7.453 1 79.19 170 SER B C 1
ATOM 2673 O O . SER B 1 170 ? -3.75 19.312 8.438 1 79.19 170 SER B O 1
ATOM 2675 N N . ARG B 1 171 ? -2.33 19.031 6.875 1 77.94 171 ARG B N 1
ATOM 2676 C CA . ARG B 1 171 ? -1.578 20.203 7.297 1 77.94 171 ARG B CA 1
ATOM 2677 C C . ARG B 1 171 ? -2.408 21.469 7.129 1 77.94 171 ARG B C 1
ATOM 2679 O O . ARG B 1 171 ? -2.438 22.328 8.023 1 77.94 171 ARG B O 1
ATOM 2686 N N . ARG B 1 172 ? -2.998 21.578 6.074 1 81.62 172 ARG B N 1
ATOM 2687 C CA . ARG B 1 172 ? -3.848 22.734 5.801 1 81.62 172 ARG B CA 1
ATOM 2688 C C . ARG B 1 172 ? -5.012 22.812 6.781 1 81.62 172 ARG B C 1
ATOM 2690 O O . ARG B 1 172 ? -5.371 23.891 7.254 1 81.62 172 ARG B O 1
ATOM 2697 N N . ALA B 1 173 ? -5.562 21.656 7.016 1 78.25 173 ALA B N 1
ATOM 2698 C CA . ALA B 1 173 ? -6.656 21.594 7.98 1 78.25 173 ALA B CA 1
ATOM 2699 C C . ALA B 1 173 ? -6.191 22.047 9.367 1 78.25 173 ALA B C 1
ATOM 2701 O O . ALA B 1 173 ? -6.906 22.766 10.062 1 78.25 173 ALA B O 1
ATOM 2702 N N . GLY B 1 174 ? -5.062 21.656 9.664 1 74 174 GLY B N 1
ATOM 2703 C CA . GLY B 1 174 ? -4.492 22.094 10.922 1 74 174 GLY B CA 1
ATOM 2704 C C . GLY B 1 174 ? -4.309 23.594 11.008 1 74 174 GLY B C 1
ATOM 2705 O O . GLY B 1 174 ? -4.621 24.219 12.023 1 74 174 GLY B O 1
ATOM 2706 N N . ARG B 1 175 ? -3.963 24.188 10.047 1 77.12 175 ARG B N 1
ATOM 2707 C CA . ARG B 1 175 ? -3.779 25.625 9.992 1 77.12 175 ARG B CA 1
ATOM 2708 C C . ARG B 1 175 ? -5.113 26.359 10.141 1 77.12 175 ARG B C 1
ATOM 2710 O O . ARG B 1 175 ? -5.207 27.344 10.875 1 77.12 175 ARG B O 1
ATOM 2717 N N . ARG B 1 176 ? -6.035 25.828 9.5 1 79.19 176 ARG B N 1
ATOM 2718 C CA . ARG B 1 176 ? -7.359 26.453 9.539 1 79.19 176 ARG B CA 1
ATOM 2719 C C . ARG B 1 176 ? -7.961 26.344 10.938 1 79.19 176 ARG B C 1
ATOM 2721 O O . ARG B 1 176 ? -8.602 27.297 11.414 1 79.19 176 ARG B O 1
ATOM 2728 N N . GLU B 1 177 ? -7.773 25.203 11.508 1 78.5 177 GLU B N 1
ATOM 2729 C CA . GLU B 1 177 ? -8.281 25 12.859 1 78.5 177 GLU B CA 1
ATOM 2730 C C . GLU B 1 177 ? -7.633 25.969 13.844 1 78.5 177 GLU B C 1
ATOM 2732 O O . GLU B 1 177 ? -8.312 26.562 14.688 1 78.5 177 GLU B O 1
ATOM 2737 N N . GLN B 1 178 ? -6.383 26.172 13.672 1 74 178 GLN B N 1
ATOM 2738 C CA . GLN B 1 178 ? -5.668 27.078 14.562 1 74 178 GLN B CA 1
ATOM 2739 C C . GLN B 1 178 ? -6.074 28.531 14.305 1 74 178 GLN B C 1
ATOM 2741 O O . GLN B 1 178 ? -6.246 29.312 15.25 1 74 178 GLN B O 1
ATOM 2746 N N . ALA B 1 179 ? -6.246 28.844 13.164 1 78 179 ALA B N 1
ATOM 2747 C CA . ALA B 1 179 ? -6.664 30.203 12.812 1 78 179 ALA B CA 1
ATOM 2748 C C . ALA B 1 179 ? -8.062 30.5 13.359 1 78 179 ALA B C 1
ATOM 2750 O O . ALA B 1 179 ? -8.336 31.609 13.797 1 78 179 ALA B O 1
ATOM 2751 N N . ALA B 1 180 ? -8.883 29.531 13.281 1 78.88 180 ALA B N 1
ATOM 2752 C CA . ALA B 1 180 ? -10.242 29.688 13.797 1 78.88 180 ALA B CA 1
ATOM 2753 C C . ALA B 1 180 ? -10.227 29.875 15.312 1 78.88 180 ALA B C 1
ATOM 2755 O O . ALA B 1 180 ? -10.992 30.672 15.859 1 78.88 180 ALA B O 1
ATOM 2756 N N . GLN B 1 181 ? -9.352 29.141 15.93 1 79.06 181 GLN B N 1
ATOM 2757 C CA . GLN B 1 181 ? -9.211 29.25 17.375 1 79.06 181 GLN B CA 1
ATOM 2758 C C . GLN B 1 181 ? -8.68 30.625 17.766 1 79.06 181 GLN B C 1
ATOM 2760 O O . GLN B 1 181 ? -9.133 31.219 18.75 1 79.06 181 GLN B O 1
ATOM 2765 N N . ASP B 1 182 ? -7.824 31.141 17 1 76.94 182 ASP B N 1
ATOM 2766 C CA . ASP B 1 182 ? -7.246 32.469 17.266 1 76.94 182 ASP B CA 1
ATOM 2767 C C . ASP B 1 182 ? -8.281 33.562 17.078 1 76.94 182 ASP B C 1
ATOM 2769 O O . ASP B 1 182 ? -8.305 34.531 17.828 1 76.94 182 ASP B O 1
ATOM 2773 N N . ARG B 1 183 ? -9.133 33.438 16.203 1 78.38 183 ARG B N 1
ATOM 2774 C CA . ARG B 1 183 ? -10.18 34.406 15.961 1 78.38 183 ARG B CA 1
ATOM 2775 C C . ARG B 1 183 ? -11.195 34.438 17.094 1 78.38 183 ARG B C 1
ATOM 2777 O O . ARG B 1 183 ? -11.672 35.5 17.5 1 78.38 183 ARG B O 1
ATOM 2784 N N . HIS B 1 184 ? -11.484 33.25 17.562 1 77.56 184 HIS B N 1
ATOM 2785 C CA . HIS B 1 184 ? -12.43 33.156 18.672 1 77.56 184 HIS B CA 1
ATOM 2786 C C . HIS B 1 184 ? -11.859 33.75 19.953 1 77.56 184 HIS B C 1
ATOM 2788 O O . HIS B 1 184 ? -12.57 34.406 20.703 1 77.56 184 HIS B O 1
ATOM 2794 N N . GLU B 1 185 ? -10.602 33.594 20.172 1 74.25 185 GLU B N 1
ATOM 2795 C CA . GLU B 1 185 ? -9.945 34.156 21.359 1 74.25 185 GLU B CA 1
ATOM 2796 C C . GLU B 1 185 ? -9.766 35.656 21.25 1 74.25 185 GLU B C 1
ATOM 2798 O O . GLU B 1 185 ? -9.852 36.375 22.25 1 74.25 185 GLU B O 1
ATOM 2803 N N . GLY B 1 186 ? -9.539 36.031 20.062 1 72.06 186 GLY B N 1
ATOM 2804 C CA . GLY B 1 186 ? -9.438 37.469 19.828 1 72.06 186 GLY B CA 1
ATOM 2805 C C . GLY B 1 186 ? -10.75 38.219 20.031 1 72.06 186 GLY B C 1
ATOM 2806 O O . GLY B 1 186 ? -10.766 39.344 20.516 1 72.06 186 GLY B O 1
ATOM 2807 N N . ASP B 1 187 ? -11.844 37.656 19.75 1 69.44 187 ASP B N 1
ATOM 2808 C CA . ASP B 1 187 ? -13.172 38.25 19.891 1 69.44 187 ASP B CA 1
ATOM 2809 C C . ASP B 1 187 ? -13.633 38.219 21.344 1 69.44 187 ASP B C 1
ATOM 2811 O O . ASP B 1 187 ? -14.453 39.031 21.766 1 69.44 187 ASP B O 1
ATOM 2815 N N . GLY B 1 188 ? -13.219 37.281 22.172 1 62.16 188 GLY B N 1
ATOM 2816 C CA . GLY B 1 188 ? -13.617 37.156 23.562 1 62.16 188 GLY B CA 1
ATOM 2817 C C . GLY B 1 188 ? -12.883 38.094 24.484 1 62.16 188 GLY B C 1
ATOM 2818 O O . GLY B 1 188 ? -13.219 38.188 25.672 1 62.16 188 GLY B O 1
ATOM 2819 N N . ASP B 1 189 ? -11.742 38.719 24.188 1 59.47 189 ASP B N 1
ATOM 2820 C CA . ASP B 1 189 ? -11.07 39.719 25.031 1 59.47 189 ASP B CA 1
ATOM 2821 C C . ASP B 1 189 ? -11.82 41.062 25.031 1 59.47 189 ASP B C 1
ATOM 2823 O O . ASP B 1 189 ? -11.953 41.688 23.984 1 59.47 189 ASP B O 1
ATOM 2827 N N . PRO B 1 190 ? -12.773 41.375 26.016 1 53.25 190 PRO B N 1
ATOM 2828 C CA . PRO B 1 190 ? -13.5 42.625 26.141 1 53.25 190 PRO B CA 1
ATOM 2829 C C . PRO B 1 190 ? -12.57 43.844 26.188 1 53.25 190 PRO B C 1
ATOM 2831 O O . PRO B 1 190 ? -12.961 44.906 26.656 1 53.25 190 PRO B O 1
ATOM 2834 N N . ALA B 1 191 ? -11.344 43.938 26.141 1 53.31 191 ALA B N 1
ATOM 2835 C CA . ALA B 1 191 ? -10.695 45.25 26.172 1 53.31 191 ALA B CA 1
ATOM 2836 C C . ALA B 1 191 ? -11.234 46.125 25.062 1 53.31 191 ALA B C 1
ATOM 2838 O O . ALA B 1 191 ? -10.883 45.969 23.891 1 53.31 191 ALA B O 1
ATOM 2839 N N . GLY B 1 192 ? -12.547 46.5 25.094 1 49.31 192 GLY B N 1
ATOM 2840 C CA . GLY B 1 192 ? -13.227 47.562 24.359 1 49.31 192 GLY B CA 1
ATOM 2841 C C . GLY B 1 192 ? -12.383 48.812 24.219 1 49.31 192 GLY B C 1
ATOM 2842 O O . GLY B 1 192 ? -11.414 49 24.953 1 49.31 192 GLY B O 1
ATOM 2843 N N . PRO B 1 193 ? -12.266 49.375 23 1 50.84 193 PRO B N 1
ATOM 2844 C CA . PRO B 1 193 ? -11.578 50.688 22.938 1 50.84 193 PRO B CA 1
ATOM 2845 C C . PRO B 1 193 ? -11.906 51.594 24.125 1 50.84 193 PRO B C 1
ATOM 2847 O O . PRO B 1 193 ? -13.055 51.656 24.562 1 50.84 193 PRO B O 1
ATOM 2850 N N . ARG B 1 194 ? -11.102 51.625 25.125 1 48.72 194 ARG B N 1
ATOM 2851 C CA . ARG B 1 194 ? -11.281 52.656 26.156 1 48.72 194 ARG B CA 1
ATOM 2852 C C . ARG B 1 194 ? -11.703 53.969 25.547 1 48.72 194 ARG B C 1
ATOM 2854 O O . ARG B 1 194 ? -11.016 54.5 24.672 1 48.72 194 ARG B O 1
ATOM 2861 N N . ARG B 1 195 ? -12.953 54.188 25.609 1 50.78 195 ARG B N 1
ATOM 2862 C CA . ARG B 1 195 ? -13.469 55.5 25.281 1 50.78 195 ARG B CA 1
ATOM 2863 C C . ARG B 1 195 ? -12.695 56.594 26.031 1 50.78 195 ARG B C 1
ATOM 2865 O O . ARG B 1 195 ? -12.406 56.438 27.219 1 50.78 195 ARG B O 1
ATOM 2872 N N . PRO B 1 196 ? -12.008 57.469 25.328 1 48.69 196 PRO B N 1
ATOM 2873 C CA . PRO B 1 196 ? -11.375 58.625 25.984 1 48.69 196 PRO B CA 1
ATOM 2874 C C . PRO B 1 196 ? -12.344 59.406 26.859 1 48.69 196 PRO B C 1
ATOM 2876 O O . PRO B 1 196 ? -13.523 59.531 26.531 1 48.69 196 PRO B O 1
ATOM 2879 N N . LEU B 1 197 ? -12.281 59.281 28.109 1 46.81 197 LEU B N 1
ATOM 2880 C CA . LEU B 1 197 ? -12.992 60.156 29.047 1 46.81 197 LEU B CA 1
ATOM 2881 C C . LEU B 1 197 ? -12.945 61.594 28.578 1 46.81 197 LEU B C 1
ATOM 2883 O O . LEU B 1 197 ? -11.891 62.094 28.172 1 46.81 197 LEU B O 1
ATOM 2887 N N . ASP B 1 198 ? -14.023 62.094 28.062 1 46.19 198 ASP B N 1
ATOM 2888 C CA . ASP B 1 198 ? -14.266 63.5 27.812 1 46.19 198 ASP B CA 1
ATOM 2889 C C . ASP B 1 198 ? -13.891 64.375 29.031 1 46.19 198 ASP B C 1
ATOM 2891 O O . ASP B 1 198 ? -14.406 64.125 30.125 1 46.19 198 ASP B O 1
ATOM 2895 N N . ARG B 1 199 ? -12.68 64.812 29.188 1 45.75 199 ARG B N 1
ATOM 2896 C CA . ARG B 1 199 ? -12.305 65.875 30.141 1 45.75 199 ARG B CA 1
ATOM 2897 C C . ARG B 1 199 ? -13.164 67.125 29.938 1 45.75 199 ARG B C 1
ATOM 2899 O O . ARG B 1 199 ? -12.898 67.938 29.047 1 45.75 199 ARG B O 1
ATOM 2906 N N . ARG B 1 200 ? -14.477 67.062 29.844 1 42 200 ARG B N 1
ATOM 2907 C CA . ARG B 1 200 ? -15.18 68.312 29.906 1 42 200 ARG B CA 1
ATOM 2908 C C . ARG B 1 200 ? -15.039 68.938 31.297 1 42 200 ARG B C 1
ATOM 2910 O O . ARG B 1 200 ? -15.578 70 31.547 1 42 200 ARG B O 1
ATOM 2917 N N . SER B 1 201 ? -14.062 68.812 32.25 1 32.38 201 SER B N 1
ATOM 2918 C CA . SER B 1 201 ? -14.195 70 33 1 32.38 201 SER B CA 1
ATOM 2919 C C . SER B 1 201 ? -13.562 71.188 32.25 1 32.38 201 SER B C 1
ATOM 2921 O O . SER B 1 201 ? -12.539 71.062 31.594 1 32.38 201 SER B O 1
#

pLDDT: mean 80.78, std 17.09, range [32.12, 98.38]

Nearest PDB structures (foldseek):
  8qoe-assembly1_A  TM=2.994E-01  e=8.710E+00  Bacillus subtilis
  6uuj-assembly3_H  TM=2.300E-01  e=5.069E+00  Mycobacterium tuberculosis H37Rv
  7zo8-assembly1_A  TM=2.723E-01  e=9.611E+00  Brucella abortus 2308
  5c21-assembly1_A  TM=1.899E-01  e=8.292E+00  Escherichia coli
  6uuj-assembly3_H  TM=2.539E-01  e=6.115E+00  Mycobacterium tuberculosis H37Rv

Radius of gyration: 30.47 Å; Cα contacts (8 Å, |Δi|>4): 464; chains: 2; bounding box: 93×98×67 Å

Secondary structure (DSSP, 8-state):
----HHHHHHHHHHHHHHHHHHHHHHHHHHHHHHHHHHHHHHHHHHHHHHHHHHHHHHTT-TTS--SS--HHHHHHHHHHHHHHHHHHHHHTT-HHHHHHHHHHHHHHHHHHHH-HHHHHHHHHHHHHHHHHH-HHHHHHHHHHHHHHHHTHHHHHHHHHHHHHHHHHHHHHHHHHHHHHHHHHHHHH-------------/----THHHHHHHHHHHHHHHHHTTHHHHHHHHHHHHHHHHHHHHHHHHHHHHHHHHHHTT-TTS--SS--HHHHHHHHHHHHHHHHHHHHHTT-HHHHHHHHHHHHHHHHHHHH-HHHHHHHHHHHHHHHHHH-HHHHHHHHHHHHHHHHTHHHHHHHHHHHHHHHHHHHHHHHHHHHHHHHHHHHHH-------------

Sequence (402 aa):
MTASPRSADERDILLEGATSSLSRPQRRTASHWAGVLLALVLLPVAWFLVNDGAAALTGGDATAWPATASPRGALELGAGALLLCLALLMARRSSLGTLVLGGISLLIGLPFIVAPGSVASLLGPTVERLQAHSELGEALATYAMADGLTGRLALMGLLIIMVGLVAHTSRRAGRREQAAQDRHEGDGDPAGPRRPLDRRSMTASPRSADERDILLEGATSSLSRPQRRTASHWAGVLLALVLLPVAWFLVNDGAAALTGGDATAWPATASPRGALELGAGALLLCLALLMARRSSLGTLVLGGISLLIGLPFIVAPGSVASLLGPTVERLQAHSELGEALATYAMADGLTGRLALMGLLIIMVGLVAHTSRRAGRREQAAQDRHEGDGDPAGPRRPLDRRS

Solvent-accessible surface area (backbone atoms only — not comparable to full-atom values): 19821 Å² total; per-residue (Å²): 138,77,83,61,72,64,60,54,51,52,48,49,51,50,47,48,54,50,49,58,62,59,57,57,60,56,53,56,55,53,54,45,47,51,30,34,54,49,24,63,56,32,42,59,51,14,52,49,28,33,53,50,10,19,31,46,31,22,73,70,36,54,89,48,85,42,87,58,60,30,68,66,11,51,48,30,29,50,53,11,50,51,34,39,52,51,20,50,60,37,19,53,75,26,63,62,33,17,46,50,56,11,44,50,33,27,64,64,11,43,46,32,48,72,37,33,49,62,44,41,70,69,42,38,65,56,40,54,49,29,45,70,69,38,72,65,34,25,50,52,36,50,51,50,48,26,31,20,36,39,35,49,32,23,48,50,8,50,50,36,33,45,52,25,50,43,26,51,51,25,18,51,49,20,29,50,54,43,52,52,51,51,52,55,55,61,69,66,58,73,83,59,81,76,71,76,76,79,76,71,123,137,77,82,61,71,65,60,53,52,52,48,48,51,52,48,48,54,53,51,57,62,60,60,57,61,56,54,57,56,53,54,45,47,52,30,34,55,49,24,64,56,31,42,61,52,14,52,48,27,34,52,50,10,19,33,47,32,22,74,70,37,54,88,49,85,42,88,56,61,30,68,66,12,50,49,30,30,51,52,11,50,50,35,40,51,51,24,51,60,36,20,54,74,26,63,63,33,15,46,49,56,10,45,51,33,27,62,63,10,44,47,32,47,71,34,31,48,62,44,40,71,70,43,38,67,56,40,54,48,29,45,70,70,38,73,66,34,26,51,51,37,51,50,50,48,26,30,20,37,40,37,47,32,23,49,51,8,51,50,36,32,46,51,26,49,42,25,51,52,24,18,52,49,20,29,52,54,44,50,52,52,50,52,55,56,60,70,67,57,73,83,57,82,76,69,76,75,78,76,72,122

Organism: NCBI:txid131109

Foldseek 3Di:
DPPDCVVVVVVVVVVVVVVVVVPPPVCVVVLLVVLLVLLVVLLVQLLLLLLVLVCQQCVNDPVDDDPDGRPSSVVSNVVSVVSNVSSLVSQLVPLVSLLVQLVVLQVVLVCLDPPVPVCCVVCVVVLVCLCVPDPVSVSVSVSVNVCSNVSVSNVVSVVSNVSNVCSVVVVVVVVVVVVVVVVVVVVPPPPPPPDPPPPPD/DPPDCVVVVVVVVVVVVVVVVVPPPVCVVVLLVVLLVLLVVLLVQLLLLLLVLVCQQQVNDPVDDDPDGGPSSVVSNVVSVVSNVSSLVSQLVPLVSLLVQLVVLQVVLVCLDPPVPVVCVVCVVVLVCLCVPDPVSVSVSVSVNVCSNVSVSNVVSVVSNVSNVVSVVVVVVVVVVVVVVVVVVVVPPPPPPPDPPPPPD